Protein AF-A0A9D9GMA0-F1 (afdb_monomer)

Solvent-accessible surface area (backbone atoms only — not comparable to full-atom values): 21368 Å² total; per-residue (Å²): 133,83,78,86,64,74,55,72,68,57,24,52,50,46,33,27,52,55,10,48,53,31,26,52,26,12,48,44,20,32,39,36,28,64,62,29,8,51,48,41,28,50,52,21,52,76,69,72,66,64,52,53,69,70,55,14,25,51,51,30,43,52,53,23,49,50,35,26,51,39,7,42,24,33,51,41,45,41,68,47,72,60,33,48,53,50,49,52,50,52,40,51,54,49,32,56,52,29,47,52,42,48,73,69,60,63,102,68,75,74,52,72,27,21,73,75,47,89,51,54,42,62,57,49,24,53,50,32,52,51,54,46,52,47,47,50,58,33,42,56,76,81,65,80,76,68,86,65,55,71,58,23,55,53,28,40,48,54,44,49,51,48,53,51,52,48,38,57,47,24,72,74,44,64,45,55,70,65,61,50,90,59,21,75,72,31,46,40,75,58,75,92,56,93,81,63,91,85,81,76,70,55,48,64,26,38,33,29,37,45,99,91,45,79,48,78,29,40,86,93,54,65,78,63,94,81,49,43,85,74,49,81,48,75,44,76,63,78,79,86,85,66,100,76,78,76,45,81,58,61,37,19,44,84,87,63,51,75,49,46,68,63,58,27,65,46,53,20,35,37,30,24,25,43,47,65,88,77,45,63,59,76,58,44,52,54,52,44,53,48,36,41,76,39,73,32,50,55,42,40,38,34,31,68,52,67,74,67,45,65,77,59,69,65,64,87,88,57,72,64,28,30,31,54,47,68,54,30,41,54,64,32,82,29,67,44,8,40,36,36,21,49,63,27,29,28,34,43,76,30,29,58,86,62,57,65,90,61,46,40,62,59,67,68,42,59,59,68,62,49,24,52,52,59,51,49,58,27,44,52,53,48,50,52,50,50,49,52,46,51,57,38,60,71,62,82

Foldseek 3Di:
DPPPADDLVVLLVLLLVLLVLLQQLLLLLLLALLLLLVQQQVVCVVVVVRDDSVVSSVVSNVVSLVSNLLSLCSLLVPPVVVSLVVLLVVLVVLLVVLVVCLVVVDPGFSCRRGLQDGDGSVRSNVVSVVSNVSSCSSCPPVPDPDDGDPLSVVLSVLLSVLSVVSSVDSVVWPRLAASFCQGAFRFQQPDPDPPDDDDDQWFWWWWWDAPHDIDIAGPVGDDPPRIHTDDIDTDGDPPDDDPPRDTLDWWAALVRHIDSCVQQAFKEKEFFALDLQPDPQVLLVVLCVVCVVLVHDYAYEYEDHPVVNVVNCHPPPHRYIYDHSVSRCSNPVARRWIWIHGNRGTQDTTHSVGRDPPSNVLSPDDSVVSSCVSSVVSVVVVVVSVVSSVVSSVSD

Structure (mmCIF, N/CA/C/O backbone):
data_AF-A0A9D9GMA0-F1
#
_entry.id   AF-A0A9D9GMA0-F1
#
loop_
_atom_site.group_PDB
_atom_site.id
_atom_site.type_symbol
_atom_site.label_atom_id
_atom_site.label_alt_id
_atom_site.label_comp_id
_atom_site.label_asym_id
_atom_site.label_entity_id
_atom_site.label_seq_id
_atom_site.pdbx_PDB_ins_code
_atom_site.Cartn_x
_atom_site.Cartn_y
_atom_site.Cartn_z
_atom_site.occupancy
_atom_site.B_iso_or_equiv
_atom_site.auth_seq_id
_atom_site.auth_comp_id
_atom_site.auth_asym_id
_atom_site.auth_atom_id
_atom_site.pdbx_PDB_model_num
ATOM 1 N N . MET A 1 1 ? -31.716 15.852 35.879 1.00 39.34 1 MET A N 1
ATOM 2 C CA . MET A 1 1 ? -31.773 15.307 34.503 1.00 39.34 1 MET A CA 1
ATOM 3 C C . MET A 1 1 ? -30.889 14.071 34.415 1.00 39.34 1 MET A C 1
ATOM 5 O O . MET A 1 1 ? -29.683 14.187 34.245 1.00 39.34 1 MET A O 1
ATOM 9 N N . THR A 1 2 ? -31.457 12.881 34.589 1.00 44.59 2 THR A N 1
ATOM 10 C CA . THR A 1 2 ? -30.754 11.619 34.335 1.00 44.59 2 THR A CA 1
ATOM 11 C C . THR A 1 2 ? -30.562 11.485 32.823 1.00 44.59 2 THR A C 1
ATOM 13 O O . THR A 1 2 ? -31.531 11.309 32.086 1.00 44.59 2 THR A O 1
ATOM 16 N N . ARG A 1 3 ? -29.326 11.645 32.322 1.00 55.47 3 ARG A N 1
ATOM 17 C CA . ARG A 1 3 ? -29.017 11.353 30.912 1.00 55.47 3 ARG A CA 1
ATOM 18 C C . ARG A 1 3 ? -29.447 9.908 30.651 1.00 55.47 3 ARG A C 1
ATOM 20 O O . ARG A 1 3 ? -28.863 8.998 31.231 1.00 55.47 3 ARG A O 1
ATOM 27 N N . LYS A 1 4 ? -30.468 9.696 29.811 1.00 57.22 4 LYS A N 1
ATOM 28 C CA . LYS A 1 4 ? -30.790 8.370 29.267 1.00 57.22 4 LYS A CA 1
ATOM 29 C C . LYS A 1 4 ? -29.584 7.932 28.439 1.00 57.22 4 LYS A C 1
ATOM 31 O O . LYS A 1 4 ? -29.408 8.373 27.309 1.00 57.22 4 LYS A O 1
ATOM 36 N N . THR A 1 5 ? -28.695 7.158 29.045 1.00 66.75 5 THR A N 1
ATOM 37 C CA . THR A 1 5 ? -27.529 6.602 28.366 1.00 66.75 5 THR A CA 1
ATOM 38 C C . THR A 1 5 ? -27.965 5.397 27.540 1.00 66.75 5 THR A C 1
ATOM 40 O O . THR A 1 5 ? -28.882 4.667 27.918 1.00 66.75 5 THR A O 1
ATOM 43 N N . LEU A 1 6 ? -27.336 5.203 26.378 1.00 75.38 6 LEU A N 1
ATOM 44 C CA . LEU A 1 6 ? -27.602 4.041 25.531 1.00 75.38 6 LEU A CA 1
ATOM 45 C C . LEU A 1 6 ? -27.348 2.740 26.315 1.00 75.38 6 LEU A C 1
ATOM 47 O O . LEU A 1 6 ? -26.406 2.684 27.118 1.00 75.38 6 LEU A O 1
ATOM 51 N N . PRO A 1 7 ? -28.130 1.672 26.068 1.00 81.69 7 PRO A N 1
ATOM 52 C CA . PRO A 1 7 ? -27.931 0.398 26.740 1.00 81.69 7 PRO A CA 1
ATOM 53 C C . PRO A 1 7 ? -26.517 -0.142 26.487 1.00 81.69 7 PRO A C 1
ATOM 55 O O . PRO A 1 7 ? -25.961 -0.025 25.394 1.00 81.69 7 PRO A O 1
ATOM 58 N N . CYS A 1 8 ? -25.932 -0.770 27.509 1.00 77.50 8 CYS A N 1
ATOM 59 C CA . CYS A 1 8 ? -24.542 -1.242 27.499 1.00 77.50 8 CYS A CA 1
ATOM 60 C C . CYS A 1 8 ? -24.225 -2.173 26.310 1.00 77.50 8 CYS A C 1
ATOM 62 O O . CYS A 1 8 ? -23.134 -2.099 25.743 1.00 77.50 8 CYS A O 1
ATOM 64 N N . GLY A 1 9 ? -25.182 -3.015 25.901 1.00 80.56 9 GLY A N 1
ATOM 65 C CA . GLY A 1 9 ? -25.050 -3.874 24.719 1.00 80.56 9 GLY A CA 1
ATOM 66 C C . GLY A 1 9 ? -24.912 -3.077 23.419 1.00 80.56 9 GLY A C 1
ATOM 67 O O . GLY A 1 9 ? -23.981 -3.315 22.655 1.00 80.56 9 GLY A O 1
ATOM 68 N N . LEU A 1 10 ? -25.766 -2.070 23.220 1.00 85.44 10 LEU A N 1
ATOM 69 C CA . LEU A 1 10 ? -25.743 -1.215 22.032 1.00 85.44 10 LEU A CA 1
ATOM 70 C C . LEU A 1 10 ? -24.462 -0.375 21.960 1.00 85.44 10 LEU A C 1
ATOM 72 O O . LEU A 1 10 ? -23.843 -0.287 20.907 1.00 85.44 10 LEU A O 1
ATOM 76 N N . ARG A 1 11 ? -23.992 0.164 23.091 1.00 86.44 11 ARG A N 1
ATOM 77 C CA . ARG A 1 11 ? -22.711 0.894 23.152 1.00 86.44 11 ARG A CA 1
ATOM 78 C C . ARG A 1 11 ? -21.522 0.020 22.748 1.00 86.44 11 ARG A C 1
ATOM 80 O O . ARG A 1 11 ? -20.636 0.481 22.036 1.00 86.44 11 ARG A O 1
ATOM 87 N N . ARG A 1 12 ? -21.503 -1.247 23.182 1.00 83.69 12 ARG A N 1
ATOM 88 C CA . ARG A 1 12 ? -20.465 -2.216 22.785 1.00 83.69 12 ARG A CA 1
ATOM 89 C C . ARG A 1 12 ? -20.548 -2.570 21.307 1.00 83.69 12 ARG A C 1
ATOM 91 O O . ARG A 1 12 ? -19.506 -2.682 20.676 1.00 83.69 12 ARG A O 1
ATOM 98 N N . PHE A 1 13 ? -21.757 -2.726 20.777 1.00 88.44 13 PHE A N 1
ATOM 99 C CA . PHE A 1 13 ? -21.970 -2.989 19.358 1.00 88.44 13 PHE A CA 1
ATOM 100 C C . PHE A 1 13 ? -21.465 -1.829 18.491 1.00 88.44 13 PHE A C 1
ATOM 102 O O . PHE A 1 13 ? -20.675 -2.051 17.581 1.00 88.44 13 PHE A O 1
ATOM 109 N N . ILE A 1 14 ? -21.823 -0.587 18.835 1.00 90.94 14 ILE A N 1
ATOM 110 C CA . ILE A 1 14 ? -21.345 0.607 18.121 1.00 90.94 14 ILE A CA 1
ATOM 111 C C . ILE A 1 14 ? -19.816 0.720 18.215 1.00 90.94 14 ILE A C 1
ATOM 113 O O . ILE A 1 14 ? -19.159 0.952 17.205 1.00 90.94 14 ILE A O 1
ATOM 117 N N . ALA A 1 15 ? -19.230 0.497 19.398 1.00 89.50 15 ALA A N 1
ATOM 118 C CA . ALA A 1 15 ? -17.775 0.496 19.565 1.00 89.50 15 ALA A CA 1
ATOM 119 C C . ALA A 1 15 ? -17.085 -0.579 18.709 1.00 89.50 15 ALA A C 1
ATOM 121 O O . ALA A 1 15 ? -16.041 -0.308 18.120 1.00 89.50 15 ALA A O 1
ATOM 122 N N . ALA A 1 16 ? -17.665 -1.779 18.617 1.00 90.19 16 ALA A N 1
ATOM 123 C CA . ALA A 1 16 ? -17.144 -2.848 17.773 1.00 90.19 16 ALA A CA 1
ATOM 124 C C . ALA A 1 16 ? -17.257 -2.505 16.281 1.00 90.19 16 ALA A C 1
ATOM 126 O O . ALA A 1 16 ? -16.324 -2.781 15.538 1.00 90.19 16 ALA A O 1
ATOM 127 N N . LEU A 1 17 ? -18.341 -1.850 15.851 1.00 93.12 17 LEU A N 1
ATOM 128 C CA . LEU A 1 17 ? -18.509 -1.391 14.471 1.00 93.12 17 LEU A CA 1
ATOM 129 C C . LEU A 1 17 ? -17.460 -0.338 14.098 1.00 93.12 17 LEU A C 1
ATOM 131 O O . LEU A 1 17 ? -16.771 -0.491 13.093 1.00 93.12 17 LEU A O 1
ATOM 135 N N . VAL A 1 18 ? -17.276 0.691 14.933 1.00 93.88 18 VAL A N 1
ATOM 136 C CA . VAL A 1 18 ? -16.212 1.693 14.734 1.00 93.88 18 VAL A CA 1
ATOM 137 C C . VAL A 1 18 ? -14.837 1.018 14.741 1.00 93.88 18 VAL A C 1
ATOM 139 O O . VAL A 1 18 ? -14.004 1.296 13.883 1.00 93.88 18 VAL A O 1
ATOM 142 N N . GLY A 1 19 ? -14.614 0.082 15.667 1.00 94.31 19 GLY A N 1
ATOM 143 C CA . GLY A 1 19 ? -13.382 -0.697 15.744 1.00 94.31 19 GLY A CA 1
ATOM 144 C C . GLY A 1 19 ? -13.107 -1.532 14.494 1.00 94.31 19 GLY A C 1
ATOM 145 O O . GLY A 1 19 ? -11.964 -1.596 14.053 1.00 94.31 19 GLY A O 1
ATOM 146 N N . LEU A 1 20 ? -14.138 -2.125 13.889 1.00 94.00 20 LEU A N 1
ATOM 147 C CA . LEU A 1 20 ? -14.016 -2.890 12.650 1.00 94.00 20 LEU A CA 1
ATOM 148 C C . LEU A 1 20 ? -13.624 -1.989 11.475 1.00 94.00 20 LEU A C 1
ATOM 150 O O . LEU A 1 20 ? -12.767 -2.375 10.688 1.00 94.00 20 LEU A O 1
ATOM 154 N N . VAL A 1 21 ? -14.190 -0.779 11.390 1.00 94.19 21 VAL A N 1
ATOM 155 C CA . VAL A 1 21 ? -13.814 0.210 10.364 1.00 94.19 21 VAL A CA 1
ATOM 156 C C . VAL A 1 21 ? -12.348 0.618 10.510 1.00 94.19 21 VAL A C 1
ATOM 158 O O . VAL A 1 21 ? -11.615 0.603 9.525 1.00 94.19 21 VAL A O 1
ATOM 161 N N . PHE A 1 22 ? -11.905 0.922 11.734 1.00 94.81 22 PHE A N 1
ATOM 162 C CA . PHE A 1 22 ? -10.503 1.244 12.029 1.00 94.81 22 PHE A CA 1
ATOM 163 C C . PHE A 1 22 ? -9.566 0.082 11.691 1.00 94.81 22 PHE A C 1
ATOM 165 O O . PHE A 1 22 ? -8.534 0.274 11.054 1.00 94.81 22 PHE A O 1
ATOM 172 N N . LEU A 1 23 ? -9.940 -1.140 12.079 1.00 95.06 23 LEU A N 1
ATOM 173 C CA . LEU A 1 23 ? -9.145 -2.326 11.788 1.00 95.06 23 LEU A CA 1
ATOM 174 C C . LEU A 1 23 ? -9.039 -2.574 10.280 1.00 95.06 23 LEU A C 1
ATOM 176 O O . LEU A 1 23 ? -7.938 -2.774 9.782 1.00 95.06 23 LEU A O 1
ATOM 180 N N . ALA A 1 24 ? -10.153 -2.523 9.548 1.00 92.94 24 ALA A N 1
ATOM 181 C CA . ALA A 1 24 ? -10.159 -2.700 8.098 1.00 92.94 24 ALA A CA 1
ATOM 182 C C . ALA A 1 24 ? -9.319 -1.623 7.395 1.00 92.94 24 ALA A C 1
ATOM 184 O O . ALA A 1 24 ? -8.464 -1.941 6.575 1.00 92.94 24 ALA A O 1
ATOM 185 N N . SER A 1 25 ? -9.508 -0.359 7.771 1.00 92.88 25 SER A N 1
ATOM 186 C CA . SER A 1 25 ? -8.748 0.777 7.250 1.00 92.88 25 SER A CA 1
ATOM 187 C C . SER A 1 25 ? -7.241 0.639 7.492 1.00 92.88 25 SER A C 1
ATOM 189 O O . SER A 1 25 ? -6.447 0.763 6.559 1.00 92.88 25 SER A O 1
ATOM 191 N N . GLY A 1 26 ? -6.835 0.317 8.723 1.00 94.25 26 GLY A N 1
ATOM 192 C CA . GLY A 1 26 ? -5.430 0.117 9.065 1.00 94.25 26 GLY A CA 1
ATOM 193 C C . GLY A 1 26 ? -4.807 -1.079 8.336 1.00 94.25 26 GLY A C 1
ATOM 194 O O . GLY A 1 26 ? -3.682 -0.978 7.852 1.00 94.25 26 GLY A O 1
ATOM 195 N N . LEU A 1 27 ? -5.541 -2.185 8.184 1.00 93.88 27 LEU A N 1
ATOM 196 C CA . LEU A 1 27 ? -5.079 -3.364 7.445 1.00 93.88 27 LEU A CA 1
ATOM 197 C C . LEU A 1 27 ? -4.873 -3.087 5.956 1.00 93.88 27 LEU A C 1
ATOM 199 O O . LEU A 1 27 ? -3.858 -3.509 5.409 1.00 93.88 27 LEU A O 1
ATOM 203 N N . LEU A 1 28 ? -5.799 -2.372 5.312 1.00 91.75 28 LEU A N 1
ATOM 204 C CA . LEU A 1 28 ? -5.679 -2.019 3.894 1.00 91.75 28 LEU A CA 1
ATOM 205 C C . LEU A 1 28 ? -4.462 -1.121 3.644 1.00 91.75 28 LEU A C 1
ATOM 207 O O . LEU A 1 28 ? -3.703 -1.359 2.707 1.00 91.75 28 LEU A O 1
ATOM 211 N N . LYS A 1 29 ? -4.197 -0.161 4.537 1.00 92.44 29 LYS A N 1
ATOM 212 C CA . LYS A 1 29 ? -2.972 0.650 4.478 1.00 92.44 29 LYS A CA 1
ATOM 213 C C . LYS A 1 29 ? -1.702 -0.174 4.719 1.00 92.44 29 LYS A C 1
ATOM 215 O O . LYS A 1 29 ? -0.697 0.016 4.040 1.00 92.44 29 LYS A O 1
ATOM 220 N N . LEU A 1 30 ? -1.727 -1.108 5.674 1.00 94.31 30 LEU A N 1
ATOM 221 C CA . LEU A 1 30 ? -0.579 -1.976 5.964 1.00 94.31 30 LEU A CA 1
ATOM 222 C C . LEU A 1 30 ? -0.303 -3.005 4.867 1.00 94.31 30 LEU A C 1
ATOM 224 O O . LEU A 1 30 ? 0.833 -3.465 4.778 1.00 94.31 30 LEU A O 1
ATOM 2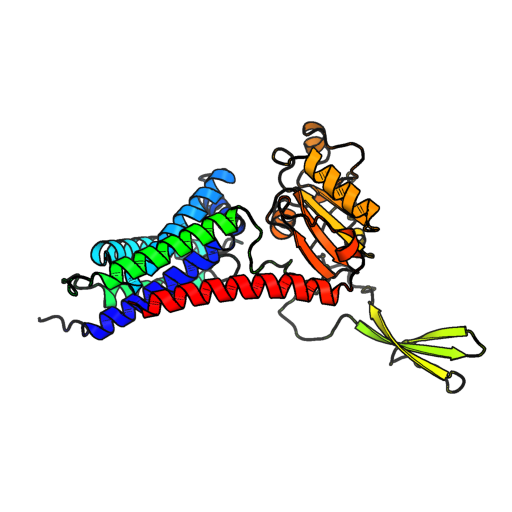28 N N . ALA A 1 31 ? -1.303 -3.352 4.054 1.00 92.19 31 ALA A N 1
ATOM 229 C CA . ALA A 1 31 ? -1.132 -4.228 2.900 1.00 92.19 31 ALA A CA 1
ATOM 230 C C . ALA A 1 31 ? -0.265 -3.580 1.804 1.00 92.19 31 ALA A C 1
ATOM 232 O O . ALA A 1 31 ? 0.486 -4.289 1.137 1.00 92.19 31 ALA A O 1
ATOM 233 N N . ASP A 1 32 ? -0.304 -2.246 1.668 1.00 91.81 32 ASP A N 1
ATOM 234 C CA . ASP A 1 32 ? 0.620 -1.469 0.832 1.00 91.81 32 ASP A CA 1
ATOM 235 C C . ASP A 1 32 ? 1.290 -0.326 1.632 1.00 91.81 32 ASP A C 1
ATOM 237 O O . ASP A 1 32 ? 0.884 0.845 1.566 1.00 91.81 32 ASP A O 1
ATOM 241 N N . PRO A 1 33 ? 2.364 -0.627 2.390 1.00 92.62 33 PRO A N 1
ATOM 242 C CA . PRO A 1 33 ? 3.060 0.383 3.183 1.00 92.62 33 PRO A CA 1
ATOM 243 C C . PRO A 1 33 ? 3.801 1.401 2.309 1.00 92.62 33 PRO A C 1
ATOM 245 O O . PRO A 1 33 ? 4.107 2.503 2.764 1.00 92.62 33 PRO A O 1
ATOM 248 N N . THR A 1 34 ? 4.134 1.039 1.067 1.00 91.44 34 THR A N 1
ATOM 249 C CA . THR A 1 34 ? 4.798 1.942 0.128 1.00 91.44 34 THR A CA 1
ATOM 250 C C . THR A 1 34 ? 3.795 2.963 -0.414 1.00 91.44 34 THR A C 1
ATOM 252 O O . THR A 1 34 ? 4.096 4.153 -0.353 1.00 91.44 34 THR A O 1
ATOM 255 N N . GLY A 1 35 ? 2.600 2.533 -0.835 1.00 88.94 35 GLY A N 1
ATOM 256 C CA . GLY A 1 35 ? 1.496 3.420 -1.224 1.00 88.94 35 GLY A CA 1
ATOM 257 C C . GLY A 1 35 ? 1.071 4.356 -0.089 1.00 88.94 35 GLY A C 1
ATOM 258 O O . GLY A 1 35 ? 1.046 5.574 -0.257 1.00 88.94 35 GLY A O 1
ATOM 259 N N . THR A 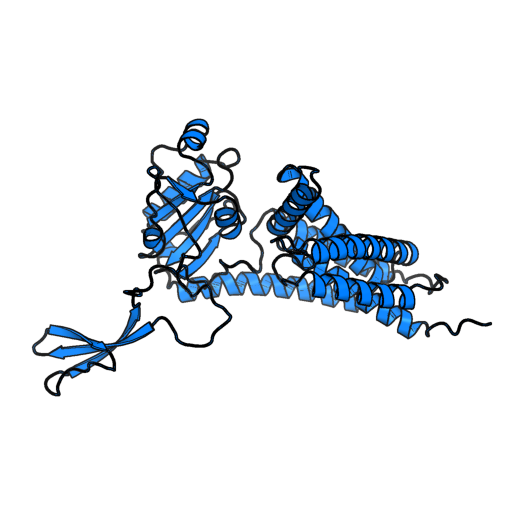1 36 ? 0.893 3.822 1.123 1.00 90.44 36 THR A N 1
ATOM 260 C CA . THR A 1 36 ? 0.600 4.644 2.313 1.00 90.44 36 THR A CA 1
ATOM 261 C C . THR A 1 36 ? 1.688 5.693 2.576 1.00 90.44 36 THR A C 1
ATOM 263 O O . THR A 1 36 ? 1.396 6.834 2.930 1.00 90.44 36 THR A O 1
ATOM 266 N N . GLY A 1 37 ? 2.960 5.337 2.376 1.00 91.00 37 GLY A N 1
ATOM 267 C CA . GLY A 1 37 ? 4.074 6.277 2.491 1.00 91.00 37 GLY A CA 1
ATOM 268 C C . GLY A 1 37 ? 4.053 7.398 1.447 1.00 91.00 37 GLY A C 1
ATOM 269 O O . GLY A 1 37 ? 4.467 8.512 1.764 1.00 91.00 37 GLY A O 1
ATOM 270 N N . LEU A 1 38 ? 3.567 7.132 0.229 1.00 87.19 38 LEU A N 1
ATOM 271 C CA . LEU A 1 38 ? 3.410 8.152 -0.816 1.00 87.19 38 LEU A CA 1
ATOM 272 C C . LEU A 1 38 ? 2.354 9.181 -0.427 1.00 87.19 38 LEU A C 1
ATOM 274 O O . LEU A 1 38 ? 2.645 10.373 -0.464 1.00 87.19 38 LEU A O 1
ATOM 278 N N . ILE A 1 39 ? 1.201 8.723 0.058 1.00 86.38 39 ILE A N 1
ATOM 279 C CA . ILE A 1 39 ? 0.134 9.598 0.552 1.00 86.38 39 ILE A CA 1
ATOM 280 C C . ILE A 1 39 ? 0.659 10.495 1.685 1.00 86.38 39 ILE A C 1
ATOM 282 O O . ILE A 1 39 ? 0.475 11.710 1.672 1.00 86.38 39 ILE A O 1
ATOM 286 N N . VAL A 1 40 ? 1.381 9.929 2.661 1.00 90.19 40 VAL A N 1
ATOM 287 C CA . VAL A 1 40 ? 1.973 10.721 3.759 1.00 90.19 40 VAL A CA 1
ATOM 288 C C . VAL A 1 40 ? 2.997 11.737 3.242 1.00 90.19 40 VAL A C 1
ATOM 290 O O . VAL A 1 40 ? 3.086 12.846 3.772 1.00 90.19 40 VAL A O 1
ATOM 293 N N . ALA A 1 41 ? 3.763 11.396 2.204 1.00 87.31 41 ALA A N 1
ATOM 294 C CA . ALA A 1 41 ? 4.687 12.336 1.579 1.00 87.31 41 ALA A CA 1
ATOM 295 C C . ALA A 1 41 ? 3.942 13.492 0.889 1.00 87.31 41 ALA A C 1
ATOM 297 O O . ALA A 1 41 ? 4.402 14.631 0.963 1.00 87.31 41 ALA A O 1
ATOM 298 N N . GLU A 1 42 ? 2.792 13.228 0.265 1.00 85.00 42 GLU A N 1
ATOM 299 C CA . GLU A 1 42 ? 1.927 14.253 -0.335 1.00 85.00 42 GLU A CA 1
ATOM 300 C C . GLU A 1 42 ? 1.338 15.186 0.722 1.00 85.00 42 GLU A C 1
ATOM 302 O O . GLU A 1 42 ? 1.450 16.402 0.577 1.00 85.00 42 GLU A O 1
ATOM 307 N N . TYR A 1 43 ? 0.859 14.654 1.851 1.00 85.81 43 TYR A N 1
ATOM 308 C CA . TYR A 1 43 ? 0.468 15.480 2.999 1.00 85.81 43 TYR A CA 1
ATOM 309 C C . TYR A 1 43 ? 1.623 16.335 3.529 1.00 85.81 43 TYR A C 1
ATOM 311 O O . TYR A 1 43 ? 1.433 17.502 3.860 1.00 85.81 43 TYR A O 1
ATOM 319 N N . GLY A 1 44 ? 2.839 15.786 3.588 1.00 87.06 44 GLY A N 1
ATOM 320 C CA . GLY A 1 44 ? 4.030 16.542 3.980 1.00 87.06 44 GLY A CA 1
ATOM 321 C C . GLY A 1 44 ? 4.353 17.700 3.037 1.00 87.06 44 GLY A C 1
ATOM 322 O O . GLY A 1 44 ? 4.815 18.745 3.496 1.00 87.06 44 GLY A O 1
ATOM 323 N N . LYS A 1 45 ? 4.103 17.531 1.733 1.00 85.25 45 LYS A N 1
ATOM 324 C CA . LYS A 1 45 ? 4.233 18.603 0.735 1.00 85.25 45 LYS A CA 1
ATOM 325 C C . LYS A 1 45 ? 3.124 19.641 0.891 1.00 85.25 45 LYS A C 1
ATOM 327 O O . LYS A 1 45 ? 3.432 20.825 0.933 1.00 85.25 45 LYS A O 1
ATOM 332 N N . PHE A 1 46 ? 1.876 19.197 1.048 1.00 84.12 46 PHE A N 1
ATOM 333 C CA . PHE A 1 46 ? 0.712 20.062 1.255 1.00 84.12 46 PHE A CA 1
ATOM 334 C C . PHE A 1 46 ? 0.846 20.940 2.508 1.00 84.12 46 PHE A C 1
ATOM 336 O O . PHE A 1 46 ? 0.533 22.122 2.482 1.00 84.12 46 PHE A O 1
ATOM 343 N N . LEU A 1 47 ? 1.373 20.381 3.601 1.00 85.25 47 LEU A N 1
ATOM 344 C CA . LEU A 1 47 ? 1.606 21.102 4.857 1.00 85.25 47 LEU A CA 1
ATOM 345 C C . LEU A 1 47 ? 2.934 21.881 4.887 1.00 85.25 47 LEU A C 1
ATOM 347 O O . LEU A 1 47 ? 3.292 22.415 5.933 1.00 85.25 47 LEU A O 1
ATOM 351 N N . HIS A 1 48 ? 3.690 21.919 3.783 1.00 86.12 48 HIS A N 1
ATOM 352 C CA . HIS A 1 48 ? 5.017 22.547 3.692 1.00 86.12 48 HIS A CA 1
ATOM 353 C C . HIS A 1 48 ? 6.053 22.034 4.719 1.00 86.12 48 HIS A C 1
ATOM 355 O O . HIS A 1 48 ? 7.008 22.730 5.054 1.00 86.12 48 HIS A O 1
ATOM 361 N N . LEU A 1 49 ? 5.896 20.796 5.203 1.00 84.44 49 LEU A N 1
ATOM 362 C CA . LEU A 1 49 ? 6.802 20.146 6.164 1.00 84.44 49 LEU A CA 1
ATOM 363 C C . LEU A 1 49 ? 7.946 19.377 5.481 1.00 84.44 49 LEU A C 1
ATOM 365 O O . LEU A 1 49 ? 8.975 19.130 6.105 1.00 84.44 49 LEU A O 1
ATOM 369 N N . GLY A 1 50 ? 7.779 18.989 4.209 1.00 76.62 50 GLY A N 1
ATOM 370 C CA . GLY A 1 50 ? 8.855 18.436 3.376 1.00 76.62 50 GLY A CA 1
ATOM 371 C C . GLY A 1 50 ? 9.447 17.107 3.869 1.00 76.62 50 GLY A C 1
ATOM 372 O O . GLY A 1 50 ? 10.658 16.994 4.046 1.00 76.62 50 GLY A O 1
ATOM 373 N N . PHE A 1 51 ? 8.624 16.075 4.088 1.00 81.75 51 PHE A N 1
ATOM 374 C CA . PHE A 1 51 ? 9.127 14.779 4.561 1.00 81.75 51 PHE A CA 1
ATOM 375 C C . PHE A 1 51 ? 10.008 14.064 3.531 1.00 81.75 51 PHE A C 1
ATOM 377 O O . PHE A 1 51 ? 9.652 13.929 2.358 1.00 81.75 51 PHE A O 1
ATOM 384 N N . SER A 1 52 ? 11.123 13.493 4.000 1.00 85.50 52 SER A N 1
ATOM 385 C CA . SER A 1 52 ? 11.863 12.519 3.201 1.00 85.50 52 SER A CA 1
ATOM 386 C C . SER A 1 52 ? 11.001 11.279 2.973 1.00 85.50 52 SER A C 1
ATOM 388 O O . SER A 1 52 ? 10.206 10.862 3.814 1.00 85.50 52 SER A O 1
ATOM 390 N N . THR A 1 53 ? 11.178 10.638 1.830 1.00 81.50 53 THR A N 1
ATOM 391 C CA . THR A 1 53 ? 10.366 9.482 1.426 1.00 81.50 53 THR A CA 1
ATOM 392 C C . THR A 1 53 ? 10.521 8.269 2.344 1.00 81.50 53 THR A C 1
ATOM 394 O O . THR A 1 53 ? 9.585 7.490 2.508 1.00 81.50 53 THR A O 1
ATOM 397 N N . GLY A 1 54 ? 11.689 8.110 2.975 1.00 86.81 54 GLY A N 1
ATOM 398 C CA . GLY A 1 54 ? 11.904 7.099 4.010 1.00 86.81 54 GLY A CA 1
ATOM 399 C C . GLY A 1 54 ? 11.104 7.402 5.276 1.00 86.81 54 GLY A C 1
ATOM 400 O O . GLY A 1 54 ? 10.426 6.517 5.796 1.00 86.81 54 GLY A O 1
ATOM 401 N N . LEU A 1 55 ? 11.129 8.660 5.731 1.00 91.00 55 LEU A N 1
ATOM 402 C CA . LEU A 1 55 ? 10.365 9.099 6.896 1.00 91.00 55 LEU A CA 1
ATOM 403 C C . LEU A 1 55 ? 8.856 8.991 6.646 1.00 91.00 55 LEU A C 1
ATOM 405 O O . LEU A 1 55 ? 8.145 8.459 7.491 1.00 91.00 55 LEU A O 1
ATOM 409 N N . ALA A 1 56 ? 8.380 9.407 5.472 1.00 92.19 56 ALA A N 1
ATOM 410 C CA . ALA A 1 56 ? 6.971 9.313 5.100 1.00 92.19 56 ALA A CA 1
ATOM 411 C C . ALA A 1 56 ? 6.456 7.863 5.129 1.00 92.19 56 ALA A C 1
ATOM 413 O O . ALA A 1 56 ? 5.391 7.598 5.682 1.00 92.19 56 ALA A O 1
ATOM 414 N N . LYS A 1 57 ? 7.249 6.900 4.634 1.00 92.06 57 LYS A N 1
ATOM 415 C CA . LYS A 1 57 ? 6.918 5.469 4.735 1.00 92.06 57 LYS A CA 1
ATOM 416 C C . LYS A 1 57 ? 6.847 4.988 6.186 1.00 92.06 57 LYS A C 1
ATOM 418 O O . LYS A 1 57 ? 5.907 4.283 6.542 1.00 92.06 57 LYS A O 1
ATOM 423 N N . VAL A 1 58 ? 7.807 5.370 7.033 1.00 94.81 58 VAL A N 1
ATOM 424 C CA . VAL A 1 58 ? 7.798 4.999 8.461 1.00 94.81 58 VAL A CA 1
ATOM 425 C C . VAL A 1 58 ? 6.578 5.586 9.169 1.00 94.81 58 VAL A C 1
ATOM 427 O O . VAL A 1 58 ? 5.877 4.857 9.866 1.00 94.81 58 VAL A O 1
ATOM 430 N N . LEU A 1 59 ? 6.283 6.869 8.953 1.00 93.81 59 LEU A N 1
ATOM 431 C CA . LEU A 1 59 ? 5.102 7.526 9.510 1.00 93.81 59 LEU A CA 1
ATOM 432 C C . LEU A 1 59 ? 3.810 6.858 9.026 1.00 93.81 59 LEU A C 1
ATOM 434 O O . LEU A 1 59 ? 2.937 6.579 9.842 1.00 93.81 59 LEU A O 1
ATOM 438 N N . GLY A 1 60 ? 3.714 6.518 7.737 1.00 93.75 60 GLY A N 1
ATOM 439 C CA . GLY A 1 60 ? 2.580 5.781 7.177 1.00 93.75 60 GLY A CA 1
ATOM 440 C C . GLY A 1 60 ? 2.360 4.424 7.845 1.00 93.75 60 GLY A C 1
ATOM 441 O O . GLY A 1 60 ? 1.237 4.105 8.235 1.00 93.75 60 GLY A O 1
ATOM 442 N N . ILE A 1 61 ? 3.430 3.654 8.065 1.00 95.06 61 ILE A N 1
ATOM 443 C CA . ILE A 1 61 ? 3.363 2.376 8.789 1.00 95.06 61 ILE A CA 1
ATOM 444 C C . ILE A 1 61 ? 2.917 2.593 10.239 1.00 95.06 61 ILE A C 1
ATOM 446 O O . ILE A 1 61 ? 2.023 1.894 10.709 1.00 95.06 61 ILE A O 1
ATOM 450 N N . VAL A 1 62 ? 3.503 3.561 10.951 1.00 95.88 62 VAL A N 1
ATOM 451 C CA . VAL A 1 62 ? 3.175 3.840 12.360 1.00 95.88 62 VAL A CA 1
ATOM 452 C C . VAL A 1 62 ? 1.717 4.271 12.518 1.00 95.88 62 VAL A C 1
ATOM 454 O O . VAL A 1 62 ? 1.030 3.760 13.401 1.00 95.88 62 VAL A O 1
ATOM 457 N N . LEU A 1 63 ? 1.223 5.157 11.649 1.00 93.56 63 LEU A N 1
ATOM 458 C CA . LEU A 1 63 ? -0.174 5.595 11.653 1.00 93.56 63 LEU A CA 1
ATOM 459 C C . LEU A 1 63 ? -1.127 4.423 11.379 1.00 93.56 63 LEU A C 1
ATOM 461 O O . LEU A 1 63 ? -2.105 4.248 12.103 1.00 93.56 63 LEU A O 1
ATOM 465 N N . SER A 1 64 ? -0.804 3.575 10.401 1.00 95.62 64 SER A N 1
ATOM 466 C CA . SER A 1 64 ? -1.641 2.428 10.014 1.00 95.62 64 SER A CA 1
ATOM 467 C C . SER A 1 64 ? -1.637 1.306 11.058 1.00 95.62 64 SER A C 1
ATOM 469 O O . SER A 1 64 ? -2.670 0.680 11.317 1.00 95.62 64 SER A O 1
ATOM 471 N N . LEU A 1 65 ? -0.494 1.076 11.715 1.00 96.25 65 LEU A N 1
ATOM 472 C CA . LEU A 1 65 ? -0.402 0.209 12.890 1.00 96.25 65 LEU A CA 1
ATOM 473 C C . LEU A 1 65 ? -1.233 0.779 14.036 1.00 96.25 65 LEU A C 1
ATOM 475 O O . LEU A 1 65 ? -2.037 0.052 14.611 1.00 96.25 65 LEU A O 1
ATOM 479 N N . GLY A 1 66 ? -1.087 2.070 14.342 1.00 95.50 66 GLY A N 1
ATOM 480 C CA . GLY A 1 66 ? -1.876 2.741 15.373 1.00 95.50 66 GLY A CA 1
ATOM 481 C C . GLY A 1 66 ? -3.377 2.567 15.147 1.00 95.50 66 GLY A C 1
ATOM 482 O O . GLY A 1 66 ? -4.095 2.168 16.061 1.00 95.50 66 GLY A O 1
ATOM 483 N N . GLU A 1 67 ? -3.842 2.769 13.917 1.00 95.44 67 GLU A N 1
ATOM 484 C CA . GLU A 1 67 ? -5.243 2.584 13.542 1.00 95.44 67 GLU A CA 1
ATOM 485 C C . GLU A 1 67 ? -5.718 1.134 13.704 1.00 95.44 67 GLU A C 1
ATOM 487 O O . GLU A 1 67 ? -6.755 0.888 14.324 1.00 95.44 67 GLU A O 1
ATOM 492 N N . SER A 1 68 ? -4.922 0.166 13.240 1.00 95.94 68 SER A N 1
ATOM 493 C CA . SER A 1 68 ? -5.228 -1.264 13.379 1.00 95.94 68 SER A CA 1
ATOM 494 C C . SER A 1 68 ? -5.305 -1.692 14.848 1.00 95.94 68 SER A C 1
ATOM 496 O O . SER A 1 68 ? -6.219 -2.413 15.249 1.00 95.94 68 SER A O 1
ATOM 498 N N . LEU A 1 69 ? -4.368 -1.222 15.679 1.00 95.81 69 LEU A N 1
ATOM 499 C CA . LEU A 1 69 ? -4.324 -1.523 17.111 1.00 95.81 69 LEU A CA 1
ATOM 500 C C . LEU A 1 69 ? -5.486 -0.873 17.866 1.00 95.81 69 LEU A C 1
ATOM 502 O O . LEU A 1 69 ? -6.064 -1.505 18.753 1.00 95.81 69 LEU A O 1
ATOM 506 N N . LEU A 1 70 ? -5.872 0.353 17.497 1.00 95.31 70 LEU A N 1
ATOM 507 C CA . LEU A 1 70 ? -7.083 0.990 18.017 1.00 95.31 70 LEU A CA 1
ATOM 508 C C . LEU A 1 70 ? -8.328 0.192 17.626 1.00 95.31 70 LEU A C 1
ATOM 510 O O . LEU A 1 70 ? -9.164 -0.076 18.488 1.00 95.31 70 LEU A O 1
ATOM 514 N N . GLY A 1 71 ? -8.415 -0.268 16.377 1.00 95.25 71 GLY A N 1
ATOM 515 C CA . GLY A 1 71 ? -9.481 -1.154 15.915 1.00 95.25 71 GLY A CA 1
ATOM 516 C C . GLY A 1 71 ? -9.583 -2.435 16.749 1.00 95.25 71 GLY A C 1
ATOM 517 O O . GLY A 1 71 ? -10.646 -2.741 17.293 1.00 95.25 71 GLY A O 1
ATOM 518 N N . ILE A 1 72 ? -8.461 -3.134 16.957 1.00 94.81 72 ILE A N 1
ATOM 519 C CA . ILE A 1 72 ? -8.393 -4.340 17.804 1.00 94.81 72 ILE A CA 1
ATOM 520 C C . ILE A 1 72 ? -8.818 -4.030 19.243 1.00 94.81 72 ILE A C 1
ATOM 522 O O . ILE A 1 72 ? -9.592 -4.789 19.834 1.00 94.81 72 ILE A O 1
ATOM 526 N N . ALA A 1 73 ? -8.343 -2.929 19.828 1.00 92.94 73 ALA A N 1
ATOM 527 C CA . ALA A 1 73 ? -8.693 -2.531 21.190 1.00 92.94 73 ALA A CA 1
ATOM 528 C C . ALA A 1 73 ? -10.199 -2.246 21.335 1.00 92.94 73 ALA A C 1
ATOM 530 O O . ALA A 1 73 ? -10.825 -2.678 22.309 1.00 92.94 73 ALA A O 1
ATOM 531 N N . LEU A 1 74 ? -10.807 -1.589 20.343 1.00 92.06 74 LEU A N 1
ATOM 532 C CA . LEU A 1 74 ? -12.238 -1.293 20.315 1.00 92.06 74 LEU A CA 1
ATOM 533 C C . LEU A 1 74 ? -13.099 -2.552 20.156 1.00 92.06 74 LEU A C 1
ATOM 535 O O . LEU A 1 74 ? -14.024 -2.745 20.950 1.00 92.06 74 LEU A O 1
ATOM 539 N N . VAL A 1 75 ? -12.767 -3.438 19.208 1.00 92.62 75 VAL A N 1
ATOM 540 C CA . VAL A 1 75 ? -13.505 -4.698 18.991 1.00 92.62 75 VAL A CA 1
ATOM 541 C C . VAL A 1 75 ? -13.364 -5.625 20.202 1.00 92.62 75 VAL A C 1
ATOM 543 O O . VAL A 1 75 ? -14.359 -6.101 20.750 1.00 92.62 75 VAL A O 1
ATOM 546 N N . SER A 1 76 ? -12.137 -5.821 20.699 1.00 90.00 76 SER A N 1
ATOM 547 C CA . SER A 1 76 ? -11.879 -6.638 21.897 1.00 90.00 76 SER A CA 1
ATOM 548 C C . SER A 1 76 ? -12.516 -6.057 23.156 1.00 90.00 76 SER A C 1
ATOM 550 O O . SER A 1 76 ? -12.970 -6.786 24.053 1.00 90.00 76 SER A O 1
ATOM 552 N N . GLY A 1 77 ? -12.605 -4.730 23.222 1.00 87.94 77 GLY A N 1
ATOM 553 C CA . GLY A 1 77 ? -12.961 -4.001 24.423 1.00 87.94 77 GLY A CA 1
ATOM 554 C C . GLY A 1 77 ? -11.868 -4.078 25.490 1.00 87.94 77 GLY A C 1
ATOM 555 O O . GLY A 1 77 ? -12.178 -4.033 26.683 1.00 87.94 77 GLY A O 1
ATOM 556 N N . VAL A 1 78 ? -10.616 -4.233 25.066 1.00 89.12 78 VAL A N 1
ATOM 557 C CA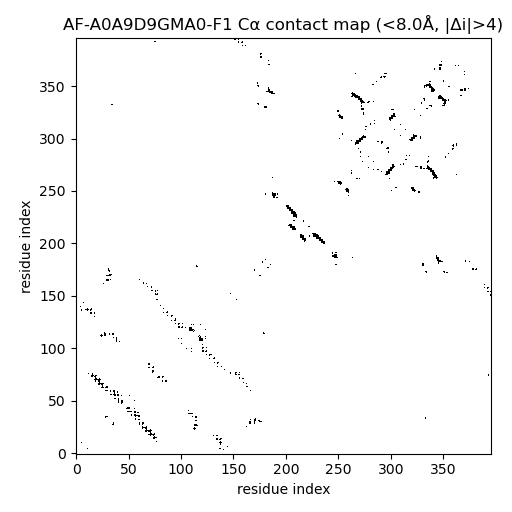 . VAL A 1 78 ? -9.407 -4.104 25.881 1.00 89.12 78 VAL A CA 1
ATOM 558 C C . VAL A 1 78 ? -8.940 -2.643 25.820 1.00 89.12 78 VAL A C 1
ATOM 560 O O . VAL A 1 78 ? -9.203 -1.949 24.848 1.00 89.12 78 VAL A O 1
ATOM 563 N N . LEU A 1 79 ? -8.325 -2.124 26.891 1.00 87.12 79 LEU A N 1
ATOM 564 C CA . LEU A 1 79 ? -7.851 -0.725 26.969 1.00 87.12 79 LEU A CA 1
ATOM 565 C C . LEU A 1 79 ? -8.910 0.347 26.602 1.00 87.12 79 LEU A C 1
ATOM 567 O O . LEU A 1 79 ? -8.562 1.445 26.178 1.00 87.12 79 LEU A O 1
ATOM 571 N N . ARG A 1 80 ? -10.207 0.065 26.814 1.00 82.94 80 ARG A N 1
ATOM 572 C CA . ARG A 1 80 ? -11.343 0.872 26.309 1.00 82.94 80 ARG A CA 1
ATOM 573 C C . ARG A 1 80 ? -11.232 2.373 26.534 1.00 82.94 80 ARG A C 1
ATOM 575 O O . ARG A 1 80 ? -11.581 3.129 25.644 1.00 82.94 80 ARG A O 1
ATOM 582 N N . LYS A 1 81 ? -10.795 2.805 27.721 1.00 85.38 81 LYS A N 1
ATOM 583 C CA . LYS A 1 81 ? -10.681 4.237 28.039 1.00 85.38 81 LYS A CA 1
ATOM 584 C C . LYS A 1 81 ? -9.638 4.923 27.158 1.00 85.38 81 LYS A C 1
ATOM 586 O O . LYS A 1 81 ? -9.904 6.000 26.643 1.00 85.38 81 LYS A O 1
ATOM 591 N N . ILE A 1 82 ? -8.486 4.277 26.979 1.00 89.62 82 ILE A N 1
ATOM 592 C CA . ILE A 1 82 ? -7.399 4.778 26.136 1.00 89.62 82 ILE A CA 1
ATOM 593 C C . ILE A 1 82 ? -7.839 4.738 24.674 1.00 89.62 82 ILE A C 1
ATOM 595 O O . ILE A 1 82 ? -7.742 5.750 23.993 1.00 89.62 82 ILE A O 1
ATOM 599 N N . ALA A 1 83 ? -8.397 3.608 24.222 1.00 91.00 83 ALA A N 1
ATOM 600 C CA . ALA A 1 83 ? -8.872 3.446 22.851 1.00 91.00 83 ALA A CA 1
ATOM 601 C C . ALA A 1 83 ? -9.962 4.467 22.493 1.00 91.00 83 ALA A C 1
ATOM 603 O O . ALA A 1 83 ? -9.876 5.099 21.453 1.00 91.00 83 ALA A O 1
ATOM 604 N N . ALA A 1 84 ? -10.934 4.705 23.378 1.00 89.31 84 ALA A N 1
ATOM 605 C CA . ALA A 1 84 ? -11.987 5.697 23.169 1.00 89.31 84 ALA A CA 1
ATOM 606 C C . ALA A 1 84 ? -11.431 7.117 22.992 1.00 89.31 84 ALA A C 1
ATOM 608 O O . ALA A 1 84 ? -11.774 7.792 22.025 1.00 89.31 84 ALA A O 1
ATOM 609 N N . TRP A 1 85 ? -10.557 7.565 23.901 1.00 90.88 85 TRP A N 1
ATOM 610 C CA . TRP A 1 85 ? -9.935 8.887 23.794 1.00 90.88 85 TRP A CA 1
ATOM 611 C C . TRP A 1 85 ? -9.055 9.004 22.553 1.00 90.88 85 TRP A C 1
ATOM 613 O O . TRP A 1 85 ? -9.172 9.982 21.821 1.00 90.88 85 TRP A O 1
ATOM 623 N N . ALA A 1 86 ? -8.225 7.998 22.281 1.00 93.44 86 ALA A N 1
ATOM 624 C CA . ALA A 1 86 ? -7.372 7.979 21.101 1.00 93.44 86 ALA A CA 1
ATOM 625 C C . ALA A 1 86 ? -8.194 8.006 19.803 1.00 93.44 86 ALA A C 1
ATOM 627 O O . ALA A 1 86 ? -7.885 8.794 18.918 1.00 93.44 86 ALA A O 1
ATOM 628 N N . THR A 1 87 ? -9.280 7.234 19.705 1.00 92.94 87 THR A N 1
ATOM 629 C CA . THR A 1 87 ? -10.189 7.260 18.550 1.00 92.94 87 THR A CA 1
ATOM 630 C C . THR A 1 87 ? -10.842 8.626 18.371 1.00 92.94 87 THR A C 1
ATOM 632 O O . THR A 1 87 ? -10.870 9.128 17.252 1.00 92.94 87 THR A O 1
ATOM 635 N N . LEU A 1 88 ? -11.325 9.261 19.445 1.00 93.06 88 LEU A N 1
ATOM 636 C CA . LEU A 1 88 ? -11.909 10.604 19.362 1.00 93.06 88 LEU A CA 1
ATOM 637 C C . LEU A 1 88 ? -10.883 11.649 18.905 1.00 93.06 88 LEU A C 1
ATOM 639 O O . LEU A 1 88 ? -11.205 12.481 18.062 1.00 93.06 88 LEU A O 1
ATOM 643 N N . VAL A 1 89 ? -9.651 11.587 19.420 1.00 93.62 89 VAL A N 1
ATOM 644 C CA . VAL A 1 89 ? -8.561 12.487 19.011 1.00 93.62 89 VAL A CA 1
ATOM 645 C C . VAL A 1 89 ? -8.191 12.261 17.548 1.00 93.62 89 VAL A C 1
ATOM 647 O O . VAL A 1 89 ? -8.154 13.218 16.782 1.00 93.62 89 VAL A O 1
ATOM 650 N N . VAL A 1 90 ? -7.965 11.010 17.137 1.00 92.38 90 VAL A N 1
ATOM 651 C CA . VAL A 1 90 ? -7.590 10.673 15.755 1.00 92.38 90 VAL A CA 1
ATOM 652 C C . VAL A 1 90 ? -8.693 11.078 14.779 1.00 92.38 90 VAL A C 1
ATOM 654 O O . VAL A 1 90 ? -8.395 11.758 13.803 1.00 92.38 90 VAL A O 1
ATOM 657 N N . LEU A 1 91 ? -9.962 10.745 15.056 1.00 92.25 91 LEU A N 1
ATOM 658 C CA . LEU A 1 91 ? -11.090 11.169 14.218 1.00 92.25 91 LEU A CA 1
ATOM 659 C C . LEU A 1 91 ? -11.253 12.684 14.193 1.00 92.25 91 LEU A C 1
ATOM 661 O O . LEU A 1 91 ? -11.541 13.230 13.134 1.00 92.25 91 LEU A O 1
ATOM 665 N N . GLY A 1 92 ? -11.072 13.369 15.324 1.00 93.06 92 GLY A N 1
ATOM 666 C CA . GLY A 1 92 ? -11.146 14.826 15.391 1.00 93.06 92 GLY A CA 1
ATOM 667 C C . GLY A 1 92 ? -10.082 15.489 14.517 1.00 93.06 92 GLY A C 1
ATOM 668 O O . GLY A 1 92 ? -10.413 16.319 13.673 1.00 93.06 92 GLY A O 1
ATOM 669 N N . LEU A 1 93 ? -8.822 15.061 14.653 1.00 91.94 93 LEU A N 1
ATOM 670 C CA . LEU A 1 93 ? -7.706 15.552 13.840 1.00 91.94 93 LEU A CA 1
ATOM 671 C C . LEU A 1 93 ? -7.922 15.266 12.348 1.00 91.94 93 LEU A C 1
ATOM 673 O O . LEU A 1 93 ? -7.794 16.173 11.528 1.00 91.94 93 LEU A O 1
ATOM 677 N N . PHE A 1 94 ? -8.313 14.036 11.994 1.00 88.38 94 PHE A N 1
ATOM 678 C CA . PHE A 1 94 ? -8.614 13.681 10.605 1.00 88.38 94 PHE A CA 1
ATOM 679 C C . PHE A 1 94 ? -9.812 14.456 10.058 1.00 88.38 94 PHE A C 1
ATOM 681 O O . PHE A 1 94 ? -9.786 14.844 8.899 1.00 88.38 94 PHE A O 1
ATOM 688 N N . SER A 1 95 ? -10.839 14.735 10.866 1.00 91.56 95 SER A N 1
ATOM 689 C CA . SER A 1 95 ? -11.996 15.532 10.435 1.00 91.56 95 SER A CA 1
ATOM 690 C C . SER A 1 95 ? -11.575 16.945 10.044 1.00 91.56 95 SER A C 1
ATOM 692 O O . SER A 1 95 ? -11.937 17.399 8.963 1.00 91.56 95 SER A O 1
ATOM 694 N N . VAL A 1 96 ? -10.751 17.607 10.867 1.00 92.25 96 VAL A N 1
ATOM 695 C CA . VAL A 1 96 ? -10.209 18.943 10.560 1.00 92.25 96 VAL A CA 1
ATOM 696 C C . VAL A 1 96 ? -9.342 18.908 9.300 1.00 92.25 96 VAL A C 1
ATOM 698 O O . VAL A 1 96 ? -9.512 19.750 8.422 1.00 92.25 96 VAL A O 1
ATOM 701 N N . LEU A 1 97 ? -8.465 17.907 9.170 1.00 87.88 97 LEU A N 1
ATOM 702 C CA . LEU A 1 97 ? -7.626 17.738 7.982 1.00 87.88 97 LEU A CA 1
ATOM 703 C C . LEU A 1 97 ? -8.463 17.517 6.712 1.00 87.88 97 LEU A C 1
ATOM 705 O O . LEU A 1 97 ? -8.256 18.200 5.717 1.00 87.88 97 LEU A O 1
ATOM 709 N N . THR A 1 98 ? -9.437 16.604 6.746 1.00 87.12 98 THR A N 1
ATOM 710 C CA . THR A 1 98 ? -10.313 16.328 5.593 1.00 87.12 98 THR A CA 1
ATOM 711 C C . THR A 1 98 ? -11.215 17.506 5.239 1.00 87.12 98 THR A C 1
ATOM 713 O O . THR A 1 98 ? -11.511 17.701 4.066 1.00 87.12 98 THR A O 1
ATOM 716 N N . LEU A 1 99 ? -11.607 18.328 6.218 1.00 90.00 99 LEU A N 1
ATOM 717 C CA . LEU A 1 99 ? -12.308 19.582 5.956 1.00 90.00 99 LEU A CA 1
ATOM 718 C C . LEU A 1 99 ? -11.406 20.572 5.210 1.00 90.00 99 LEU A C 1
ATOM 720 O O . LEU A 1 99 ? -11.846 21.183 4.243 1.00 90.00 99 LEU A O 1
ATOM 724 N N . ALA A 1 100 ? -10.142 20.704 5.626 1.00 88.62 100 ALA A N 1
ATOM 725 C CA . ALA A 1 100 ? -9.174 21.550 4.932 1.00 88.62 100 ALA A CA 1
ATOM 726 C C . ALA A 1 100 ? -8.934 21.072 3.491 1.00 88.62 100 ALA A C 1
ATOM 728 O O . ALA A 1 100 ? -8.935 21.893 2.577 1.00 88.62 100 ALA A O 1
ATOM 729 N N . LEU A 1 101 ? -8.805 19.757 3.277 1.00 84.56 101 LEU A N 1
ATOM 730 C CA . LEU A 1 101 ? -8.713 19.186 1.931 1.00 84.56 101 LEU A CA 1
ATOM 731 C C . LEU A 1 101 ? -9.954 19.497 1.100 1.00 84.56 101 LEU A C 1
ATOM 733 O O . LEU A 1 101 ? -9.814 19.953 -0.022 1.00 84.56 101 LEU A O 1
ATOM 737 N N . TRP A 1 102 ? -11.155 19.331 1.657 1.00 86.25 102 TRP A N 1
ATOM 738 C CA . TRP A 1 102 ? -12.387 19.615 0.925 1.00 86.25 102 TRP A CA 1
ATOM 739 C C . TRP A 1 102 ? -12.501 21.090 0.502 1.00 86.25 102 TRP A C 1
ATOM 741 O O . TRP A 1 102 ? -13.001 21.377 -0.581 1.00 86.25 102 TRP A O 1
ATOM 751 N N . ILE A 1 103 ? -12.006 22.024 1.321 1.00 87.06 103 ILE A N 1
ATOM 752 C CA . ILE A 1 103 ? -12.014 23.460 1.001 1.00 87.06 103 ILE A CA 1
ATOM 753 C C . ILE A 1 103 ? -10.963 23.811 -0.061 1.00 87.06 103 ILE A C 1
ATOM 755 O O . ILE A 1 103 ? -11.255 24.579 -0.973 1.00 87.06 103 ILE A O 1
ATOM 759 N N . VAL A 1 104 ? -9.740 23.288 0.069 1.00 85.31 104 VAL A N 1
ATOM 760 C CA . VAL A 1 104 ? -8.621 23.619 -0.836 1.00 85.31 104 VAL A CA 1
ATOM 761 C C . VAL A 1 104 ? -8.682 22.816 -2.141 1.00 85.31 104 VAL A C 1
ATOM 763 O O . VAL A 1 104 ? -8.170 23.263 -3.161 1.00 85.31 104 VAL A O 1
ATOM 766 N N . ASN A 1 105 ? -9.320 21.647 -2.105 1.00 79.44 105 ASN A N 1
ATOM 767 C CA . ASN A 1 105 ? -9.493 20.686 -3.191 1.00 79.44 105 ASN A CA 1
ATOM 768 C C . ASN A 1 105 ? -8.210 20.387 -4.003 1.00 79.44 105 ASN A C 1
ATOM 770 O O . ASN A 1 105 ? -8.210 20.544 -5.225 1.00 79.44 105 ASN A O 1
ATOM 774 N N . PRO A 1 106 ? -7.098 19.982 -3.355 1.00 77.12 106 PRO A N 1
ATOM 775 C CA . PRO A 1 106 ? -5.886 19.577 -4.067 1.00 77.12 106 PRO A CA 1
ATOM 776 C C . PRO A 1 106 ? -6.077 18.255 -4.833 1.00 77.12 106 PRO A C 1
ATOM 778 O O . PRO A 1 106 ? -6.839 17.391 -4.405 1.00 77.12 106 PRO A O 1
ATOM 781 N N . GLU A 1 107 ? -5.312 18.047 -5.907 1.00 72.50 107 GLU A N 1
ATOM 782 C CA . GLU A 1 107 ? -5.240 16.780 -6.662 1.00 72.50 107 GLU A CA 1
ATOM 783 C C . GLU A 1 107 ? -4.479 15.689 -5.874 1.00 72.50 107 GLU A C 1
ATOM 785 O O . GLU A 1 107 ? -3.387 15.257 -6.244 1.00 72.50 107 GLU A O 1
ATOM 790 N N . MET A 1 108 ? -5.017 15.287 -4.722 1.00 73.88 108 MET A N 1
ATOM 791 C CA . MET A 1 108 ? -4.471 14.225 -3.874 1.00 73.88 108 MET A CA 1
ATOM 792 C C . MET A 1 108 ? -5.577 13.458 -3.154 1.00 73.88 108 MET A C 1
ATOM 794 O O . MET A 1 108 ? -6.628 14.014 -2.821 1.00 73.88 108 MET A O 1
ATOM 798 N N . ASP A 1 109 ? -5.308 12.199 -2.829 1.00 72.94 109 ASP A N 1
ATOM 799 C CA . ASP A 1 109 ? -6.261 11.357 -2.117 1.00 72.94 109 ASP A CA 1
ATOM 800 C C . ASP A 1 109 ? -6.238 11.579 -0.606 1.00 72.94 109 ASP A C 1
ATOM 802 O O . ASP A 1 109 ? -5.207 11.824 0.024 1.00 72.94 109 ASP A O 1
ATOM 806 N N . CYS A 1 110 ? -7.399 11.383 0.025 1.00 75.12 110 CYS A N 1
ATOM 807 C CA . CYS A 1 110 ? -7.486 11.361 1.484 1.00 75.12 110 CYS A CA 1
ATOM 808 C C . CYS A 1 110 ? -6.708 10.180 2.091 1.00 75.12 110 CYS A C 1
ATOM 810 O O . CYS A 1 110 ? -6.323 10.233 3.263 1.00 75.12 110 CYS A O 1
ATOM 812 N N . GLY A 1 111 ? -6.526 9.095 1.325 1.00 74.69 111 GLY A N 1
ATOM 813 C CA . GLY A 1 111 ? -5.765 7.910 1.722 1.00 74.69 111 GLY A CA 1
ATOM 814 C C . GLY A 1 111 ? -6.341 7.143 2.907 1.00 74.69 111 GLY A C 1
ATOM 815 O O . GLY A 1 111 ? -5.647 6.349 3.538 1.00 74.69 111 GLY A O 1
ATOM 816 N N . CYS A 1 112 ? -7.609 7.386 3.245 1.00 76.88 112 CYS A N 1
ATOM 817 C CA . CYS A 1 112 ? -8.247 6.815 4.421 1.00 76.88 112 CYS A CA 1
ATOM 818 C C . CYS A 1 112 ? -8.307 5.288 4.401 1.00 76.88 112 CYS A C 1
ATOM 820 O O . CYS A 1 112 ? -8.323 4.717 5.474 1.00 76.88 112 CYS A O 1
ATOM 822 N N . PHE A 1 113 ? -8.331 4.634 3.244 1.00 74.50 113 PHE A N 1
ATOM 823 C CA . PHE A 1 113 ? -8.348 3.172 3.126 1.00 74.50 113 PHE A CA 1
ATOM 824 C C . PHE A 1 113 ? -7.166 2.658 2.286 1.00 74.50 113 PHE A C 1
ATOM 826 O O . PHE A 1 113 ? -7.213 1.554 1.750 1.00 74.50 113 PHE A O 1
ATOM 833 N N . GLY A 1 114 ? -6.098 3.458 2.181 1.00 78.31 114 GLY A N 1
ATOM 834 C CA . GLY A 1 114 ? -4.995 3.192 1.260 1.00 78.31 114 GLY A CA 1
ATOM 835 C C . GLY A 1 114 ? -5.462 3.210 -0.198 1.00 78.31 114 GLY A C 1
ATOM 836 O O . GLY A 1 114 ? -6.410 3.914 -0.528 1.00 78.31 114 GLY A O 1
ATOM 837 N N . GLU A 1 115 ? -4.811 2.401 -1.033 1.00 72.50 115 GLU A N 1
ATOM 838 C CA . GLU A 1 115 ? -5.090 2.269 -2.475 1.00 72.50 115 GLU A CA 1
ATOM 839 C C . GLU A 1 115 ? -6.410 1.532 -2.781 1.00 72.50 115 GLU A C 1
ATOM 841 O O . GLU A 1 115 ? -6.901 1.559 -3.898 1.00 72.50 115 GLU A O 1
ATOM 846 N N . ALA A 1 116 ? -6.996 0.839 -1.800 1.00 72.50 116 ALA A N 1
ATOM 847 C CA . ALA A 1 116 ? -8.131 -0.050 -2.047 1.00 72.50 116 ALA A CA 1
ATOM 848 C C . ALA A 1 116 ? -9.471 0.679 -2.234 1.00 72.50 116 ALA A C 1
ATOM 850 O O . ALA A 1 116 ? -10.360 0.156 -2.901 1.00 72.50 116 ALA A O 1
ATOM 851 N N . ILE A 1 117 ? -9.657 1.836 -1.585 1.00 76.50 117 ILE A N 1
ATOM 852 C CA . ILE A 1 117 ? -10.900 2.616 -1.669 1.00 76.50 117 ILE A CA 1
ATOM 853 C C . ILE A 1 117 ? -10.549 4.099 -1.739 1.00 76.50 117 ILE A C 1
ATOM 855 O O . ILE A 1 117 ? -10.225 4.728 -0.723 1.00 76.50 117 ILE A O 1
ATOM 859 N N . HIS A 1 118 ? -10.692 4.649 -2.939 1.00 75.50 118 HIS A N 1
ATOM 860 C CA . HIS A 1 118 ? -10.576 6.074 -3.207 1.00 75.50 118 HIS A CA 1
ATOM 861 C C . HIS A 1 118 ? -11.891 6.765 -2.853 1.00 75.50 118 HIS A C 1
ATOM 863 O O . HIS A 1 118 ? -12.959 6.416 -3.352 1.00 75.50 118 HIS A O 1
ATOM 869 N N . LEU A 1 119 ? -11.822 7.708 -1.915 1.00 75.31 119 LEU A N 1
ATOM 870 C CA . LEU A 1 119 ? -12.966 8.494 -1.460 1.00 75.31 119 LEU A CA 1
ATOM 871 C C . LEU A 1 119 ? -12.707 9.955 -1.778 1.00 75.31 119 LEU A C 1
ATOM 873 O O . LEU A 1 119 ? -11.641 10.477 -1.437 1.00 75.31 119 LEU A O 1
ATOM 877 N N . SER A 1 120 ? -13.720 10.638 -2.310 1.00 83.56 120 SER A N 1
ATOM 878 C CA . SER A 1 120 ? -13.646 12.088 -2.474 1.00 83.56 120 SER A CA 1
ATOM 879 C C . SER A 1 120 ? -13.439 12.779 -1.121 1.00 83.56 120 SER A C 1
ATOM 881 O O . SER A 1 120 ? -13.758 12.228 -0.056 1.00 83.56 120 SER A O 1
ATOM 883 N N . HIS A 1 121 ? -12.918 14.008 -1.131 1.00 83.81 121 HIS A N 1
ATOM 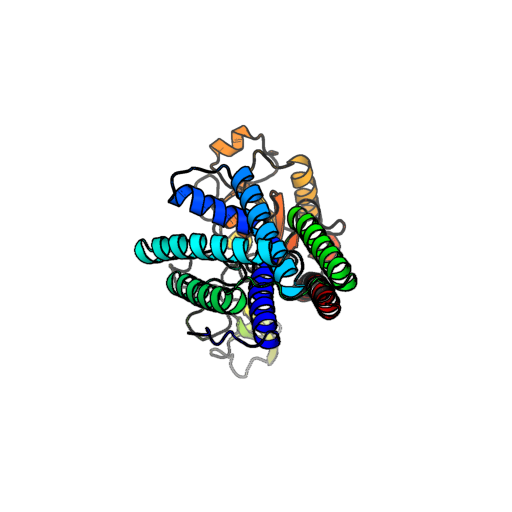884 C CA . HIS A 1 121 ? -12.669 14.748 0.114 1.00 83.81 121 HIS A CA 1
ATOM 885 C C . HIS A 1 121 ? -13.952 14.933 0.932 1.00 83.81 121 HIS A C 1
ATOM 887 O O . HIS A 1 121 ? -13.949 14.730 2.148 1.00 83.81 121 HIS A O 1
ATOM 893 N N . ALA A 1 122 ? -15.075 15.199 0.256 1.00 85.00 122 ALA A N 1
ATOM 894 C CA . ALA A 1 122 ? -16.391 15.314 0.878 1.00 85.00 122 ALA A CA 1
ATOM 895 C C . ALA A 1 122 ? -16.875 13.987 1.493 1.00 85.00 122 ALA A C 1
ATOM 897 O O . ALA A 1 122 ? -17.357 13.970 2.628 1.00 85.00 122 ALA A O 1
ATOM 898 N N . GLN A 1 123 ? -16.721 12.862 0.782 1.00 87.31 123 GLN A N 1
ATOM 899 C CA . GLN A 1 123 ? -17.071 11.534 1.305 1.00 87.31 123 GLN A CA 1
ATOM 900 C C . GLN A 1 123 ? -16.223 11.178 2.533 1.00 87.31 123 GLN A C 1
ATOM 902 O O . GLN A 1 123 ? -16.747 10.686 3.535 1.00 87.31 123 GLN A O 1
ATOM 907 N N . SER A 1 124 ? -14.921 11.469 2.484 1.00 85.75 124 SER A N 1
ATOM 908 C CA . SER A 1 124 ? -13.997 11.240 3.596 1.00 85.75 124 SER A CA 1
ATOM 909 C C . SER A 1 124 ? -14.355 12.074 4.827 1.00 85.75 124 SER A C 1
ATOM 911 O O . SER A 1 124 ? -14.382 11.534 5.937 1.00 85.75 124 SER A O 1
ATOM 913 N N . PHE A 1 125 ? -14.692 13.353 4.637 1.00 89.38 125 PHE A N 1
ATOM 914 C CA . PHE A 1 125 ? -15.144 14.235 5.711 1.00 89.38 125 PHE A CA 1
ATOM 915 C C . PHE A 1 125 ? -16.434 13.718 6.360 1.00 89.38 125 PHE A C 1
ATOM 917 O O . PHE A 1 125 ? -16.460 13.475 7.568 1.00 89.38 125 PHE A O 1
ATOM 924 N N . TRP A 1 126 ? -17.486 13.461 5.575 1.00 90.75 126 TRP A N 1
ATOM 925 C CA . TRP A 1 126 ? -18.766 12.996 6.122 1.00 90.75 126 TRP A CA 1
ATOM 926 C C . TRP A 1 126 ? -18.664 11.642 6.818 1.00 90.75 126 TRP A C 1
ATOM 928 O O . TRP A 1 126 ? -19.243 11.459 7.891 1.00 90.75 126 TRP A O 1
ATOM 938 N N . LYS A 1 127 ? -17.866 10.717 6.276 1.00 92.25 127 LYS A N 1
ATOM 939 C CA . LYS A 1 127 ? -17.543 9.455 6.948 1.00 92.25 127 LYS A CA 1
ATOM 940 C C . LYS A 1 127 ? -16.933 9.708 8.330 1.00 92.25 127 LYS A C 1
ATOM 942 O O . LYS A 1 127 ? -17.363 9.089 9.303 1.00 92.25 127 LYS A O 1
ATOM 947 N N . ASN A 1 128 ? -15.964 10.619 8.441 1.00 92.50 128 ASN A N 1
ATOM 948 C CA . ASN A 1 128 ? -15.336 10.942 9.723 1.00 92.50 128 ASN A CA 1
ATOM 949 C C . ASN A 1 128 ? -16.337 11.558 10.712 1.00 92.50 128 ASN A C 1
ATOM 951 O O . ASN A 1 128 ? -16.334 11.168 11.878 1.00 92.50 128 ASN A O 1
ATOM 955 N N . ILE A 1 129 ? -17.244 12.431 10.257 1.00 94.12 129 ILE A N 1
ATOM 956 C CA . ILE A 1 129 ? -18.309 13.008 11.096 1.00 94.12 129 ILE A CA 1
ATOM 957 C C . ILE A 1 129 ? -19.271 11.930 11.615 1.00 94.12 129 ILE A C 1
ATOM 959 O O . ILE A 1 129 ? -19.587 11.910 12.807 1.00 94.12 129 ILE A O 1
ATOM 963 N N . VAL A 1 130 ? -19.694 10.992 10.762 1.00 94.62 130 VAL A N 1
ATOM 964 C CA . VAL A 1 130 ? -20.546 9.863 11.174 1.00 94.62 130 VAL A CA 1
ATOM 965 C C . VAL A 1 130 ? -19.821 8.982 12.195 1.00 94.62 130 VAL A C 1
ATOM 967 O O . VAL A 1 130 ? -20.379 8.678 13.252 1.00 94.62 130 VAL A O 1
ATOM 970 N N . LEU A 1 131 ? -18.561 8.614 11.935 1.00 93.19 131 LEU A N 1
ATOM 971 C CA . LEU A 1 131 ? -17.753 7.818 12.866 1.00 93.19 131 LEU A CA 1
ATOM 972 C C . LEU A 1 131 ? -17.513 8.546 14.192 1.00 93.19 131 LEU A C 1
ATOM 974 O O . LEU A 1 131 ? -17.512 7.906 15.246 1.00 93.19 131 LEU A O 1
ATOM 978 N N . LEU A 1 132 ? -17.346 9.868 14.167 1.00 93.31 132 LEU A N 1
ATOM 979 C CA . LEU A 1 132 ? -17.199 10.690 15.363 1.00 93.31 132 LEU A CA 1
ATOM 980 C C . LEU A 1 132 ? -18.493 10.686 16.187 1.00 93.31 132 LEU A C 1
ATOM 982 O O . LEU A 1 132 ? -18.442 10.442 17.391 1.00 93.31 132 LEU A O 1
ATOM 986 N N . GLY A 1 133 ? -19.655 10.854 15.549 1.00 92.50 133 GLY A N 1
ATOM 987 C CA . GLY A 1 133 ? -20.963 10.753 16.206 1.00 92.50 133 GLY A CA 1
ATOM 988 C C . GLY A 1 133 ? -21.200 9.381 16.847 1.00 92.50 133 GLY A C 1
ATOM 989 O O . GLY A 1 133 ? -21.581 9.297 18.018 1.00 92.50 133 GLY A O 1
ATOM 990 N N . LEU A 1 134 ? -20.893 8.300 16.121 1.00 92.56 134 LEU A N 1
ATOM 991 C CA . LEU A 1 134 ? -20.964 6.928 16.638 1.00 92.56 134 LEU A CA 1
ATOM 992 C C . LEU A 1 134 ? -19.998 6.706 17.810 1.00 92.56 134 LEU A C 1
ATOM 994 O O . LEU A 1 134 ? -20.374 6.105 18.817 1.00 92.56 134 LEU A O 1
ATOM 998 N N . SER A 1 135 ? -18.777 7.234 17.719 1.00 90.94 135 SER A N 1
ATOM 999 C CA . SER A 1 135 ? -17.773 7.156 18.787 1.00 90.94 135 SER A CA 1
ATOM 1000 C C . SER A 1 135 ? -18.234 7.889 20.047 1.00 90.94 135 SER A C 1
ATOM 1002 O O . SER A 1 135 ? -18.146 7.348 21.150 1.00 90.94 135 SER A O 1
ATOM 1004 N N . LEU A 1 136 ? -18.800 9.090 19.905 1.00 90.62 136 LEU A N 1
ATOM 1005 C CA . LEU A 1 136 ? -19.358 9.852 21.024 1.00 90.62 136 LEU A CA 1
ATOM 1006 C C . LEU A 1 136 ? -20.516 9.094 21.690 1.00 90.62 136 LEU A C 1
ATOM 1008 O O . LEU A 1 136 ? -20.535 8.965 22.915 1.00 90.62 136 LEU A O 1
ATOM 1012 N N . ALA A 1 137 ? -21.429 8.526 20.898 1.00 88.19 137 ALA A N 1
ATOM 1013 C CA . ALA A 1 137 ? -22.542 7.714 21.392 1.00 88.19 137 ALA A CA 1
ATOM 1014 C C . ALA A 1 137 ? -22.073 6.431 22.108 1.00 88.19 137 ALA A C 1
ATOM 1016 O O . ALA A 1 137 ? -22.646 6.025 23.122 1.00 88.19 137 ALA A O 1
ATOM 1017 N N . ALA A 1 138 ? -21.012 5.791 21.613 1.00 86.06 138 ALA A N 1
ATOM 1018 C CA . ALA A 1 138 ? -20.455 4.588 22.220 1.00 86.06 138 ALA A CA 1
ATOM 1019 C C . ALA A 1 138 ? -19.716 4.886 23.532 1.00 86.06 138 ALA A C 1
ATOM 1021 O O . ALA A 1 138 ? -19.855 4.140 24.510 1.00 86.06 138 ALA A O 1
ATOM 1022 N N . PHE A 1 139 ? -18.937 5.968 23.586 1.00 84.12 139 PHE A N 1
ATOM 1023 C CA . PHE A 1 139 ? -17.983 6.201 24.670 1.00 84.12 139 PHE A CA 1
ATOM 1024 C C . PHE A 1 139 ? -18.495 7.125 25.776 1.00 84.12 139 PHE A C 1
ATOM 1026 O O . PHE A 1 139 ? -18.025 6.988 26.901 1.00 84.12 139 PHE A O 1
ATOM 1033 N N . LEU A 1 140 ? -19.497 7.977 25.539 1.00 81.88 140 LEU A N 1
ATOM 1034 C CA . LEU A 1 140 ? -20.024 8.881 26.568 1.00 81.88 140 LEU A CA 1
ATOM 1035 C C . LEU A 1 140 ? -21.274 8.322 27.285 1.00 81.88 140 LEU A C 1
ATOM 1037 O O . LEU A 1 140 ? -22.200 7.850 26.626 1.00 81.88 140 LEU A O 1
ATOM 1041 N N . PRO A 1 141 ? -21.358 8.415 28.630 1.00 72.56 141 PRO A N 1
ATOM 1042 C CA . PRO A 1 141 ? -20.272 8.695 29.575 1.00 72.56 141 PRO A CA 1
ATOM 1043 C C . PRO A 1 141 ? -19.286 7.519 29.646 1.00 72.56 141 PRO A C 1
ATOM 1045 O O . PRO A 1 141 ? -19.689 6.359 29.516 1.00 72.56 141 PRO A O 1
ATOM 1048 N N . LEU A 1 142 ? -18.003 7.822 29.877 1.00 67.00 142 LEU A N 1
ATOM 1049 C CA . LEU A 1 142 ? -16.864 6.882 29.958 1.00 67.00 142 LEU A CA 1
ATOM 1050 C C . LEU A 1 142 ? -16.900 5.984 31.216 1.00 67.00 142 LEU A C 1
ATOM 1052 O O . LEU A 1 142 ? -15.865 5.548 31.733 1.00 67.00 142 LEU A O 1
ATOM 1056 N N . ASP A 1 143 ? -18.102 5.706 31.712 1.00 63.56 143 ASP A N 1
ATOM 1057 C CA . ASP A 1 143 ? -18.343 4.858 32.864 1.00 63.56 143 ASP A CA 1
ATOM 1058 C C . ASP A 1 143 ? -17.957 3.422 32.525 1.00 63.56 143 ASP A C 1
ATOM 1060 O O . ASP A 1 143 ? -18.097 2.952 31.391 1.00 63.56 143 ASP A O 1
ATOM 1064 N N . SER A 1 144 ? -17.381 2.742 33.512 1.00 57.50 144 SER A N 1
ATOM 1065 C CA . SER A 1 144 ? -16.654 1.488 33.359 1.00 57.50 144 SER A CA 1
ATOM 1066 C C . SER A 1 144 ? -17.554 0.351 32.874 1.00 57.50 144 SER A C 1
ATOM 1068 O O . SER A 1 144 ? -18.032 -0.488 33.634 1.00 57.50 144 SER A O 1
ATOM 1070 N N . ILE A 1 145 ? -17.711 0.252 31.555 1.00 60.38 145 ILE A N 1
ATOM 1071 C CA . ILE A 1 145 ? -18.160 -0.966 30.894 1.00 60.38 145 ILE A CA 1
ATOM 1072 C C . ILE A 1 145 ? -17.185 -2.059 31.358 1.00 60.38 145 ILE A C 1
ATOM 1074 O O . ILE A 1 145 ? -16.015 -2.003 30.985 1.00 60.38 145 ILE A O 1
ATOM 1078 N N . GLY A 1 146 ? -17.661 -2.976 32.209 1.00 64.50 146 GLY A N 1
ATOM 1079 C CA . GLY A 1 146 ? -16.887 -3.895 33.064 1.00 64.50 146 GLY A CA 1
ATOM 1080 C C . GLY A 1 146 ? -15.567 -4.463 32.518 1.00 64.50 146 GLY A C 1
ATOM 1081 O O . GLY A 1 146 ? -15.364 -4.577 31.304 1.00 64.50 146 GLY A O 1
ATOM 1082 N N . LYS A 1 147 ? -14.675 -4.855 33.443 1.00 75.31 147 LYS A N 1
ATOM 1083 C CA . LYS A 1 147 ? -13.314 -5.338 33.144 1.00 75.31 147 LYS A CA 1
ATOM 1084 C C . LYS A 1 147 ? -13.328 -6.462 32.085 1.00 75.31 147 LYS A C 1
ATOM 1086 O O . LYS A 1 147 ? -14.144 -7.382 32.191 1.00 75.31 147 LYS A O 1
ATOM 1091 N N . PRO A 1 148 ? -12.462 -6.403 31.057 1.00 80.88 148 PRO A N 1
ATOM 1092 C CA . PRO A 1 148 ? -12.399 -7.440 30.032 1.00 80.88 148 PRO A CA 1
ATOM 1093 C C . PRO A 1 148 ? -11.935 -8.776 30.628 1.00 80.88 148 PRO A C 1
ATOM 1095 O O . PRO A 1 148 ? -11.036 -8.817 31.465 1.00 80.88 148 PRO A O 1
ATOM 1098 N N . LYS A 1 149 ? -12.553 -9.876 30.179 1.00 85.50 149 LYS A N 1
ATOM 1099 C CA . LYS A 1 149 ? -12.146 -11.246 30.533 1.00 85.50 149 LYS A CA 1
ATOM 1100 C C . LYS A 1 149 ? -10.760 -11.559 29.951 1.00 85.50 149 LYS A C 1
ATOM 1102 O O . LYS A 1 149 ? -10.422 -11.036 28.891 1.00 85.50 149 LYS A O 1
ATOM 1107 N N . ALA A 1 150 ? -10.015 -12.479 30.568 1.00 86.81 150 ALA A N 1
ATOM 1108 C CA . ALA A 1 150 ? -8.685 -12.900 30.101 1.00 86.81 150 ALA A CA 1
ATOM 1109 C C . ALA A 1 150 ? -8.670 -13.336 28.620 1.00 86.81 150 ALA A C 1
ATOM 1111 O O . ALA A 1 150 ? -7.785 -12.932 27.872 1.00 86.81 150 ALA A O 1
ATOM 1112 N N . ARG A 1 151 ? -9.714 -14.042 28.153 1.00 89.50 151 ARG A N 1
ATOM 1113 C CA . ARG A 1 151 ? -9.853 -14.440 26.737 1.00 89.50 151 ARG A CA 1
ATOM 1114 C C . ARG A 1 151 ? -9.763 -13.266 25.749 1.00 89.50 151 ARG A C 1
ATOM 1116 O O . ARG A 1 151 ? -9.219 -13.426 24.667 1.00 89.50 151 ARG A O 1
ATOM 1123 N N . LYS A 1 152 ? -10.253 -12.077 26.131 1.00 90.50 152 LYS A N 1
ATOM 1124 C CA . LYS A 1 152 ? -10.244 -10.879 25.275 1.00 90.50 152 LYS A CA 1
ATOM 1125 C C . LYS A 1 152 ? -8.839 -10.307 25.121 1.00 90.50 152 LYS A C 1
ATOM 1127 O O . LYS A 1 152 ? -8.51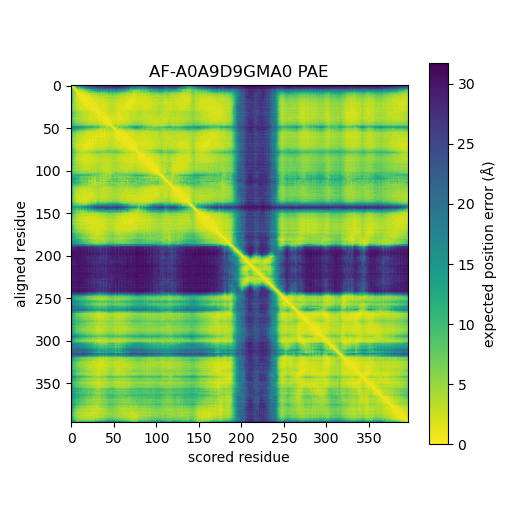4 -9.803 24.056 1.00 90.50 152 LYS A O 1
ATOM 1132 N N . TRP A 1 153 ? -8.014 -10.415 26.164 1.00 91.50 153 TRP A N 1
ATOM 1133 C CA . TRP A 1 153 ? -6.597 -10.058 26.098 1.00 91.50 153 TRP A CA 1
ATOM 1134 C C . TRP A 1 153 ? -5.819 -11.011 25.198 1.00 91.50 153 TRP A C 1
ATOM 1136 O O . TRP A 1 153 ? -5.033 -10.551 24.378 1.00 91.50 153 TRP A O 1
ATOM 1146 N N . ILE A 1 154 ? -6.087 -12.315 25.305 1.00 92.50 154 ILE A N 1
ATOM 1147 C CA . ILE A 1 154 ? -5.464 -13.326 24.440 1.00 92.50 154 ILE A CA 1
ATOM 1148 C C . ILE A 1 154 ? -5.842 -13.070 22.976 1.00 92.50 154 ILE A C 1
ATOM 1150 O O . ILE A 1 154 ? -4.957 -12.960 22.133 1.00 92.50 154 ILE A O 1
ATOM 1154 N N . ALA A 1 155 ? -7.133 -12.884 22.678 1.00 93.06 155 ALA A N 1
ATOM 1155 C CA . ALA A 1 155 ? -7.596 -12.575 21.325 1.00 93.06 155 ALA A CA 1
ATOM 1156 C C . ALA A 1 155 ? -6.986 -11.268 20.783 1.00 93.06 155 ALA A C 1
ATOM 1158 O O . ALA A 1 155 ? -6.482 -11.242 19.664 1.00 93.06 155 ALA A O 1
ATOM 1159 N N . ALA A 1 156 ? -6.948 -10.198 21.587 1.00 93.81 156 ALA A N 1
ATOM 1160 C CA . ALA A 1 156 ? -6.308 -8.942 21.194 1.00 93.81 156 ALA A CA 1
ATOM 1161 C C . ALA A 1 156 ? -4.802 -9.108 20.919 1.00 93.81 156 ALA A C 1
ATOM 1163 O O . ALA A 1 156 ? -4.287 -8.535 19.958 1.00 93.81 156 ALA A O 1
ATOM 1164 N N . GLY A 1 157 ? -4.105 -9.916 21.725 1.00 94.62 157 GLY A N 1
ATOM 1165 C CA . GLY A 1 157 ? -2.693 -10.244 21.529 1.00 94.62 157 GLY A CA 1
ATOM 1166 C C . GLY A 1 157 ? -2.446 -11.020 20.234 1.00 94.62 157 GLY A C 1
ATOM 1167 O O . GLY A 1 157 ? -1.573 -10.640 19.458 1.00 94.62 157 GLY A O 1
ATOM 1168 N N . LEU A 1 158 ? -3.252 -12.049 19.954 1.00 95.12 158 LEU A N 1
ATOM 1169 C CA . LEU A 1 158 ? -3.153 -12.843 18.722 1.00 95.12 158 LEU A CA 1
ATOM 1170 C C . LEU A 1 158 ? -3.469 -12.019 17.466 1.00 95.12 158 LEU A C 1
ATOM 1172 O O . LEU A 1 158 ? -2.763 -12.134 16.462 1.00 95.12 158 LEU A O 1
ATOM 1176 N N . ALA A 1 159 ? -4.489 -11.156 17.524 1.00 95.44 159 ALA A N 1
ATOM 1177 C CA . ALA A 1 159 ? -4.813 -10.240 16.432 1.00 95.44 159 ALA A CA 1
ATOM 1178 C C . ALA A 1 159 ? -3.668 -9.244 16.193 1.00 95.44 159 ALA A C 1
ATOM 1180 O O . ALA A 1 159 ? -3.250 -9.046 15.055 1.00 95.44 159 ALA A O 1
ATOM 1181 N N . THR A 1 160 ? -3.106 -8.681 17.268 1.00 95.75 160 THR A N 1
ATOM 1182 C CA . THR A 1 160 ? -1.958 -7.762 17.201 1.00 95.75 160 THR A CA 1
ATOM 1183 C C . THR A 1 160 ? -0.738 -8.440 16.581 1.00 95.75 160 THR A C 1
ATOM 1185 O O . THR A 1 160 ? -0.126 -7.884 15.673 1.00 95.75 160 THR A O 1
ATOM 1188 N N . ALA A 1 161 ? -0.411 -9.661 17.013 1.00 95.81 161 ALA A N 1
ATOM 1189 C CA . ALA A 1 161 ? 0.672 -10.446 16.428 1.00 95.81 161 ALA A CA 1
ATOM 1190 C C . ALA A 1 161 ? 0.437 -10.700 14.930 1.00 95.81 161 ALA A C 1
ATOM 1192 O O . ALA A 1 161 ? 1.355 -10.523 14.133 1.00 95.81 161 ALA A O 1
ATOM 1193 N N . GLY A 1 162 ? -0.799 -11.026 14.537 1.00 94.88 162 GLY A N 1
ATOM 1194 C CA . GLY A 1 162 ? -1.189 -11.166 13.133 1.00 94.88 162 GLY A CA 1
ATOM 1195 C C . GLY A 1 162 ? -0.937 -9.900 12.315 1.00 94.88 162 GLY A C 1
ATOM 1196 O O . GLY A 1 162 ? -0.278 -9.963 11.281 1.00 94.88 162 GLY A O 1
ATOM 1197 N N . VAL A 1 163 ? -1.397 -8.744 12.803 1.00 96.25 163 VAL A N 1
ATOM 1198 C CA . VAL A 1 163 ? -1.171 -7.440 12.155 1.00 96.25 163 VAL A CA 1
ATOM 1199 C C . VAL A 1 163 ? 0.323 -7.135 12.015 1.00 96.25 163 VAL A C 1
ATOM 1201 O O . VAL A 1 163 ? 0.760 -6.700 10.952 1.00 96.25 163 VAL A O 1
ATOM 1204 N N . LEU A 1 164 ? 1.129 -7.398 13.048 1.00 96.00 164 LEU A N 1
ATOM 1205 C CA . LEU A 1 164 ? 2.578 -7.174 13.004 1.00 96.00 164 LEU A CA 1
ATOM 1206 C C . LEU A 1 164 ? 3.276 -8.094 11.995 1.00 96.00 164 LEU A C 1
ATOM 1208 O O . LEU A 1 164 ? 4.112 -7.626 11.223 1.00 96.00 164 LEU A O 1
ATOM 1212 N N . ILE A 1 165 ? 2.914 -9.379 11.954 1.00 95.06 165 ILE A N 1
ATOM 1213 C CA . ILE A 1 165 ? 3.437 -10.331 10.963 1.00 95.06 165 ILE A CA 1
ATOM 1214 C C . ILE A 1 165 ? 3.055 -9.882 9.547 1.00 95.06 165 ILE A C 1
ATOM 1216 O O . ILE A 1 165 ? 3.921 -9.828 8.672 1.00 95.06 165 ILE A O 1
ATOM 1220 N N . GLY A 1 166 ? 1.794 -9.493 9.333 1.00 94.06 166 GLY A N 1
ATOM 1221 C CA . GLY A 1 166 ? 1.311 -8.959 8.058 1.00 94.06 166 GLY A CA 1
ATOM 1222 C C . GLY A 1 166 ? 2.042 -7.681 7.635 1.00 94.06 166 GLY A C 1
ATOM 1223 O O . GLY A 1 166 ? 2.426 -7.546 6.475 1.00 94.06 166 GLY A O 1
ATOM 1224 N N . CYS A 1 167 ? 2.329 -6.778 8.575 1.00 94.75 167 CYS A N 1
ATOM 1225 C CA . CYS A 1 167 ? 3.122 -5.573 8.330 1.00 94.75 167 CYS A CA 1
ATOM 1226 C C . CYS A 1 167 ? 4.571 -5.904 7.930 1.00 94.75 167 CYS A C 1
ATOM 1228 O O . CYS A 1 167 ? 5.109 -5.311 6.994 1.00 94.75 167 CYS A O 1
ATOM 1230 N N . ILE A 1 168 ? 5.219 -6.850 8.621 1.00 94.31 168 ILE A N 1
ATOM 1231 C CA . ILE A 1 168 ? 6.587 -7.286 8.295 1.00 94.31 168 ILE A CA 1
ATOM 1232 C C . ILE A 1 168 ? 6.623 -7.917 6.901 1.00 94.31 168 ILE A C 1
ATOM 1234 O O . ILE A 1 168 ? 7.542 -7.635 6.128 1.00 94.31 168 ILE A O 1
ATOM 1238 N N . TYR A 1 169 ? 5.625 -8.743 6.580 1.00 93.75 169 TYR A N 1
ATOM 1239 C CA . TYR A 1 169 ? 5.472 -9.357 5.266 1.00 93.75 169 TYR A CA 1
ATOM 1240 C C . TYR A 1 169 ? 5.313 -8.294 4.170 1.00 93.75 169 TYR A C 1
ATOM 1242 O O . TYR A 1 169 ? 6.132 -8.242 3.252 1.00 93.75 169 TYR A O 1
ATOM 1250 N N . SER A 1 170 ? 4.339 -7.392 4.313 1.00 93.19 170 SER A N 1
ATOM 1251 C CA . SER A 1 170 ? 4.002 -6.366 3.310 1.00 93.19 170 SER A CA 1
ATOM 1252 C C . SER A 1 170 ? 5.112 -5.327 3.108 1.00 93.19 170 SER A C 1
ATOM 1254 O O . SER A 1 170 ? 5.181 -4.665 2.080 1.00 93.19 170 SER A O 1
ATOM 1256 N N . ASN A 1 171 ? 6.032 -5.179 4.068 1.00 91.44 171 ASN A N 1
ATOM 1257 C CA . ASN A 1 171 ? 7.217 -4.336 3.893 1.00 91.44 171 ASN A CA 1
ATOM 1258 C C . ASN A 1 171 ? 8.368 -5.038 3.143 1.00 91.44 171 ASN A C 1
ATOM 1260 O O . ASN A 1 171 ? 9.305 -4.372 2.696 1.00 91.44 171 ASN A O 1
ATOM 1264 N N . ARG A 1 172 ? 8.347 -6.372 3.041 1.00 90.69 172 ARG A N 1
ATOM 1265 C CA . ARG A 1 172 ? 9.412 -7.175 2.413 1.00 90.69 172 ARG A CA 1
ATOM 1266 C C . ARG A 1 172 ? 9.038 -7.749 1.053 1.00 90.69 172 ARG A C 1
ATOM 1268 O O . ARG A 1 172 ? 9.947 -7.989 0.259 1.00 90.69 172 ARG A O 1
ATOM 1275 N N . HIS A 1 173 ? 7.751 -7.955 0.822 1.00 92.50 173 HIS A N 1
ATOM 1276 C CA . HIS A 1 173 ? 7.180 -8.570 -0.368 1.00 92.50 173 HIS A CA 1
ATOM 1277 C C . HIS A 1 173 ? 6.213 -7.597 -1.048 1.00 92.50 173 HIS A C 1
ATOM 1279 O O . HIS A 1 173 ? 5.872 -6.559 -0.478 1.00 92.50 173 HIS A O 1
ATOM 1285 N N . LEU A 1 174 ? 5.790 -7.916 -2.272 1.00 91.12 174 LEU A N 1
ATOM 1286 C CA . LEU A 1 174 ? 4.714 -7.164 -2.917 1.00 91.12 174 LEU A CA 1
ATOM 1287 C C . LEU A 1 174 ? 3.389 -7.345 -2.155 1.00 91.12 174 LEU A C 1
ATOM 1289 O O . LEU A 1 174 ? 3.202 -8.380 -1.503 1.00 91.12 174 LEU A O 1
ATOM 1293 N N . PRO A 1 175 ? 2.471 -6.364 -2.244 1.00 89.44 175 PRO A N 1
ATOM 1294 C CA . PRO A 1 175 ? 1.115 -6.520 -1.734 1.00 89.44 175 PRO A CA 1
ATOM 1295 C C . PRO A 1 175 ? 0.467 -7.801 -2.275 1.00 89.44 175 PRO A C 1
ATOM 1297 O O . PRO A 1 175 ? 0.577 -8.112 -3.459 1.00 89.44 175 PRO A O 1
ATOM 1300 N N . LEU A 1 176 ? -0.216 -8.553 -1.405 1.00 87.38 176 LEU A N 1
ATOM 1301 C CA . LEU A 1 176 ? -0.917 -9.788 -1.800 1.00 87.38 176 LEU A CA 1
ATOM 1302 C C . LEU A 1 176 ? -2.097 -9.519 -2.742 1.00 87.38 176 LEU A C 1
ATOM 1304 O O . LEU A 1 176 ? -2.511 -10.402 -3.490 1.00 87.38 176 LEU A O 1
ATOM 1308 N N . VAL A 1 177 ? -2.661 -8.318 -2.662 1.00 84.69 177 VAL A N 1
ATOM 1309 C CA . VAL A 1 177 ? -3.686 -7.820 -3.570 1.00 84.69 177 VAL A CA 1
ATOM 1310 C C . VAL A 1 177 ? -3.205 -6.462 -4.049 1.00 84.69 177 VAL A C 1
ATOM 1312 O O . VAL A 1 177 ? -2.910 -5.589 -3.233 1.00 84.69 177 VAL A O 1
ATOM 1315 N N . ASP A 1 178 ? -3.078 -6.326 -5.362 1.00 83.56 178 ASP A N 1
ATOM 1316 C CA . ASP A 1 178 ? -2.688 -5.083 -6.008 1.00 83.56 178 ASP A CA 1
ATOM 1317 C C . ASP A 1 178 ? -3.956 -4.322 -6.409 1.00 83.56 178 ASP A C 1
ATOM 1319 O O . ASP A 1 178 ? -4.799 -4.866 -7.121 1.00 83.56 178 ASP A O 1
ATOM 1323 N N . PHE A 1 179 ? -4.103 -3.101 -5.896 1.00 81.56 179 PHE A N 1
ATOM 1324 C CA . PHE A 1 179 ? -5.227 -2.203 -6.188 1.00 81.56 179 PHE A CA 1
ATOM 1325 C C . PHE A 1 179 ? -4.825 -1.058 -7.128 1.00 81.56 179 PHE A C 1
ATOM 1327 O O . PHE A 1 179 ? -5.627 -0.172 -7.397 1.00 81.56 179 PHE A O 1
ATOM 1334 N N . THR A 1 180 ? -3.579 -1.055 -7.609 1.00 82.56 180 THR A N 1
ATOM 1335 C CA . THR A 1 180 ? -3.094 -0.027 -8.531 1.00 82.56 180 THR A CA 1
ATOM 1336 C C . THR A 1 180 ? -3.659 -0.222 -9.938 1.00 82.56 180 THR A C 1
ATOM 1338 O O . THR A 1 180 ? -4.136 -1.302 -10.288 1.00 82.56 180 THR A O 1
ATOM 1341 N N . ALA A 1 181 ? -3.500 0.793 -10.793 1.00 79.12 181 ALA A N 1
ATOM 1342 C CA . ALA A 1 181 ? -3.793 0.694 -12.228 1.00 79.12 181 ALA A CA 1
ATOM 1343 C C . ALA A 1 181 ? -3.012 -0.430 -12.941 1.00 79.12 181 ALA A C 1
ATOM 1345 O O . ALA A 1 181 ? -3.385 -0.858 -14.025 1.00 79.12 181 ALA A O 1
ATOM 1346 N N . PHE A 1 182 ? -1.943 -0.937 -12.322 1.00 83.94 182 PHE A N 1
ATOM 1347 C CA . PHE A 1 182 ? -1.154 -2.055 -12.820 1.00 83.94 182 PHE A CA 1
ATOM 1348 C C . PHE A 1 182 ? -1.510 -3.360 -12.094 1.00 83.94 182 PHE A C 1
ATOM 1350 O O . PHE A 1 182 ? -0.614 -4.121 -11.751 1.00 83.94 182 PHE A O 1
ATOM 1357 N N . ALA A 1 183 ? -2.767 -3.646 -11.771 1.00 81.19 183 ALA A N 1
ATOM 1358 C CA . ALA A 1 183 ? -3.111 -4.965 -11.234 1.00 81.19 183 ALA A CA 1
ATOM 1359 C C . ALA A 1 183 ? -2.798 -6.077 -12.269 1.00 81.19 183 ALA A C 1
ATOM 1361 O O . ALA A 1 183 ? -2.849 -5.817 -13.469 1.00 81.19 183 ALA A O 1
ATOM 1362 N N . PRO A 1 184 ? -2.460 -7.318 -11.861 1.00 79.56 184 PRO A N 1
ATOM 1363 C CA . PRO A 1 184 ? -2.352 -8.431 -12.808 1.00 79.56 184 PRO A CA 1
ATOM 1364 C C . PRO A 1 184 ? -3.638 -8.576 -13.637 1.00 79.56 184 PRO A C 1
ATOM 1366 O O . PRO A 1 184 ? -4.729 -8.581 -13.064 1.00 79.56 184 PRO A O 1
ATOM 1369 N N . GLY A 1 185 ? -3.495 -8.678 -14.958 1.00 77.12 185 GLY A N 1
ATOM 1370 C CA . GLY A 1 185 ? -4.574 -8.613 -15.946 1.00 77.12 185 GLY A CA 1
ATOM 1371 C C . GLY A 1 185 ? -4.870 -7.208 -16.487 1.00 77.12 185 GLY A C 1
ATOM 1372 O O . GLY A 1 185 ? -5.736 -7.064 -17.339 1.00 77.12 185 GLY A O 1
ATOM 1373 N N . ALA A 1 186 ? -4.191 -6.160 -16.005 1.00 74.00 186 ALA A N 1
ATOM 1374 C CA . ALA A 1 186 ? -4.335 -4.815 -16.559 1.00 74.00 186 ALA A CA 1
ATOM 1375 C C . ALA A 1 186 ? -3.652 -4.709 -17.928 1.00 74.00 186 ALA A C 1
ATOM 1377 O O . ALA A 1 186 ? -2.502 -5.131 -18.084 1.00 74.00 186 ALA A O 1
ATOM 1378 N N . GLU A 1 187 ? -4.324 -4.091 -18.895 1.00 77.88 187 GLU A N 1
ATOM 1379 C CA . GLU A 1 187 ? -3.750 -3.828 -20.214 1.00 77.88 187 GLU A CA 1
ATOM 1380 C C . GLU A 1 187 ? -3.130 -2.427 -20.260 1.00 77.88 187 GLU A C 1
ATOM 1382 O O . GLU A 1 187 ? -3.708 -1.451 -19.783 1.00 77.88 187 GLU A O 1
ATOM 1387 N N . LEU A 1 188 ? -1.950 -2.307 -20.864 1.00 72.00 188 LEU A N 1
ATOM 1388 C CA . LEU A 1 188 ? -1.189 -1.054 -20.933 1.00 72.00 188 LEU A CA 1
ATOM 1389 C C . LEU A 1 188 ? -1.873 0.048 -21.758 1.00 72.00 188 LEU A C 1
ATOM 1391 O O . LEU A 1 188 ? -1.653 1.233 -21.492 1.00 72.00 188 LEU A O 1
ATOM 1395 N N . PHE A 1 189 ? -2.702 -0.354 -22.725 1.00 62.94 189 PHE A N 1
ATOM 1396 C CA . PHE A 1 189 ? -3.500 0.522 -23.586 1.00 62.94 189 PHE A CA 1
ATOM 1397 C C . PHE A 1 189 ? -5.013 0.412 -23.326 1.00 62.94 189 PHE A C 1
ATOM 1399 O O . PHE A 1 189 ? -5.791 1.001 -24.077 1.00 62.94 189 PHE A O 1
ATOM 1406 N N . ALA A 1 190 ? -5.448 -0.301 -22.275 1.00 50.91 190 ALA A N 1
ATOM 1407 C CA . ALA A 1 190 ? -6.860 -0.306 -21.901 1.00 50.91 190 ALA A CA 1
ATOM 1408 C C . ALA A 1 190 ? -7.291 1.108 -21.497 1.00 50.91 190 ALA A C 1
ATOM 1410 O O . ALA A 1 190 ? -6.619 1.792 -20.724 1.00 50.91 190 ALA A O 1
ATOM 1411 N N . SER A 1 191 ? -8.424 1.526 -22.058 1.00 42.38 191 SER A N 1
ATOM 1412 C CA . SER A 1 191 ? -9.107 2.803 -21.865 1.00 42.38 191 SER A CA 1
ATOM 1413 C C . SER A 1 191 ? -8.959 3.376 -20.451 1.00 42.38 191 SER A C 1
ATOM 1415 O O . SER A 1 191 ? -9.464 2.812 -19.482 1.00 42.38 191 SER A O 1
ATOM 1417 N N . LEU A 1 192 ? -8.356 4.562 -20.349 1.00 39.53 192 LEU A N 1
ATOM 1418 C CA . LEU A 1 192 ? -8.328 5.386 -19.135 1.00 39.53 192 LEU A CA 1
ATOM 1419 C C . LEU A 1 192 ? -9.685 6.031 -18.782 1.00 39.53 192 LEU A C 1
ATOM 1421 O O . LEU A 1 192 ? -9.728 6.903 -17.924 1.00 39.53 192 LEU A O 1
ATOM 1425 N N . ASP A 1 193 ? -10.789 5.569 -19.370 1.00 33.62 193 ASP A N 1
ATOM 1426 C CA . ASP A 1 193 ? -12.142 6.026 -19.052 1.00 33.62 193 ASP A CA 1
ATOM 1427 C C . ASP A 1 193 ? -12.987 4.859 -18.536 1.00 33.62 193 ASP A C 1
ATOM 1429 O O . ASP A 1 193 ? -13.833 4.308 -19.234 1.00 33.62 193 ASP A O 1
ATOM 1433 N N . ASN A 1 194 ? -12.815 4.519 -17.257 1.00 32.72 194 ASN A N 1
ATOM 1434 C CA . ASN A 1 194 ? -13.799 3.728 -16.506 1.00 32.72 194 ASN A CA 1
ATOM 1435 C C . ASN A 1 194 ? -15.069 4.546 -16.179 1.00 32.72 194 ASN A C 1
ATOM 1437 O O . ASN A 1 194 ? -15.641 4.381 -15.104 1.00 32.72 194 ASN A O 1
ATOM 1441 N N . ASP A 1 195 ? -15.509 5.424 -17.084 1.00 29.34 195 ASP A N 1
ATOM 1442 C CA . ASP A 1 195 ? -16.783 6.141 -16.946 1.00 29.34 195 ASP A CA 1
ATOM 1443 C C . ASP A 1 195 ? -17.730 5.958 -18.142 1.00 29.34 195 ASP A C 1
ATOM 1445 O O . ASP A 1 195 ? -18.854 6.45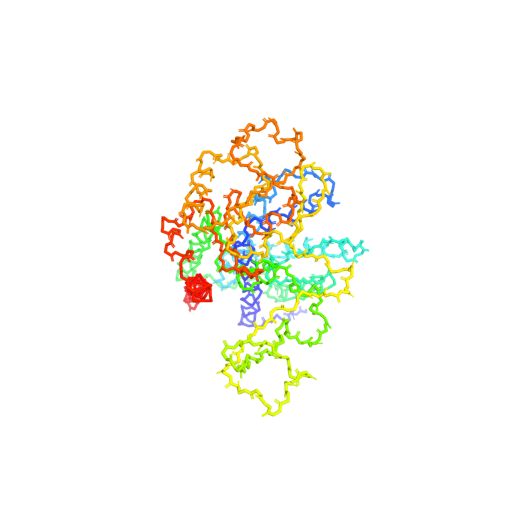1 -18.103 1.00 29.34 195 ASP A O 1
ATOM 1449 N N . TYR A 1 196 ? -17.363 5.178 -19.169 1.00 27.48 196 TYR A N 1
ATOM 1450 C CA . TYR A 1 196 ? -18.301 4.829 -20.239 1.00 27.48 196 TYR A CA 1
ATOM 1451 C C . TYR A 1 196 ? -18.212 3.359 -20.650 1.00 27.48 196 TYR A C 1
ATOM 1453 O O . TYR A 1 196 ? -17.148 2.808 -20.913 1.00 27.48 196 TYR A O 1
ATOM 1461 N N . GLN A 1 197 ? -19.387 2.731 -20.679 1.00 38.94 197 GLN A N 1
ATOM 1462 C CA . GLN A 1 197 ? -19.633 1.412 -21.243 1.00 38.94 197 GLN A CA 1
ATOM 1463 C C . GLN A 1 197 ? -19.159 1.335 -22.707 1.00 38.94 197 GLN A C 1
ATOM 1465 O O . GLN A 1 197 ? -19.381 2.273 -23.464 1.00 38.94 197 GLN A O 1
ATOM 1470 N N . GLU A 1 198 ? -18.637 0.159 -23.072 1.00 32.06 198 GLU A N 1
ATOM 1471 C CA . GLU A 1 198 ? -18.616 -0.488 -24.399 1.00 32.06 198 GLU A CA 1
ATOM 1472 C C . GLU A 1 198 ? -17.253 -0.802 -25.050 1.00 32.06 198 GLU A C 1
ATOM 1474 O O . GLU A 1 198 ? -16.542 0.044 -25.584 1.00 32.06 198 GLU A O 1
ATOM 1479 N N . SER A 1 199 ? -17.080 -2.122 -25.181 1.00 34.16 199 SER A N 1
ATOM 1480 C CA . SER A 1 199 ? -16.456 -2.894 -26.262 1.00 34.16 199 SER A CA 1
ATOM 1481 C C . SER A 1 199 ? -14.963 -3.216 -26.170 1.00 34.16 199 SER A C 1
ATOM 1483 O O . SER A 1 199 ? -14.081 -2.370 -26.277 1.00 34.16 199 SER A O 1
ATOM 1485 N N . ASP A 1 200 ? -14.744 -4.521 -26.011 1.00 38.50 200 ASP A N 1
ATOM 1486 C CA . ASP A 1 200 ? -13.492 -5.260 -26.062 1.00 38.50 200 ASP A CA 1
ATOM 1487 C C . ASP A 1 200 ? -12.625 -4.852 -27.267 1.00 38.50 200 ASP A C 1
ATOM 1489 O O . ASP A 1 200 ? -13.090 -4.820 -28.408 1.00 38.50 200 ASP A O 1
ATOM 1493 N N . GLY A 1 201 ? -11.326 -4.627 -27.038 1.00 46.00 201 GLY A N 1
ATOM 1494 C CA . GLY A 1 201 ? -10.316 -4.334 -28.070 1.00 46.00 201 GLY A CA 1
ATOM 1495 C C . GLY A 1 201 ? -10.019 -5.485 -29.048 1.00 46.00 201 GLY A C 1
ATOM 1496 O O . GLY A 1 201 ? -9.026 -5.447 -29.778 1.00 46.00 201 GLY A O 1
ATOM 1497 N N . TYR A 1 202 ? -10.875 -6.507 -29.086 1.00 45.81 202 TYR A N 1
ATOM 1498 C CA . TYR A 1 202 ? -10.760 -7.679 -29.941 1.00 45.81 202 TYR A CA 1
ATOM 1499 C C . TYR A 1 202 ? -11.843 -7.640 -31.013 1.00 45.81 202 TYR A C 1
ATOM 1501 O O . TYR A 1 202 ? -13.031 -7.764 -30.724 1.00 45.81 202 TYR A O 1
ATOM 1509 N N . THR A 1 203 ? -11.439 -7.516 -32.280 1.00 45.88 203 THR A N 1
ATOM 1510 C CA . THR A 1 203 ? -12.376 -7.769 -33.381 1.00 45.88 203 THR A CA 1
ATOM 1511 C C . THR A 1 203 ? -12.314 -9.259 -33.723 1.00 45.88 203 THR A C 1
ATOM 1513 O O . THR A 1 203 ? -11.211 -9.769 -33.954 1.00 45.88 203 THR A O 1
ATOM 1516 N N . PRO A 1 204 ? -13.448 -9.983 -33.771 1.00 48.81 204 PRO A N 1
ATOM 1517 C CA . PRO A 1 204 ? -13.453 -11.357 -34.254 1.00 48.81 204 PRO A CA 1
ATOM 1518 C C . PRO A 1 204 ? -12.975 -11.374 -35.709 1.00 48.81 204 PRO A C 1
ATOM 1520 O O . PRO A 1 204 ? -13.544 -10.712 -36.584 1.00 48.81 204 PRO A O 1
ATOM 1523 N N . ALA A 1 205 ? -11.893 -12.108 -35.945 1.00 57.91 205 ALA A N 1
ATOM 1524 C CA . ALA A 1 205 ? -11.259 -12.266 -37.235 1.00 57.91 205 ALA A CA 1
ATOM 1525 C C . ALA A 1 205 ? -11.387 -13.728 -37.670 1.00 57.91 205 ALA A C 1
ATOM 1527 O O . ALA A 1 205 ? -11.116 -14.658 -36.923 1.00 57.91 205 ALA A O 1
ATOM 1528 N N . PHE A 1 206 ? -11.825 -13.957 -38.893 1.00 70.81 206 PHE A N 1
ATOM 1529 C CA . PHE A 1 206 ? -12.102 -15.269 -39.447 1.00 70.81 206 PHE A CA 1
ATOM 1530 C C . PHE A 1 206 ? -11.070 -15.550 -40.530 1.00 70.81 206 PHE A C 1
ATOM 1532 O O . PHE A 1 206 ? -10.952 -14.804 -41.501 1.00 70.81 206 PHE A O 1
ATOM 1539 N N . VAL A 1 207 ? -10.304 -16.619 -40.356 1.00 66.69 207 VAL A N 1
ATOM 1540 C CA . VAL A 1 207 ? -9.328 -17.069 -41.345 1.00 66.69 207 VAL A CA 1
ATOM 1541 C C . VAL A 1 207 ? -10.046 -17.965 -42.347 1.00 66.69 207 VAL A C 1
ATOM 1543 O O . VAL A 1 207 ? -10.655 -18.972 -41.974 1.00 66.69 207 VAL A O 1
ATOM 1546 N N . TYR A 1 208 ? -9.972 -17.588 -43.617 1.00 73.50 208 TYR A N 1
ATOM 1547 C CA . TYR A 1 208 ? -10.512 -18.321 -44.751 1.00 73.50 208 TYR A CA 1
ATOM 1548 C C . TYR A 1 208 ? -9.377 -18.757 -45.684 1.00 73.50 208 TYR A C 1
ATOM 1550 O O . TYR A 1 208 ? -8.364 -18.072 -45.803 1.00 73.50 208 TYR A O 1
ATOM 1558 N N . GLU A 1 209 ? -9.549 -19.880 -46.376 1.00 70.44 209 GLU A N 1
ATOM 1559 C CA . GLU A 1 209 ? -8.563 -20.443 -47.300 1.00 70.44 209 GLU A CA 1
ATOM 1560 C C . GLU A 1 209 ? -9.136 -20.590 -48.711 1.00 70.44 209 GLU A C 1
ATOM 1562 O O . GLU A 1 209 ? -10.285 -21.012 -48.893 1.00 70.44 209 GLU A O 1
ATOM 1567 N N . LYS A 1 210 ? -8.317 -20.248 -49.711 1.00 74.81 210 LYS A N 1
ATOM 1568 C CA . LYS A 1 210 ? -8.601 -20.455 -51.133 1.00 74.81 210 LYS A CA 1
ATOM 1569 C C . LYS A 1 210 ? -7.313 -20.827 -51.866 1.00 74.81 210 LYS A C 1
ATOM 1571 O O . LYS A 1 210 ? -6.294 -20.161 -51.705 1.00 74.81 210 LYS A O 1
ATOM 1576 N N . ASP A 1 211 ? -7.356 -21.910 -52.643 1.00 65.50 211 ASP A N 1
ATOM 1577 C CA . ASP A 1 211 ? -6.234 -22.414 -53.454 1.00 65.50 211 ASP A CA 1
ATOM 1578 C C . ASP A 1 211 ? -4.902 -22.564 -52.676 1.00 65.50 211 ASP A C 1
ATOM 1580 O O . ASP A 1 211 ? -3.818 -22.310 -53.202 1.00 65.50 211 ASP A O 1
ATOM 1584 N N . GLY A 1 212 ? -4.978 -22.971 -51.400 1.00 64.69 212 GLY A N 1
ATOM 1585 C CA . GLY A 1 212 ? -3.821 -23.181 -50.519 1.00 64.69 212 GLY A CA 1
ATOM 1586 C C . GLY A 1 212 ? -3.229 -21.913 -49.888 1.00 64.69 212 GLY A C 1
ATOM 1587 O O . GLY A 1 212 ? -2.174 -21.990 -49.259 1.00 64.69 212 GLY A O 1
ATOM 1588 N N . GLN A 1 213 ? -3.877 -20.751 -50.039 1.00 56.12 213 GLN A N 1
ATOM 1589 C CA . GLN A 1 213 ? -3.498 -19.497 -49.379 1.00 56.12 213 GLN A CA 1
ATOM 1590 C C . GLN A 1 213 ? -4.553 -19.082 -48.345 1.00 56.12 213 GLN A C 1
ATOM 1592 O O . GLN A 1 213 ? -5.752 -19.090 -48.628 1.00 56.12 213 GLN A O 1
ATOM 1597 N N . GLN A 1 214 ? -4.098 -18.707 -47.146 1.00 74.12 214 GLN A N 1
ATOM 1598 C CA . GLN A 1 214 ? -4.955 -18.270 -46.041 1.00 74.12 214 GLN A CA 1
ATOM 1599 C C . GLN A 1 214 ? -5.027 -16.741 -45.973 1.00 74.12 214 GLN A C 1
ATOM 1601 O O . GLN A 1 214 ? -4.004 -16.060 -46.045 1.00 74.12 214 GLN A O 1
ATOM 1606 N N . GLY A 1 215 ? -6.239 -16.211 -45.812 1.00 56.03 215 GLY A N 1
ATOM 1607 C CA . GLY A 1 215 ? -6.535 -14.792 -45.635 1.00 56.03 215 GLY A CA 1
ATOM 1608 C C . GLY A 1 215 ? -7.425 -14.563 -44.415 1.00 56.03 215 GLY A C 1
ATOM 1609 O O . GLY A 1 215 ? -8.295 -15.379 -44.115 1.00 56.03 215 GLY A O 1
ATOM 1610 N N . THR A 1 216 ? -7.208 -13.459 -43.702 1.00 57.84 216 THR A N 1
ATOM 1611 C CA . THR A 1 216 ? -7.948 -13.125 -42.477 1.00 57.84 216 THR A CA 1
ATOM 1612 C C . THR A 1 216 ? -8.949 -12.002 -42.740 1.00 57.84 216 THR A C 1
ATOM 1614 O O . THR A 1 216 ? -8.572 -10.945 -43.241 1.00 57.84 216 THR A O 1
ATOM 1617 N N . PHE A 1 217 ? -10.213 -12.221 -42.379 1.00 66.44 217 PHE A N 1
ATOM 1618 C CA . PHE A 1 217 ? -11.350 -11.349 -42.686 1.00 66.44 217 PHE A CA 1
ATOM 1619 C C . PHE A 1 217 ? -12.145 -11.012 -41.418 1.00 66.44 217 PHE A C 1
ATOM 1621 O O . PHE A 1 217 ? -12.279 -11.848 -40.534 1.00 66.44 217 PHE A O 1
ATOM 1628 N N . THR A 1 218 ? -12.694 -9.806 -41.296 1.00 63.62 218 THR A N 1
ATOM 1629 C CA . THR A 1 218 ? -13.547 -9.414 -40.154 1.00 63.62 218 THR A CA 1
ATOM 1630 C C . THR A 1 218 ? -15.029 -9.648 -40.455 1.00 63.62 218 THR A C 1
ATOM 1632 O O . THR A 1 218 ? -15.404 -9.817 -41.614 1.00 63.62 218 THR A O 1
ATOM 1635 N N . LEU A 1 219 ? -15.891 -9.630 -39.426 1.00 61.25 219 LEU A N 1
ATOM 1636 C CA . LEU A 1 219 ? -17.341 -9.863 -39.575 1.00 61.25 219 LEU A CA 1
ATOM 1637 C C . LEU A 1 219 ? -18.005 -8.917 -40.603 1.00 61.25 219 LEU A C 1
ATOM 1639 O O . LEU A 1 219 ? -18.911 -9.327 -41.322 1.00 61.25 219 LEU A O 1
ATOM 1643 N N . ASP A 1 220 ? -17.510 -7.680 -40.711 1.00 58.06 220 ASP A N 1
ATOM 1644 C CA . ASP A 1 220 ? -18.031 -6.654 -41.629 1.00 58.06 220 ASP A CA 1
ATOM 1645 C C . ASP A 1 220 ? -17.518 -6.793 -43.077 1.00 58.06 220 ASP A C 1
ATOM 1647 O O . ASP A 1 220 ? -18.049 -6.171 -43.999 1.00 58.06 220 ASP A O 1
ATOM 1651 N N . HIS A 1 221 ? -16.480 -7.607 -43.297 1.00 65.69 221 HIS A N 1
ATOM 1652 C CA . HIS A 1 221 ? -15.799 -7.773 -44.584 1.00 65.69 221 HIS A CA 1
ATOM 1653 C C . HIS A 1 221 ? -15.489 -9.247 -44.859 1.00 65.69 221 HIS A C 1
ATOM 1655 O O . HIS A 1 221 ? -14.339 -9.627 -45.076 1.00 65.69 221 HIS A O 1
ATOM 1661 N N . LEU A 1 222 ? -16.528 -10.085 -44.835 1.00 73.88 222 LEU A N 1
ATOM 1662 C CA . LEU A 1 222 ? -16.410 -11.502 -45.171 1.00 73.88 222 LEU A CA 1
ATOM 1663 C C . LEU A 1 222 ? -16.081 -11.703 -46.664 1.00 73.88 222 LEU A C 1
ATOM 1665 O O . LEU A 1 222 ? -16.552 -10.931 -47.507 1.00 73.88 222 LEU A O 1
ATOM 1669 N N . PRO A 1 223 ? -15.291 -12.736 -47.005 1.00 73.44 223 PRO A N 1
ATOM 1670 C CA . PRO A 1 223 ? -14.981 -13.056 -48.390 1.00 73.44 223 PRO A CA 1
ATOM 1671 C C . PRO A 1 223 ? -16.205 -13.621 -49.121 1.00 73.44 223 PRO A C 1
ATOM 1673 O O . PRO A 1 223 ? -17.196 -14.031 -48.512 1.00 73.44 223 PRO A O 1
ATOM 1676 N N . ASP A 1 224 ? -16.134 -13.651 -50.450 1.00 77.38 224 ASP A N 1
ATOM 1677 C CA . ASP A 1 224 ? -17.171 -14.261 -51.278 1.00 77.38 224 ASP A CA 1
ATOM 1678 C C . ASP A 1 224 ? -17.243 -15.793 -51.086 1.00 77.38 224 ASP A C 1
ATOM 1680 O O . ASP A 1 224 ? -16.372 -16.426 -50.486 1.00 77.38 224 ASP A O 1
ATOM 1684 N N . SER A 1 225 ? -18.289 -16.422 -51.630 1.00 77.94 225 SER A N 1
ATOM 1685 C CA . SER A 1 225 ? -18.546 -17.865 -51.485 1.00 77.94 225 SER A CA 1
ATOM 1686 C C . SER A 1 225 ? -17.482 -18.781 -52.114 1.00 77.94 225 SER A C 1
ATOM 1688 O O . SER A 1 225 ? -17.656 -19.997 -52.108 1.00 77.94 225 SER A O 1
ATOM 1690 N N . SER A 1 226 ? -16.406 -18.225 -52.683 1.00 77.25 226 SER A N 1
ATOM 1691 C CA . SER A 1 226 ? -15.284 -18.987 -53.236 1.00 77.25 226 SER A CA 1
ATOM 1692 C C . SER A 1 226 ? -14.203 -19.339 -52.205 1.00 77.25 226 SER A C 1
ATOM 1694 O O . SER A 1 226 ? -13.259 -20.054 -52.538 1.00 77.25 226 SER A O 1
ATOM 1696 N N . TRP A 1 227 ? -14.337 -18.861 -50.965 1.00 78.75 227 TRP A N 1
ATOM 1697 C CA . TRP A 1 227 ? -13.414 -19.115 -49.860 1.00 78.75 227 TRP A CA 1
ATOM 1698 C C . TRP A 1 227 ? -14.001 -20.088 -48.831 1.00 78.75 227 TRP A C 1
ATOM 1700 O O . TRP A 1 227 ? -15.192 -20.041 -48.526 1.00 78.75 227 TRP A O 1
ATOM 1710 N N . THR A 1 228 ? -13.159 -20.945 -48.245 1.00 75.00 228 THR A N 1
ATOM 1711 C CA . THR A 1 228 ? -13.581 -21.913 -47.217 1.00 75.00 228 THR A CA 1
ATOM 1712 C C . THR A 1 228 ? -13.150 -21.447 -45.834 1.00 75.00 228 THR A C 1
ATOM 1714 O O . THR A 1 228 ? -11.985 -21.120 -45.622 1.00 75.00 228 THR A O 1
ATOM 1717 N N . PHE A 1 229 ? -14.081 -21.412 -44.883 1.00 77.88 229 PHE A N 1
ATOM 1718 C CA . PHE A 1 229 ? -13.779 -21.046 -43.501 1.00 77.88 229 PHE A CA 1
ATOM 1719 C C . PHE A 1 229 ? -12.867 -22.089 -42.837 1.00 77.88 229 PHE A C 1
ATOM 1721 O O . PHE A 1 229 ? -13.153 -23.284 -42.905 1.00 77.88 229 PHE A O 1
ATOM 1728 N N . VAL A 1 230 ? -11.805 -21.633 -42.165 1.00 80.25 230 VAL A N 1
ATOM 1729 C CA . VAL A 1 230 ? -10.845 -22.502 -41.463 1.00 80.25 230 VAL A CA 1
ATOM 1730 C C . VAL A 1 230 ? -10.979 -22.376 -39.947 1.00 80.25 230 VAL A C 1
ATOM 1732 O O . VAL A 1 230 ? -11.176 -23.381 -39.265 1.00 80.25 230 VAL A O 1
ATOM 1735 N N . ARG A 1 231 ? -10.847 -21.159 -39.396 1.00 58.34 231 ARG A N 1
ATOM 1736 C CA . ARG A 1 231 ? -10.883 -20.914 -37.942 1.00 58.34 231 ARG A CA 1
ATOM 1737 C C . ARG A 1 231 ? -11.202 -19.461 -37.593 1.00 58.34 231 ARG A C 1
ATOM 1739 O O . ARG A 1 231 ? -10.963 -18.563 -38.396 1.00 58.34 231 ARG A O 1
ATOM 1746 N N . ALA A 1 232 ? -11.696 -19.236 -36.378 1.00 61.88 232 ALA A N 1
ATOM 1747 C CA . ALA A 1 232 ? -11.849 -17.904 -35.799 1.00 61.88 232 ALA A CA 1
ATOM 1748 C C . ALA A 1 232 ? -10.643 -17.590 -34.897 1.00 61.88 232 ALA A C 1
ATOM 1750 O O . ALA A 1 232 ? -10.279 -18.407 -34.056 1.00 61.88 232 ALA A O 1
ATOM 1751 N N . ASP A 1 233 ? -10.044 -16.422 -35.098 1.00 57.53 233 ASP A N 1
ATOM 1752 C CA . ASP A 1 233 ? -8.979 -15.816 -34.299 1.00 57.53 233 ASP A CA 1
ATOM 1753 C C . ASP A 1 233 ? -9.475 -14.469 -33.735 1.00 57.53 233 ASP A C 1
ATOM 1755 O O . ASP A 1 233 ? -10.427 -13.862 -34.232 1.00 57.53 233 ASP A O 1
ATOM 1759 N N . SER A 1 234 ? -8.821 -13.972 -32.692 1.00 55.84 234 SER A N 1
ATOM 1760 C CA . SER A 1 234 ? -9.061 -12.633 -32.150 1.00 55.84 234 SER A CA 1
ATOM 1761 C C . SER A 1 234 ? -7.872 -11.744 -32.504 1.00 55.84 234 SER A C 1
ATOM 1763 O O . SER A 1 234 ? -6.772 -11.962 -31.996 1.00 55.84 234 SER A O 1
ATOM 1765 N N . LEU A 1 235 ? -8.064 -10.761 -33.390 1.00 44.47 235 LEU A N 1
ATOM 1766 C CA . LEU A 1 235 ? -7.002 -9.819 -33.749 1.00 44.47 235 LEU A CA 1
ATOM 1767 C C . LEU A 1 235 ? -7.136 -8.530 -32.934 1.00 44.47 235 LEU A C 1
ATOM 1769 O O . LEU A 1 235 ? -8.200 -7.905 -32.907 1.00 44.47 235 LEU A O 1
ATOM 1773 N N . TYR A 1 236 ? -6.030 -8.134 -32.303 1.00 45.00 236 TYR A N 1
ATOM 1774 C CA . TYR A 1 236 ? -5.869 -6.838 -31.652 1.00 45.00 236 TYR A CA 1
ATOM 1775 C C . TYR A 1 236 ? -5.858 -5.735 -32.714 1.00 45.00 236 TYR A C 1
ATOM 1777 O O . TYR A 1 236 ? -5.017 -5.735 -33.619 1.00 45.00 236 TYR A O 1
ATOM 1785 N N . ARG A 1 237 ? -6.792 -4.787 -32.624 1.00 37.88 237 ARG A N 1
ATOM 1786 C CA . ARG A 1 237 ? -6.769 -3.584 -33.461 1.00 37.88 237 ARG A CA 1
ATOM 1787 C C . ARG A 1 237 ? -5.945 -2.526 -32.731 1.00 37.88 237 ARG A C 1
ATOM 1789 O O . ARG A 1 237 ? -6.427 -1.953 -31.761 1.00 37.88 237 ARG A O 1
ATOM 1796 N N . LEU A 1 238 ? -4.744 -2.212 -33.230 1.00 38.31 238 LEU A N 1
ATOM 1797 C CA . LEU A 1 238 ? -4.106 -0.935 -32.890 1.00 38.31 238 LEU A CA 1
ATOM 1798 C C . LEU A 1 238 ? -5.099 0.174 -33.276 1.00 38.31 238 LEU A C 1
ATOM 1800 O O . LEU A 1 238 ? -5.545 0.183 -34.430 1.00 38.31 238 LEU A O 1
ATOM 1804 N N . PRO A 1 239 ? -5.504 1.068 -32.359 1.00 40.69 239 PRO A N 1
ATOM 1805 C CA . PRO A 1 239 ? -6.457 2.117 -32.677 1.00 40.69 239 PRO A CA 1
ATOM 1806 C C . PRO A 1 239 ? -5.813 3.100 -33.659 1.00 40.69 239 PRO A C 1
ATOM 1808 O O . PRO A 1 239 ? -5.122 4.044 -33.284 1.00 40.69 239 PRO A O 1
ATOM 1811 N N . ILE A 1 240 ? -6.039 2.879 -34.954 1.00 33.84 240 ILE A N 1
ATOM 1812 C CA . ILE A 1 240 ? -5.723 3.858 -35.988 1.00 33.84 240 ILE A CA 1
ATOM 1813 C C . ILE A 1 240 ? -6.710 5.012 -35.795 1.00 33.84 240 ILE A C 1
ATOM 1815 O O . ILE A 1 240 ? -7.887 4.890 -36.130 1.00 33.84 240 ILE A O 1
ATOM 1819 N N . GLY A 1 241 ? -6.230 6.127 -35.242 1.00 35.62 241 GLY A N 1
ATOM 1820 C CA . GLY A 1 241 ? -6.946 7.404 -35.296 1.00 35.62 241 GLY A CA 1
ATOM 1821 C C . GLY A 1 241 ? -7.566 7.939 -34.001 1.00 35.62 241 GLY A C 1
ATOM 1822 O O . GLY A 1 241 ? -8.617 8.571 -34.076 1.00 35.62 241 GLY A O 1
ATOM 1823 N N . ARG A 1 242 ? -6.923 7.791 -32.834 1.00 33.16 242 ARG A N 1
ATOM 1824 C CA . ARG A 1 242 ? -7.135 8.715 -31.697 1.00 33.16 242 ARG A CA 1
ATOM 1825 C C . ARG A 1 242 ? -5.797 9.116 -31.075 1.00 33.16 242 ARG A C 1
ATOM 1827 O O . ARG A 1 242 ? -5.202 8.351 -30.330 1.00 33.16 242 ARG A O 1
ATOM 1834 N N . SER A 1 243 ? -5.332 10.326 -31.376 1.00 34.16 243 SER A N 1
ATOM 1835 C CA . SER A 1 243 ? -4.049 10.881 -30.918 1.00 34.16 243 SER A CA 1
ATOM 1836 C C . SER A 1 243 ? -4.049 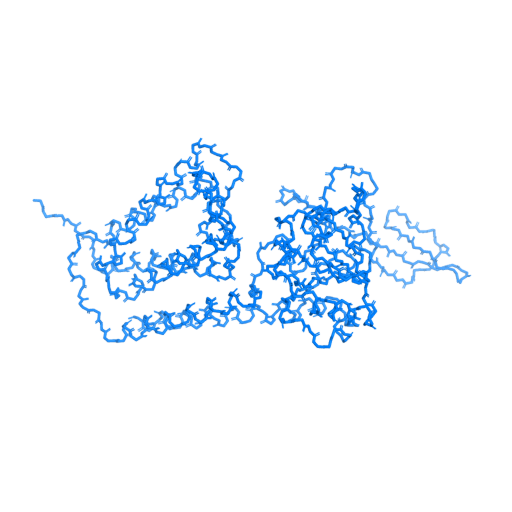11.392 -29.467 1.00 34.16 243 SER A C 1
ATOM 1838 O O . SER A 1 243 ? -3.258 12.272 -29.145 1.00 34.16 243 SER A O 1
ATOM 1840 N N . GLU A 1 244 ? -4.938 10.911 -28.595 1.00 39.41 244 GLU A N 1
ATOM 1841 C CA . GLU A 1 244 ? -5.106 11.482 -27.243 1.00 39.41 244 GLU A CA 1
ATOM 1842 C C . GLU A 1 244 ? -5.129 10.449 -26.108 1.00 39.41 244 GLU A C 1
ATOM 1844 O O . GLU A 1 244 ? -5.243 10.821 -24.943 1.00 39.41 244 GLU A O 1
ATOM 1849 N N . GLN A 1 245 ? -4.984 9.153 -26.395 1.00 48.62 245 GLN A N 1
ATOM 1850 C CA . GLN A 1 245 ? -4.951 8.137 -25.340 1.00 48.62 245 GLN A CA 1
ATOM 1851 C C . GLN A 1 245 ? -3.510 7.893 -24.889 1.00 48.62 245 GLN A C 1
ATOM 1853 O O . GLN A 1 245 ? -2.745 7.191 -25.546 1.00 48.62 245 GLN A O 1
ATOM 1858 N N . LYS A 1 246 ? -3.134 8.507 -23.762 1.00 53.62 246 LYS A N 1
ATOM 1859 C CA . LYS A 1 246 ? -1.846 8.251 -23.111 1.00 53.62 246 LYS A CA 1
ATOM 1860 C C . LYS A 1 246 ? -1.879 6.851 -22.472 1.00 53.62 246 LYS A C 1
ATOM 1862 O O . LYS A 1 246 ? -2.800 6.588 -21.701 1.00 53.62 246 LYS A O 1
ATOM 1867 N N . PRO A 1 247 ? -0.914 5.960 -22.751 1.00 66.06 247 PRO A N 1
ATOM 1868 C CA . PRO A 1 247 ? -0.857 4.650 -22.107 1.00 66.06 247 PRO A CA 1
ATOM 1869 C C . PRO A 1 247 ? -0.667 4.775 -20.596 1.00 66.06 247 PRO A C 1
ATOM 1871 O O . PRO A 1 247 ? -0.074 5.740 -20.105 1.00 66.06 247 PRO A O 1
ATOM 1874 N N . ILE A 1 248 ? -1.119 3.757 -19.855 1.00 70.31 248 ILE A N 1
ATOM 1875 C CA . ILE A 1 248 ? -0.943 3.693 -18.393 1.00 70.31 248 ILE A CA 1
ATOM 1876 C C . ILE A 1 248 ? 0.557 3.692 -18.045 1.00 70.31 248 ILE A C 1
ATOM 1878 O O . ILE A 1 248 ? 0.977 4.285 -17.049 1.00 70.31 248 ILE A O 1
ATOM 1882 N N . LEU A 1 249 ? 1.379 3.060 -18.892 1.00 81.56 249 LEU A N 1
ATOM 1883 C CA . LEU A 1 249 ? 2.837 3.104 -18.824 1.00 81.56 249 LEU A CA 1
ATOM 1884 C C . LEU A 1 249 ? 3.389 3.967 -19.959 1.00 81.56 249 LEU A C 1
ATOM 1886 O O . LEU A 1 249 ? 3.396 3.533 -21.106 1.00 81.56 249 LEU A O 1
ATOM 1890 N N . SER A 1 250 ? 3.894 5.152 -19.619 1.00 83.19 250 SER A N 1
ATOM 1891 C CA . SER A 1 250 ? 4.562 6.042 -20.570 1.00 83.19 250 SER A CA 1
ATOM 1892 C C . SER A 1 250 ? 6.034 6.222 -20.198 1.00 83.19 250 SER A C 1
ATOM 1894 O O . SER A 1 250 ? 6.364 6.424 -19.021 1.00 83.19 250 SER A O 1
ATOM 1896 N N . PHE A 1 251 ? 6.924 6.089 -21.178 1.00 87.12 251 PHE A N 1
ATOM 1897 C CA . PHE A 1 251 ? 8.370 6.180 -21.012 1.00 87.12 251 PHE A CA 1
ATOM 1898 C C . PHE A 1 251 ? 9.070 6.653 -22.291 1.00 87.12 251 PHE A C 1
ATOM 1900 O O . PHE A 1 251 ? 8.588 6.457 -23.405 1.00 87.12 251 PHE A O 1
ATOM 1907 N N . SER A 1 252 ? 10.238 7.267 -22.124 1.00 87.00 252 SER A N 1
ATOM 1908 C CA . SER A 1 252 ? 11.041 7.809 -23.220 1.00 87.00 252 SER A CA 1
ATOM 1909 C C . SER A 1 252 ? 12.442 7.208 -23.275 1.00 87.00 252 SER A C 1
ATOM 1911 O O . SER A 1 252 ? 12.948 6.691 -22.278 1.00 87.00 252 SER A O 1
ATOM 1913 N N . ASP A 1 253 ? 13.083 7.298 -24.436 1.00 87.88 253 ASP A N 1
ATOM 1914 C CA . ASP A 1 253 ? 14.530 7.106 -24.566 1.00 87.88 253 ASP A CA 1
ATOM 1915 C C . ASP A 1 253 ? 15.315 8.293 -23.961 1.00 87.88 253 ASP A C 1
ATOM 1917 O O . ASP A 1 253 ? 14.734 9.211 -23.362 1.00 87.88 253 ASP A O 1
ATOM 1921 N N . ALA A 1 254 ? 16.647 8.248 -24.064 1.00 85.12 254 ALA A N 1
ATOM 1922 C CA . ALA A 1 254 ? 17.533 9.287 -23.539 1.00 85.12 254 ALA A CA 1
ATOM 1923 C C . ALA A 1 254 ? 17.379 10.624 -24.285 1.00 85.12 254 ALA A C 1
ATOM 1925 O O . ALA A 1 254 ? 17.620 11.686 -23.712 1.00 85.12 254 ALA A O 1
ATOM 1926 N N . GLU A 1 255 ? 16.944 10.575 -25.543 1.00 84.44 255 GLU A N 1
ATOM 1927 C CA . GLU A 1 255 ? 16.672 11.726 -26.397 1.00 84.44 255 GLU A CA 1
ATOM 1928 C C . GLU A 1 255 ? 15.285 12.346 -26.141 1.00 84.44 255 GLU A C 1
ATOM 1930 O O . GLU A 1 255 ? 14.988 13.426 -26.654 1.00 84.44 255 GLU A O 1
ATOM 1935 N N . GLY A 1 256 ? 14.445 11.696 -25.329 1.00 80.94 256 GLY A N 1
ATOM 1936 C CA . GLY A 1 256 ? 13.108 12.166 -24.972 1.00 80.94 256 GLY A CA 1
ATOM 1937 C C . GLY A 1 256 ? 12.007 11.746 -25.948 1.00 80.94 256 GLY A C 1
ATOM 1938 O O . GLY A 1 256 ? 10.887 12.248 -25.847 1.00 80.94 256 GLY A O 1
ATOM 1939 N N . ASN A 1 257 ? 12.275 10.821 -26.872 1.00 85.12 257 ASN A N 1
ATOM 1940 C CA . ASN A 1 257 ? 11.240 10.241 -27.721 1.00 85.12 257 ASN A CA 1
ATOM 1941 C C . ASN A 1 257 ? 10.479 9.168 -26.941 1.00 85.12 257 ASN A C 1
ATOM 1943 O O . ASN A 1 257 ? 11.083 8.271 -26.352 1.00 85.12 257 ASN A O 1
ATOM 1947 N N . TYR A 1 258 ? 9.148 9.229 -26.962 1.00 82.69 258 TYR A N 1
ATOM 1948 C CA . TYR A 1 258 ? 8.304 8.214 -26.335 1.00 82.69 258 TYR A CA 1
ATOM 1949 C C . TYR A 1 258 ? 8.427 6.863 -27.048 1.00 82.69 258 TYR A C 1
ATOM 1951 O O . TYR A 1 258 ? 8.402 6.792 -28.279 1.00 82.69 258 TYR A O 1
ATOM 1959 N N . LYS A 1 259 ? 8.552 5.791 -26.262 1.00 84.12 259 LYS A N 1
ATOM 1960 C CA . LYS A 1 259 ? 8.772 4.411 -26.734 1.00 84.12 259 LYS A CA 1
ATOM 1961 C C . LYS A 1 259 ? 7.731 3.435 -26.189 1.00 84.12 259 LYS A C 1
ATOM 1963 O O . LYS A 1 259 ? 7.972 2.235 -26.125 1.00 84.12 259 LYS A O 1
ATOM 1968 N N . ASP A 1 260 ? 6.557 3.949 -25.832 1.00 78.19 260 ASP A N 1
ATOM 1969 C CA . ASP A 1 260 ? 5.509 3.234 -25.097 1.00 78.19 260 ASP A CA 1
ATOM 1970 C C . ASP A 1 260 ? 5.099 1.892 -25.745 1.00 78.19 260 ASP A C 1
ATOM 1972 O O . ASP A 1 260 ? 4.872 0.896 -25.054 1.00 78.19 260 ASP A O 1
ATOM 1976 N N . GLU A 1 261 ? 5.090 1.828 -27.081 1.00 71.75 261 GLU A N 1
ATOM 1977 C CA . GLU A 1 261 ? 4.783 0.619 -27.863 1.00 71.75 261 GLU A CA 1
ATOM 1978 C C . GLU A 1 261 ? 5.761 -0.543 -27.604 1.00 71.75 261 GLU A C 1
ATOM 1980 O O . GLU A 1 261 ? 5.407 -1.717 -27.757 1.00 71.75 261 GLU A O 1
ATOM 1985 N N . GLU A 1 262 ? 6.989 -0.257 -27.159 1.00 73.88 262 GLU A N 1
ATOM 1986 C CA . GLU A 1 262 ? 7.986 -1.289 -26.879 1.00 73.88 262 GLU A CA 1
ATOM 1987 C C . GLU A 1 262 ? 7.597 -2.192 -25.708 1.00 73.88 262 GLU A C 1
ATOM 1989 O O . GLU A 1 262 ? 7.992 -3.361 -25.691 1.00 73.88 262 GLU A O 1
ATOM 1994 N N . ALA A 1 263 ? 6.800 -1.692 -24.759 1.00 70.25 263 ALA A N 1
ATOM 1995 C CA . ALA A 1 263 ? 6.315 -2.481 -23.630 1.00 70.25 263 ALA A CA 1
ATOM 1996 C C . ALA A 1 263 ? 5.167 -3.430 -24.010 1.00 70.25 263 ALA A C 1
ATOM 1998 O O . ALA A 1 263 ? 4.858 -4.346 -23.249 1.00 70.25 263 ALA A O 1
ATOM 1999 N N . VAL A 1 264 ? 4.565 -3.243 -25.188 1.00 68.44 264 VAL A N 1
ATOM 2000 C CA . VAL A 1 264 ? 3.356 -3.959 -25.617 1.00 68.44 264 VAL A CA 1
ATOM 2001 C C . VAL A 1 264 ? 3.653 -5.092 -26.582 1.00 68.44 264 VAL A C 1
ATOM 2003 O O . VAL A 1 264 ? 2.932 -6.080 -26.603 1.00 68.44 264 VAL A O 1
ATOM 2006 N N . LEU A 1 265 ? 4.744 -5.019 -27.341 1.00 68.81 265 LEU A N 1
ATOM 2007 C CA . LEU A 1 265 ? 5.038 -6.034 -28.351 1.00 68.81 265 LEU A CA 1
ATOM 2008 C C . LEU A 1 265 ? 5.758 -7.257 -27.763 1.00 68.81 265 LEU A C 1
ATOM 2010 O O . LEU A 1 265 ? 6.961 -7.205 -27.460 1.00 68.81 265 LEU A O 1
ATOM 2014 N N . GLY A 1 266 ? 5.039 -8.383 -27.702 1.00 77.69 266 GLY A N 1
ATOM 2015 C CA . GLY A 1 266 ? 5.549 -9.698 -27.331 1.00 77.69 266 GLY A CA 1
ATOM 2016 C C . GLY A 1 266 ? 5.745 -9.893 -25.828 1.00 77.69 266 GLY A C 1
ATOM 2017 O O . GLY A 1 266 ? 5.102 -9.262 -24.994 1.00 77.69 266 GLY A O 1
ATOM 2018 N N . LYS A 1 267 ? 6.668 -10.796 -25.473 1.00 86.50 267 LYS A N 1
ATOM 2019 C CA . LYS A 1 267 ? 6.997 -11.145 -24.082 1.00 86.50 267 LYS A CA 1
ATOM 2020 C C . LYS A 1 267 ? 8.035 -10.180 -23.509 1.00 86.50 267 LYS A C 1
ATOM 2022 O O . LYS A 1 267 ? 9.240 -10.358 -23.721 1.00 86.50 267 LYS A O 1
ATOM 2027 N N . ARG A 1 268 ? 7.578 -9.162 -22.781 1.00 90.12 268 ARG A N 1
ATOM 2028 C CA . ARG A 1 268 ? 8.407 -8.087 -22.216 1.00 90.12 268 ARG A CA 1
ATOM 2029 C C . ARG A 1 268 ? 8.566 -8.243 -20.712 1.00 90.12 268 ARG A C 1
ATOM 2031 O O . ARG A 1 268 ? 7.591 -8.409 -19.991 1.00 90.12 268 ARG A O 1
ATOM 2038 N N . VAL A 1 269 ? 9.800 -8.169 -20.219 1.00 92.31 269 VAL A N 1
ATOM 2039 C CA . VAL A 1 269 ? 10.078 -8.187 -18.771 1.00 92.31 269 VAL A CA 1
ATOM 2040 C C . VAL A 1 269 ? 10.619 -6.829 -18.360 1.00 92.31 269 VAL A C 1
ATOM 2042 O O . VAL A 1 269 ? 11.791 -6.524 -18.552 1.00 92.31 269 VAL A O 1
ATOM 2045 N N . VAL A 1 270 ? 9.752 -6.005 -17.795 1.00 93.25 270 VAL A N 1
ATOM 2046 C CA . VAL A 1 270 ? 10.050 -4.625 -17.431 1.00 93.25 270 VAL A CA 1
ATOM 2047 C C . VAL A 1 270 ? 10.598 -4.572 -16.008 1.00 93.25 270 VAL A C 1
ATOM 2049 O O . VAL A 1 270 ? 9.915 -4.947 -15.057 1.00 93.25 270 VAL A O 1
ATOM 2052 N N . PHE A 1 271 ? 11.825 -4.091 -15.843 1.00 94.25 271 PHE A N 1
ATOM 2053 C CA . PHE A 1 271 ? 12.442 -3.827 -14.547 1.00 94.25 271 PHE A CA 1
ATOM 2054 C C . PHE A 1 271 ? 12.233 -2.363 -14.162 1.00 94.25 271 PHE A C 1
ATOM 2056 O O . PHE A 1 271 ? 12.679 -1.470 -14.876 1.00 94.25 271 PHE A O 1
ATOM 2063 N N . SER A 1 272 ? 11.577 -2.105 -13.030 1.00 94.31 272 SER A N 1
ATOM 2064 C CA . SER A 1 272 ? 11.232 -0.743 -12.592 1.00 94.31 272 SER A CA 1
ATOM 2065 C C . SER A 1 272 ? 12.192 -0.237 -11.515 1.00 94.31 272 SER A C 1
ATOM 2067 O O . SER A 1 272 ? 12.217 -0.755 -10.395 1.00 94.31 272 SER A O 1
ATOM 2069 N N . VAL A 1 273 ? 12.961 0.808 -11.819 1.00 94.19 273 VAL A N 1
ATOM 2070 C CA . VAL A 1 273 ? 13.930 1.436 -10.909 1.00 94.19 273 VAL A CA 1
ATOM 2071 C C . VAL A 1 273 ? 13.539 2.886 -10.647 1.00 94.19 273 VAL A C 1
ATOM 2073 O O . VAL A 1 273 ? 13.961 3.808 -11.330 1.00 94.19 273 VAL A O 1
ATOM 2076 N N . TYR A 1 274 ? 12.748 3.118 -9.604 1.00 91.88 274 TYR A N 1
ATOM 2077 C CA . TYR A 1 274 ? 12.349 4.475 -9.212 1.00 91.88 274 TYR A CA 1
ATOM 2078 C C . TYR A 1 274 ? 13.371 5.172 -8.292 1.00 91.88 274 TYR A C 1
ATOM 2080 O O . TYR A 1 274 ? 13.220 6.351 -7.981 1.00 91.88 274 TYR A O 1
ATOM 2088 N N . ARG A 1 275 ? 14.393 4.452 -7.808 1.00 89.94 275 ARG A N 1
ATOM 2089 C CA . ARG A 1 275 ? 15.528 5.003 -7.044 1.00 89.94 275 ARG A CA 1
ATOM 2090 C C . ARG A 1 275 ? 16.846 4.338 -7.426 1.00 89.94 275 ARG A C 1
ATOM 2092 O O . ARG A 1 275 ? 17.244 3.385 -6.741 1.00 89.94 275 ARG A O 1
ATOM 2099 N N . PRO A 1 276 ? 17.506 4.808 -8.491 1.00 89.31 276 PRO A N 1
ATOM 2100 C CA . PRO A 1 276 ? 18.784 4.276 -8.966 1.00 89.31 276 PRO A CA 1
ATOM 2101 C C . PRO A 1 276 ? 19.820 4.099 -7.851 1.00 89.31 276 PRO A C 1
ATOM 2103 O O . PRO A 1 276 ? 20.468 3.060 -7.738 1.00 89.31 276 PRO A O 1
ATOM 2106 N N . GLU A 1 277 ? 19.911 5.081 -6.957 1.00 88.75 277 GLU A N 1
ATOM 2107 C CA . GLU A 1 277 ? 20.908 5.182 -5.894 1.00 88.75 277 GLU A CA 1
ATOM 2108 C C . GLU A 1 277 ? 20.726 4.150 -4.769 1.00 88.75 277 GLU A C 1
ATOM 2110 O O . GLU A 1 277 ? 21.630 3.929 -3.964 1.00 88.75 277 GLU A O 1
ATOM 2115 N N . LYS A 1 278 ? 19.555 3.501 -4.695 1.00 88.44 278 LYS A N 1
ATOM 2116 C CA . LYS A 1 278 ? 19.234 2.476 -3.683 1.00 88.44 278 LYS A CA 1
ATOM 2117 C C . LYS A 1 278 ? 19.041 1.081 -4.274 1.00 88.44 278 LYS A C 1
ATOM 2119 O O . LYS A 1 278 ? 18.607 0.181 -3.551 1.00 88.44 278 LYS A O 1
ATOM 2124 N N . VAL A 1 279 ? 19.308 0.888 -5.566 1.00 90.38 279 VAL A N 1
ATOM 2125 C CA . VAL A 1 279 ? 19.201 -0.422 -6.222 1.00 90.38 279 VAL A CA 1
ATOM 2126 C C . VAL A 1 279 ? 20.491 -1.222 -6.074 1.00 90.38 279 VAL A C 1
ATOM 2128 O O . VAL A 1 279 ? 21.602 -0.711 -6.159 1.00 90.38 279 VAL A O 1
ATOM 2131 N N . HIS A 1 280 ? 20.339 -2.535 -5.898 1.00 90.62 280 HIS A N 1
ATOM 2132 C CA . HIS A 1 280 ? 21.442 -3.481 -6.023 1.00 90.62 280 HIS A CA 1
ATOM 2133 C C . HIS A 1 280 ? 21.634 -3.887 -7.492 1.00 90.62 280 HIS A C 1
ATOM 2135 O O . HIS A 1 280 ? 21.124 -4.927 -7.919 1.00 90.62 280 HIS A O 1
ATOM 2141 N N . TRP A 1 281 ? 22.391 -3.092 -8.249 1.00 89.56 281 TRP A N 1
ATOM 2142 C CA . TRP A 1 281 ? 22.590 -3.269 -9.695 1.00 89.56 281 TRP A CA 1
ATOM 2143 C C . TRP A 1 281 ? 23.073 -4.664 -10.098 1.00 89.56 281 TRP A C 1
ATOM 2145 O O . TRP A 1 281 ? 22.504 -5.267 -11.001 1.00 89.56 281 TRP A O 1
ATOM 2155 N N . GLY A 1 282 ? 24.012 -5.261 -9.356 1.00 89.81 282 GLY A N 1
ATOM 2156 C CA . GLY A 1 282 ? 24.482 -6.622 -9.648 1.00 89.81 282 GLY A CA 1
ATOM 2157 C C . GLY A 1 282 ? 23.405 -7.708 -9.495 1.00 89.81 282 GLY A C 1
ATOM 2158 O O . GLY A 1 282 ? 23.462 -8.745 -10.153 1.00 89.81 282 GLY A O 1
ATOM 2159 N N . ARG A 1 283 ? 22.385 -7.500 -8.648 1.00 91.06 283 ARG A N 1
ATOM 2160 C CA . ARG A 1 283 ? 21.232 -8.416 -8.597 1.00 91.06 283 ARG A CA 1
ATOM 2161 C C . ARG A 1 283 ? 20.323 -8.198 -9.800 1.00 91.06 283 ARG A C 1
ATOM 2163 O O . ARG A 1 283 ? 19.929 -9.183 -10.416 1.00 91.06 283 ARG A O 1
ATOM 2170 N N . LEU A 1 284 ? 20.019 -6.940 -10.111 1.00 92.44 284 LEU A N 1
ATOM 2171 C CA . LEU A 1 284 ? 19.163 -6.576 -11.235 1.00 92.44 284 LEU A CA 1
ATOM 2172 C C . LEU A 1 284 ? 19.740 -7.105 -12.550 1.00 92.44 284 LEU A C 1
ATOM 2174 O O . LEU A 1 284 ? 19.030 -7.800 -13.262 1.00 92.44 284 LEU A O 1
ATOM 2178 N N . GLN A 1 285 ? 21.034 -6.902 -12.812 1.00 91.94 285 GLN A N 1
ATOM 2179 C CA . GLN A 1 285 ? 21.699 -7.400 -14.021 1.00 91.94 285 GLN A CA 1
ATOM 2180 C C . GLN A 1 285 ? 21.612 -8.930 -14.139 1.00 91.94 285 GLN A C 1
ATOM 2182 O O . GLN A 1 285 ? 21.349 -9.458 -15.215 1.00 91.94 285 GLN A O 1
ATOM 2187 N N . ARG A 1 286 ? 21.749 -9.676 -13.030 1.00 91.62 286 ARG A N 1
ATOM 2188 C CA . ARG A 1 286 ? 21.550 -11.138 -13.052 1.00 91.62 286 ARG A CA 1
ATOM 2189 C C . ARG A 1 286 ? 20.124 -11.526 -13.437 1.00 91.62 286 ARG A C 1
ATOM 2191 O O . ARG A 1 286 ? 19.955 -12.477 -14.194 1.00 91.62 286 ARG A O 1
ATOM 2198 N N . HIS A 1 287 ? 19.118 -10.824 -12.920 1.00 93.31 287 HIS A N 1
ATOM 2199 C CA . HIS A 1 287 ? 17.718 -11.084 -13.266 1.00 93.31 287 HIS A CA 1
ATOM 2200 C C . HIS A 1 287 ? 17.408 -10.684 -14.711 1.00 93.31 287 HIS A C 1
ATOM 2202 O O . HIS A 1 287 ? 16.755 -11.442 -15.422 1.00 93.31 287 HIS A O 1
ATOM 2208 N N . TYR A 1 288 ? 17.937 -9.545 -15.158 1.00 92.81 288 TYR A N 1
ATOM 2209 C CA . TYR A 1 288 ? 17.837 -9.061 -16.530 1.00 92.81 288 TYR A CA 1
ATOM 2210 C C . TYR A 1 288 ? 18.404 -10.088 -17.517 1.00 92.81 288 TYR A C 1
ATOM 2212 O O . TYR A 1 288 ? 17.705 -10.550 -18.416 1.00 92.81 288 TYR A O 1
ATOM 2220 N N . ASN A 1 289 ? 19.630 -10.558 -17.270 1.00 92.06 289 ASN A N 1
ATOM 2221 C CA . ASN A 1 289 ? 20.286 -11.564 -18.104 1.00 92.06 289 ASN A CA 1
ATOM 2222 C C . ASN A 1 289 ? 19.566 -12.920 -18.063 1.00 92.06 289 ASN A C 1
ATOM 2224 O O . ASN A 1 289 ? 19.544 -13.635 -19.064 1.00 92.06 289 ASN A O 1
ATOM 2228 N N . ALA A 1 290 ? 18.972 -13.295 -16.926 1.00 92.31 290 ALA A N 1
ATOM 2229 C CA . ALA A 1 290 ? 18.161 -14.507 -16.826 1.00 92.31 290 ALA A CA 1
ATOM 2230 C C . ALA A 1 290 ? 16.878 -14.410 -17.668 1.00 92.31 290 ALA A C 1
ATOM 2232 O O . ALA A 1 290 ? 16.541 -15.367 -18.361 1.00 92.31 290 ALA A O 1
ATOM 2233 N N . ALA A 1 291 ? 16.202 -13.256 -17.654 1.00 91.94 291 ALA A N 1
ATOM 2234 C CA . ALA A 1 291 ? 15.018 -13.006 -18.473 1.00 91.94 291 ALA A CA 1
ATOM 2235 C C . ALA A 1 291 ? 15.350 -13.013 -19.976 1.00 91.94 291 ALA A C 1
ATOM 2237 O O . ALA A 1 291 ? 14.643 -13.659 -20.746 1.00 91.94 291 ALA A O 1
ATOM 2238 N N . ALA A 1 292 ? 16.465 -12.384 -20.372 1.00 91.31 292 ALA A N 1
ATOM 2239 C CA . ALA A 1 292 ? 16.964 -12.409 -21.750 1.00 91.31 292 ALA A CA 1
ATOM 2240 C C . ALA A 1 292 ? 17.246 -13.841 -22.240 1.00 91.31 292 ALA A C 1
ATOM 2242 O O . ALA A 1 292 ? 16.786 -14.248 -23.305 1.00 91.31 292 ALA A O 1
ATOM 2243 N N . LYS A 1 293 ? 17.961 -14.645 -21.439 1.00 91.50 293 LYS A N 1
ATOM 2244 C CA . LYS A 1 293 ? 18.271 -16.051 -21.768 1.00 91.50 293 LYS A CA 1
ATOM 2245 C C . LYS A 1 293 ? 17.031 -16.938 -21.869 1.00 91.50 293 LYS A C 1
ATOM 2247 O O . LYS A 1 293 ? 17.049 -17.925 -22.594 1.00 91.50 293 LYS A O 1
ATOM 2252 N N . ALA A 1 294 ? 15.975 -16.595 -21.142 1.00 89.38 294 ALA A N 1
ATOM 2253 C CA . ALA A 1 294 ? 14.701 -17.298 -21.153 1.00 89.38 294 ALA A CA 1
ATOM 2254 C C . ALA A 1 294 ? 13.804 -16.942 -22.358 1.00 89.38 294 ALA A C 1
ATOM 2256 O O . ALA A 1 294 ? 12.679 -17.427 -22.439 1.00 89.38 294 ALA A O 1
ATOM 2257 N N . GLY A 1 295 ? 14.280 -16.106 -23.289 1.00 85.94 295 GLY A N 1
ATOM 2258 C CA . GLY A 1 295 ? 13.525 -15.681 -24.471 1.00 85.94 295 GLY A CA 1
ATOM 2259 C C . GLY A 1 295 ? 12.588 -14.496 -24.223 1.00 85.94 295 GLY A C 1
ATOM 2260 O O . GLY A 1 295 ? 11.862 -14.095 -25.131 1.00 85.94 295 GLY A O 1
ATOM 2261 N N . GLY A 1 296 ? 12.607 -13.918 -23.018 1.00 85.25 296 GLY A N 1
ATOM 2262 C CA . GLY A 1 296 ? 11.981 -12.628 -22.756 1.00 85.25 296 GLY A CA 1
ATOM 2263 C C . GLY A 1 296 ? 12.817 -11.492 -23.335 1.00 85.25 296 GLY A C 1
ATOM 2264 O O . GLY A 1 296 ? 14.037 -11.596 -23.448 1.00 85.25 296 GLY A O 1
ATOM 2265 N N . ARG A 1 297 ? 12.166 -10.382 -23.676 1.00 88.94 297 ARG A N 1
ATOM 2266 C CA . ARG A 1 297 ? 12.836 -9.132 -24.045 1.00 88.94 297 ARG A CA 1
ATOM 2267 C C . ARG A 1 297 ? 12.816 -8.205 -22.832 1.00 88.94 297 ARG A C 1
ATOM 2269 O O . ARG A 1 297 ? 11.789 -7.561 -22.594 1.00 88.94 297 ARG A O 1
ATOM 2276 N N . PRO A 1 298 ? 13.862 -8.211 -21.989 1.00 91.00 298 PRO A N 1
ATOM 2277 C CA . PRO A 1 298 ? 13.866 -7.370 -20.811 1.00 91.00 298 PRO A CA 1
ATOM 2278 C C . PRO A 1 298 ? 14.002 -5.893 -21.196 1.00 91.00 298 PRO A C 1
ATOM 2280 O O . PRO A 1 298 ? 14.626 -5.565 -22.199 1.00 91.00 298 PRO A O 1
ATOM 2283 N N . LEU A 1 299 ? 13.398 -5.026 -20.392 1.00 90.94 299 LEU A N 1
ATOM 2284 C CA . LEU A 1 299 ? 13.409 -3.575 -20.543 1.00 90.94 299 LEU A CA 1
ATOM 2285 C C . LEU A 1 299 ? 13.754 -2.972 -19.184 1.00 90.94 299 LEU A C 1
ATOM 2287 O O . LEU A 1 299 ? 13.166 -3.374 -18.178 1.00 90.94 299 LEU A O 1
ATOM 2291 N N . LEU A 1 300 ? 14.690 -2.030 -19.124 1.00 92.25 300 LEU A N 1
ATOM 2292 C CA . LEU A 1 300 ? 14.998 -1.314 -17.891 1.00 92.25 300 LEU A CA 1
ATOM 2293 C C . LEU A 1 300 ? 14.335 0.063 -17.927 1.00 92.25 300 LEU A C 1
ATOM 2295 O O . LEU A 1 300 ? 14.687 0.891 -18.757 1.00 92.25 300 LEU A O 1
ATOM 2299 N N . LEU A 1 301 ? 13.416 0.319 -16.996 1.00 92.56 301 LEU A N 1
ATOM 2300 C CA . LEU A 1 301 ? 12.832 1.643 -16.797 1.00 92.56 301 LEU A CA 1
ATOM 2301 C C . LEU A 1 301 ? 13.382 2.279 -15.529 1.00 92.56 301 LEU A C 1
ATOM 2303 O O . LEU A 1 301 ? 13.371 1.665 -14.456 1.00 92.56 301 LEU A O 1
ATOM 2307 N N . VAL A 1 302 ? 13.814 3.527 -15.638 1.00 92.25 302 VAL A N 1
ATOM 2308 C CA . VAL A 1 302 ? 14.478 4.258 -14.568 1.00 92.25 302 VAL A CA 1
ATOM 2309 C C . VAL A 1 302 ? 13.821 5.618 -14.353 1.00 92.25 302 VAL A C 1
ATOM 2311 O O . VAL A 1 302 ? 13.479 6.321 -15.295 1.00 92.25 302 VAL A O 1
ATOM 2314 N N . SER A 1 303 ? 13.636 6.002 -13.091 1.00 90.50 303 SER A N 1
ATOM 2315 C CA . SER A 1 303 ? 13.224 7.360 -12.742 1.00 90.50 303 SER A CA 1
ATOM 2316 C C . SER A 1 303 ? 14.447 8.252 -12.667 1.00 90.50 303 SER A C 1
ATOM 2318 O O . SER A 1 303 ? 15.348 7.992 -11.869 1.00 90.50 303 SER A O 1
ATOM 2320 N N . GLY A 1 304 ? 14.424 9.349 -13.415 1.00 83.69 304 GLY A N 1
ATOM 2321 C CA . GLY A 1 304 ? 15.492 10.340 -13.441 1.00 83.69 304 GLY A CA 1
ATOM 2322 C C . GLY A 1 304 ? 15.718 10.869 -14.849 1.00 83.69 304 GLY A C 1
ATOM 2323 O O . GLY A 1 304 ? 14.898 10.654 -15.735 1.00 83.69 304 GLY A O 1
ATOM 2324 N N . THR A 1 305 ? 16.839 11.552 -15.028 1.00 80.38 305 THR A N 1
ATOM 2325 C CA . THR A 1 305 ? 17.346 11.985 -16.334 1.00 80.38 305 THR A CA 1
ATOM 2326 C C . THR A 1 305 ? 18.606 11.191 -16.696 1.00 80.38 305 THR A C 1
ATOM 2328 O O . THR A 1 305 ? 19.217 10.601 -15.789 1.00 80.38 305 THR A O 1
ATOM 2331 N N . PRO A 1 306 ? 19.032 11.171 -17.970 1.00 79.69 306 PRO A N 1
ATOM 2332 C CA . PRO A 1 306 ? 20.285 10.533 -18.371 1.00 79.69 306 PRO A CA 1
ATOM 2333 C C . PRO A 1 306 ? 21.487 10.962 -17.520 1.00 79.69 306 PRO A C 1
ATOM 2335 O O . PRO A 1 306 ? 22.208 10.114 -17.000 1.00 79.69 306 PRO A O 1
ATOM 2338 N N . GLU A 1 307 ? 21.606 12.256 -17.216 1.00 77.44 307 GLU A N 1
ATOM 2339 C CA . GLU A 1 307 ? 22.709 12.802 -16.415 1.00 77.44 307 GLU A CA 1
ATOM 2340 C C . GLU A 1 307 ? 22.685 12.292 -14.967 1.00 77.44 307 GLU A C 1
ATOM 2342 O O . GLU A 1 307 ? 23.724 12.079 -14.341 1.00 77.44 307 GLU A O 1
ATOM 2347 N N . SER A 1 308 ? 21.490 12.076 -14.406 1.00 76.88 308 SER A N 1
ATOM 2348 C CA . SER A 1 308 ? 21.347 11.518 -13.055 1.00 76.88 308 SER A CA 1
ATOM 2349 C C . SER A 1 308 ? 21.760 10.045 -12.975 1.00 76.88 308 SER A C 1
ATOM 2351 O O . SER A 1 308 ? 22.090 9.548 -11.897 1.00 76.88 308 SER A O 1
ATOM 2353 N N . LEU A 1 309 ? 21.737 9.352 -14.115 1.00 77.69 309 LEU A N 1
ATOM 2354 C CA . LEU A 1 309 ? 21.996 7.924 -14.248 1.00 77.69 309 LEU A CA 1
ATOM 2355 C C . LEU A 1 309 ? 23.501 7.649 -14.399 1.00 77.69 309 LEU A C 1
ATOM 2357 O O . LEU A 1 309 ? 24.006 6.691 -13.806 1.00 77.69 309 LEU A O 1
ATOM 2361 N N . ASP A 1 310 ? 24.227 8.558 -15.057 1.00 74.06 310 ASP A N 1
ATOM 2362 C CA . ASP A 1 310 ? 25.695 8.553 -15.153 1.00 74.06 310 ASP A CA 1
ATOM 2363 C C . ASP A 1 310 ? 26.370 8.547 -13.773 1.00 74.06 310 ASP A C 1
ATOM 2365 O O . ASP A 1 310 ? 27.378 7.873 -13.551 1.00 74.06 310 ASP A O 1
ATOM 2369 N N . ALA A 1 311 ? 25.770 9.228 -12.792 1.00 72.44 311 ALA A N 1
ATOM 2370 C CA . ALA A 1 311 ? 26.277 9.283 -11.421 1.00 72.44 311 ALA A CA 1
ATOM 2371 C C . ALA A 1 311 ? 26.184 7.942 -10.662 1.00 72.44 311 ALA A C 1
ATOM 2373 O O . ALA A 1 311 ? 26.814 7.780 -9.614 1.00 72.44 311 ALA A O 1
ATOM 2374 N N . VAL A 1 312 ? 25.389 6.985 -11.152 1.00 74.75 312 VAL A N 1
ATOM 2375 C CA . VAL A 1 312 ? 25.038 5.744 -10.437 1.00 74.75 312 VAL A CA 1
ATOM 2376 C C . VAL A 1 312 ? 25.746 4.509 -11.024 1.00 74.75 312 VAL A C 1
ATOM 2378 O O . VAL A 1 312 ? 25.645 3.417 -10.465 1.00 74.75 312 VAL A O 1
ATOM 2381 N N . ASN A 1 313 ? 26.550 4.693 -12.081 1.00 70.00 313 ASN A N 1
ATOM 2382 C CA . ASN A 1 313 ? 27.363 3.658 -12.733 1.00 70.00 313 ASN A CA 1
ATOM 2383 C C . ASN A 1 313 ? 26.541 2.407 -13.095 1.00 70.00 313 ASN A C 1
ATOM 2385 O O . ASN A 1 313 ? 26.831 1.283 -12.666 1.00 70.00 313 ASN A O 1
ATOM 2389 N N . VAL A 1 314 ? 25.454 2.630 -13.836 1.00 76.19 314 VAL A N 1
ATOM 2390 C CA . VAL A 1 314 ? 24.585 1.560 -14.331 1.00 76.19 314 VAL A CA 1
ATOM 2391 C C . VAL A 1 314 ? 25.385 0.647 -15.269 1.00 76.19 314 VAL A C 1
ATOM 2393 O O . VAL A 1 314 ? 26.174 1.145 -16.071 1.00 76.19 314 VAL A O 1
ATOM 2396 N N . PRO A 1 315 ? 25.231 -0.689 -15.175 1.00 75.88 315 PRO A N 1
ATOM 2397 C CA . PRO A 1 315 ? 25.922 -1.601 -16.078 1.00 75.88 315 PRO A CA 1
ATOM 2398 C C . PRO A 1 315 ? 25.642 -1.259 -17.546 1.00 75.88 315 PRO A C 1
ATOM 2400 O O . PRO A 1 315 ? 24.486 -1.213 -17.954 1.00 75.88 315 PRO A O 1
ATOM 2403 N N . ILE A 1 316 ? 26.710 -1.079 -18.329 1.00 61.81 316 ILE A N 1
ATOM 2404 C CA . ILE A 1 316 ? 26.691 -0.606 -19.730 1.00 61.81 316 ILE A CA 1
ATOM 2405 C C . ILE A 1 316 ? 25.829 -1.494 -20.651 1.00 61.81 316 ILE A C 1
ATOM 2407 O O . ILE A 1 316 ? 25.335 -1.044 -21.675 1.00 61.81 316 ILE A O 1
ATOM 2411 N N . GLU A 1 317 ? 25.621 -2.759 -20.282 1.00 68.00 317 GLU A N 1
ATOM 2412 C CA . GLU A 1 317 ? 24.804 -3.722 -21.037 1.00 68.00 317 GLU A CA 1
ATOM 2413 C C . GLU A 1 317 ? 23.285 -3.479 -20.928 1.00 68.00 317 GLU A C 1
ATOM 2415 O O . GLU A 1 317 ? 22.510 -4.178 -21.581 1.00 68.00 317 GLU A O 1
ATOM 2420 N N . LEU A 1 318 ? 22.843 -2.552 -20.073 1.00 73.88 318 LEU A N 1
ATOM 2421 C CA . LEU A 1 318 ? 21.430 -2.278 -19.829 1.00 73.88 318 LEU A CA 1
ATOM 2422 C C . LEU A 1 318 ? 21.014 -0.996 -20.552 1.00 73.88 318 LEU A C 1
ATOM 2424 O O . LEU A 1 318 ? 21.296 0.103 -20.081 1.00 73.88 318 LEU A O 1
ATOM 2428 N N . GLU A 1 319 ? 20.304 -1.141 -21.668 1.00 79.19 319 GLU A N 1
ATOM 2429 C CA . GLU A 1 319 ? 19.616 -0.018 -22.304 1.00 79.19 319 GLU A CA 1
ATOM 2430 C C . GLU A 1 319 ? 18.487 0.46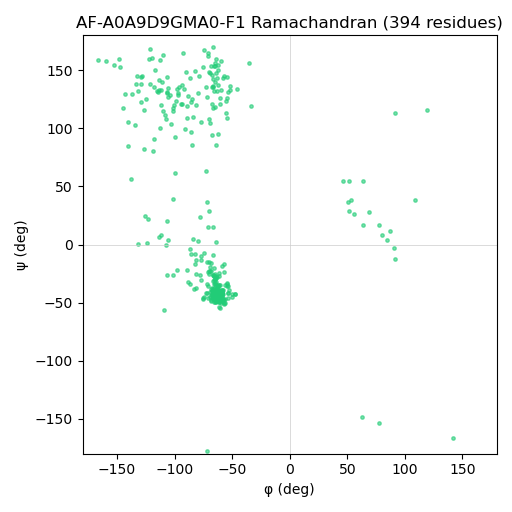3 -21.379 1.00 79.19 319 GLU A C 1
ATOM 2432 O O . GLU A 1 319 ? 17.586 -0.303 -21.019 1.00 79.19 319 GLU A O 1
ATOM 2437 N N . ALA A 1 320 ? 18.597 1.710 -20.921 1.00 86.44 320 ALA A N 1
ATOM 2438 C CA . ALA A 1 320 ? 17.700 2.304 -19.941 1.00 86.44 320 ALA A CA 1
ATOM 2439 C C . ALA A 1 320 ? 16.752 3.301 -20.609 1.00 86.44 320 ALA A C 1
ATOM 2441 O O . ALA A 1 320 ? 17.178 4.172 -21.362 1.00 86.44 320 ALA A O 1
ATOM 2442 N N . PHE A 1 321 ? 15.478 3.206 -20.251 1.00 90.06 321 PHE A N 1
ATOM 2443 C CA . PHE A 1 321 ? 14.439 4.155 -20.624 1.00 90.06 321 PHE A CA 1
ATOM 2444 C C . PHE A 1 321 ? 13.951 4.897 -19.383 1.00 90.06 321 PHE A C 1
ATOM 2446 O O . PHE A 1 321 ? 14.094 4.419 -18.253 1.00 90.06 321 PHE A O 1
ATOM 2453 N N . TYR A 1 322 ? 13.346 6.059 -19.586 1.00 89.69 322 TYR A N 1
ATOM 2454 C CA . TYR A 1 322 ? 13.035 7.008 -18.528 1.00 89.69 322 TYR A CA 1
ATOM 2455 C C . TYR A 1 322 ? 11.530 7.146 -18.339 1.00 89.69 322 TYR A C 1
ATOM 2457 O O . TYR A 1 322 ? 10.776 7.286 -19.296 1.00 89.69 322 TYR A O 1
ATOM 2465 N N . SER A 1 323 ? 11.080 7.089 -17.088 1.00 89.94 323 SER A N 1
ATOM 2466 C CA . SER A 1 323 ? 9.671 7.263 -16.725 1.00 89.94 323 SER A CA 1
ATOM 2467 C C . SER A 1 323 ? 9.550 7.903 -15.347 1.00 89.94 323 SER A C 1
ATOM 2469 O O . SER A 1 323 ? 10.474 7.870 -14.530 1.00 89.94 323 SER A O 1
ATOM 2471 N N . ASP A 1 324 ? 8.400 8.497 -15.064 1.00 87.12 324 ASP A N 1
ATOM 2472 C CA . ASP A 1 324 ? 8.148 9.227 -13.830 1.00 87.12 324 ASP A CA 1
ATOM 2473 C C . ASP A 1 324 ? 8.233 8.322 -12.588 1.00 87.12 324 ASP A C 1
ATOM 2475 O O . ASP A 1 324 ? 7.754 7.184 -12.560 1.00 87.12 324 ASP A O 1
ATOM 2479 N N . TYR A 1 325 ? 8.759 8.874 -11.488 1.00 86.00 325 TYR A N 1
ATOM 2480 C CA . TYR A 1 325 ? 8.864 8.183 -10.196 1.00 86.00 325 TYR A CA 1
ATOM 2481 C C . TYR A 1 325 ? 7.543 7.534 -9.756 1.00 86.00 325 TYR A C 1
ATOM 2483 O O . TYR A 1 325 ? 7.538 6.393 -9.288 1.00 86.00 325 TYR A O 1
ATOM 2491 N N . LYS A 1 326 ? 6.426 8.269 -9.886 1.00 83.12 326 LYS A N 1
ATOM 2492 C CA . LYS A 1 326 ? 5.085 7.801 -9.498 1.00 83.12 326 LYS A CA 1
ATOM 2493 C C . LYS A 1 326 ? 4.632 6.622 -10.362 1.00 83.12 326 LYS A C 1
ATOM 2495 O O . LYS A 1 326 ? 4.077 5.669 -9.819 1.00 83.12 326 LYS A O 1
ATOM 2500 N N . THR A 1 327 ? 4.920 6.651 -11.657 1.00 87.06 327 THR A N 1
ATOM 2501 C CA . THR A 1 327 ? 4.575 5.584 -12.603 1.00 87.06 327 THR A CA 1
ATOM 2502 C C . THR A 1 327 ? 5.338 4.308 -12.265 1.00 87.06 327 THR A C 1
ATOM 2504 O O . THR A 1 327 ? 4.730 3.267 -12.027 1.00 87.06 327 THR A O 1
ATOM 2507 N N . LEU A 1 328 ? 6.658 4.395 -12.075 1.00 91.56 328 LEU A N 1
ATOM 2508 C CA . LEU A 1 328 ? 7.490 3.227 -11.767 1.00 91.56 328 LEU A CA 1
ATOM 2509 C C . LEU A 1 328 ? 7.211 2.607 -10.396 1.00 91.56 328 LEU A C 1
ATOM 2511 O O . LEU A 1 328 ? 7.183 1.381 -10.273 1.00 91.56 328 LEU A O 1
ATOM 2515 N N . ILE A 1 329 ? 6.979 3.420 -9.361 1.00 90.12 329 ILE A N 1
ATOM 2516 C CA . ILE A 1 329 ? 6.635 2.886 -8.036 1.00 90.12 329 ILE A CA 1
ATOM 2517 C C . ILE A 1 329 ? 5.224 2.289 -8.003 1.00 90.12 329 ILE A C 1
ATOM 2519 O O . ILE A 1 329 ? 4.941 1.451 -7.148 1.00 90.12 329 ILE A O 1
ATOM 2523 N N . THR A 1 330 ? 4.329 2.713 -8.896 1.00 87.81 330 THR A N 1
ATOM 2524 C CA . THR A 1 330 ? 2.972 2.155 -9.040 1.00 87.81 330 THR A CA 1
ATOM 2525 C C . THR A 1 330 ? 2.989 0.881 -9.870 1.00 87.81 330 THR A C 1
ATOM 2527 O O . THR A 1 330 ? 2.350 -0.098 -9.492 1.00 87.81 330 THR A O 1
ATOM 2530 N N . LEU A 1 331 ? 3.827 0.827 -10.906 1.00 91.12 331 LEU A N 1
ATOM 2531 C CA . LEU A 1 331 ? 4.087 -0.392 -11.661 1.00 91.12 331 LEU A CA 1
ATOM 2532 C C . LEU A 1 331 ? 4.654 -1.493 -10.761 1.00 91.12 331 LEU A C 1
ATOM 2534 O O . LEU A 1 331 ? 4.159 -2.619 -10.784 1.00 91.12 331 LEU A O 1
ATOM 2538 N N . ASN A 1 332 ? 5.656 -1.187 -9.935 1.00 93.88 332 ASN A N 1
ATOM 2539 C CA . ASN A 1 332 ? 6.220 -2.156 -9.005 1.00 93.88 332 ASN A CA 1
ATOM 2540 C C . ASN A 1 332 ? 6.654 -1.486 -7.694 1.00 93.88 332 ASN A C 1
ATOM 2542 O O . ASN A 1 332 ? 7.581 -0.679 -7.652 1.00 93.88 332 ASN A O 1
ATOM 2546 N N . ARG A 1 333 ? 6.021 -1.879 -6.579 1.00 92.44 333 ARG A N 1
ATOM 2547 C CA . ARG A 1 333 ? 6.329 -1.353 -5.234 1.00 92.44 333 ARG A CA 1
ATOM 2548 C C . ARG A 1 333 ? 7.728 -1.749 -4.731 1.00 92.44 333 ARG A C 1
ATOM 2550 O O . ARG A 1 333 ? 8.162 -1.256 -3.686 1.00 92.44 333 ARG A O 1
ATOM 2557 N N . SER A 1 334 ? 8.426 -2.648 -5.432 1.00 93.81 334 SER A N 1
ATOM 2558 C CA . SER A 1 334 ? 9.802 -3.056 -5.155 1.00 93.81 334 SER A CA 1
ATOM 2559 C C . SER A 1 334 ? 10.773 -2.351 -6.104 1.00 93.81 334 SER A C 1
ATOM 2561 O O . SER A 1 334 ? 10.707 -2.533 -7.314 1.00 93.81 334 SER A O 1
ATOM 2563 N N . ASN A 1 335 ? 11.717 -1.582 -5.557 1.00 93.00 335 ASN A N 1
ATOM 2564 C CA . ASN A 1 335 ? 12.754 -0.918 -6.350 1.00 93.00 335 ASN A CA 1
ATOM 2565 C C . ASN A 1 335 ? 13.669 -1.957 -7.027 1.00 93.00 335 ASN A C 1
ATOM 2567 O O . ASN A 1 335 ? 14.329 -2.738 -6.334 1.00 93.00 335 ASN A O 1
ATOM 2571 N N . GLY A 1 336 ? 13.707 -1.971 -8.361 1.00 93.25 336 GLY A N 1
ATOM 2572 C CA . GLY A 1 336 ? 14.361 -3.007 -9.168 1.00 93.25 336 GLY A CA 1
ATOM 2573 C C . GLY A 1 336 ? 13.558 -4.309 -9.285 1.00 93.25 336 GLY A C 1
ATOM 2574 O O . GLY A 1 336 ? 14.132 -5.357 -9.586 1.00 93.25 336 GLY A O 1
ATOM 2575 N N . GLY A 1 337 ? 12.260 -4.272 -8.971 1.00 94.75 337 GLY A N 1
ATOM 2576 C CA . GLY A 1 337 ? 11.329 -5.368 -9.220 1.00 94.75 337 GLY A CA 1
ATOM 2577 C C . GLY A 1 337 ? 11.037 -5.533 -10.710 1.00 94.75 337 GLY A C 1
ATOM 2578 O O . GLY A 1 337 ? 11.302 -4.633 -11.503 1.00 94.75 337 GLY A O 1
ATOM 2579 N N . ALA A 1 338 ? 10.506 -6.697 -11.075 1.00 95.06 338 ALA A N 1
ATOM 2580 C CA . ALA A 1 338 ? 10.191 -7.050 -12.454 1.00 95.06 338 ALA A CA 1
ATOM 2581 C C . ALA A 1 338 ? 8.680 -7.196 -12.652 1.00 95.06 338 ALA A C 1
ATOM 2583 O O . ALA A 1 338 ? 7.995 -7.747 -11.788 1.00 95.06 338 ALA A O 1
ATOM 2584 N N . SER A 1 339 ? 8.190 -6.745 -13.798 1.00 93.81 339 SER A N 1
ATOM 2585 C CA . SER A 1 339 ? 6.811 -6.880 -14.260 1.00 93.81 339 SER A CA 1
ATOM 2586 C C . SER A 1 339 ? 6.830 -7.542 -15.636 1.00 93.81 339 SER A C 1
ATOM 2588 O O . SER A 1 339 ? 7.549 -7.092 -16.525 1.00 93.81 339 SER A O 1
ATOM 2590 N N . TYR A 1 340 ? 6.102 -8.640 -15.804 1.00 92.88 340 TYR A N 1
ATOM 2591 C CA . TYR A 1 340 ? 6.020 -9.371 -17.066 1.00 92.88 340 TYR A CA 1
ATOM 2592 C C . TYR A 1 340 ? 4.756 -8.984 -17.813 1.00 92.88 340 TYR A C 1
ATOM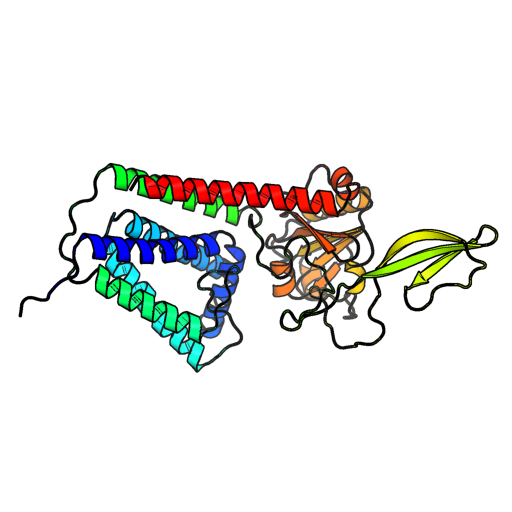 2594 O O . TYR A 1 340 ? 3.656 -9.150 -17.289 1.00 92.88 340 TYR A O 1
ATOM 2602 N N . PHE A 1 341 ? 4.949 -8.511 -19.037 1.00 89.44 341 PHE A N 1
ATOM 2603 C CA . PHE A 1 341 ? 3.901 -8.207 -19.988 1.00 89.44 341 PHE A CA 1
ATOM 2604 C C . PHE A 1 341 ? 3.939 -9.201 -21.147 1.00 89.44 341 PHE A C 1
ATOM 2606 O O . PHE A 1 341 ? 5.018 -9.563 -21.630 1.00 89.44 341 PHE A O 1
ATOM 2613 N N . ALA A 1 342 ? 2.766 -9.626 -21.598 1.00 85.94 342 ALA A N 1
ATOM 2614 C CA . ALA A 1 342 ? 2.594 -10.394 -22.820 1.00 85.94 342 ALA A CA 1
ATOM 2615 C C . ALA A 1 342 ? 1.560 -9.677 -23.684 1.00 85.94 342 ALA A C 1
ATOM 2617 O O . ALA A 1 342 ? 0.419 -9.524 -23.264 1.00 85.94 342 ALA A O 1
ATOM 2618 N N . ASP A 1 343 ? 1.989 -9.199 -24.851 1.00 82.12 343 ASP A N 1
ATOM 2619 C CA . ASP A 1 343 ? 1.114 -8.563 -25.845 1.00 82.12 343 ASP A CA 1
ATOM 2620 C C . ASP A 1 343 ? 0.271 -7.399 -25.274 1.00 82.12 343 ASP A C 1
ATOM 2622 O O . ASP A 1 343 ? -0.890 -7.210 -25.618 1.00 82.12 343 ASP A O 1
ATOM 2626 N N . GLY A 1 344 ? 0.873 -6.607 -24.375 1.00 76.31 344 GLY A N 1
ATOM 2627 C CA . GLY A 1 344 ? 0.246 -5.443 -23.735 1.00 76.31 344 GLY A CA 1
ATOM 2628 C C . GLY A 1 344 ? -0.470 -5.725 -22.415 1.00 76.31 344 GLY A C 1
ATOM 2629 O O . GLY A 1 344 ? -0.759 -4.777 -21.687 1.00 76.31 344 GLY A O 1
ATOM 2630 N N . GLU A 1 345 ? -0.695 -6.989 -22.057 1.00 83.50 345 GLU A N 1
ATOM 2631 C CA . GLU A 1 345 ? -1.317 -7.380 -20.790 1.00 83.50 345 GLU A CA 1
ATOM 2632 C C . GLU A 1 345 ? -0.259 -7.627 -19.710 1.00 83.50 345 GLU A C 1
ATOM 2634 O O . GLU A 1 345 ? 0.736 -8.322 -19.930 1.00 83.50 345 GLU A O 1
ATOM 2639 N N . LEU A 1 346 ? -0.472 -7.088 -18.509 1.00 87.31 346 LEU A N 1
ATOM 2640 C CA . LEU A 1 346 ? 0.363 -7.366 -17.349 1.00 87.31 346 LEU A CA 1
ATOM 2641 C C . LEU A 1 346 ? 0.033 -8.739 -16.748 1.00 87.31 346 LEU A C 1
ATOM 2643 O O . LEU A 1 346 ? -0.923 -8.901 -15.996 1.00 87.31 346 LEU A O 1
ATOM 2647 N N . ILE A 1 347 ? 0.905 -9.712 -16.974 1.00 89.31 347 ILE A N 1
ATOM 2648 C CA . ILE A 1 347 ? 0.714 -11.098 -16.536 1.00 89.31 347 ILE A CA 1
ATOM 2649 C C . ILE A 1 347 ? 1.124 -11.310 -15.079 1.00 89.31 347 ILE A C 1
ATOM 2651 O O . ILE A 1 347 ? 0.503 -12.073 -14.340 1.00 89.31 347 ILE A O 1
ATOM 2655 N N . GLY A 1 348 ? 2.206 -10.669 -14.641 1.00 89.50 348 GLY A N 1
ATOM 2656 C CA . GLY A 1 348 ? 2.757 -10.938 -13.319 1.00 89.50 348 GLY A CA 1
ATOM 2657 C C . GLY A 1 348 ? 3.767 -9.911 -12.850 1.00 89.50 348 GLY A C 1
ATOM 2658 O O . GLY A 1 348 ? 4.379 -9.196 -13.640 1.00 89.50 348 GLY A O 1
ATOM 2659 N N . LYS A 1 349 ? 3.957 -9.859 -11.531 1.00 92.94 349 LYS A N 1
ATOM 2660 C CA . LYS A 1 349 ? 4.935 -8.990 -10.879 1.00 92.94 349 LYS A CA 1
ATOM 2661 C C . LYS A 1 349 ? 5.738 -9.763 -9.855 1.00 92.94 349 LYS A C 1
ATOM 2663 O O . LYS A 1 349 ? 5.202 -10.586 -9.114 1.00 92.94 349 LYS A O 1
ATOM 2668 N N . TRP A 1 350 ? 7.008 -9.405 -9.738 1.00 94.38 350 TRP A N 1
ATOM 2669 C CA . TRP A 1 350 ? 7.899 -9.930 -8.717 1.00 94.38 350 TRP A CA 1
ATOM 2670 C C . TRP A 1 350 ? 8.678 -8.802 -8.061 1.00 94.38 350 TRP A C 1
ATOM 2672 O O . TRP A 1 350 ? 9.186 -7.889 -8.719 1.00 94.38 350 TRP A O 1
ATOM 2682 N N . ALA A 1 351 ? 8.808 -8.883 -6.739 1.00 94.62 351 ALA A N 1
ATOM 2683 C CA . ALA A 1 351 ? 9.758 -8.047 -6.027 1.00 94.62 351 ALA A CA 1
ATOM 2684 C C . ALA A 1 351 ? 11.188 -8.410 -6.444 1.00 94.62 351 ALA A C 1
ATOM 2686 O O . ALA A 1 351 ? 11.484 -9.564 -6.753 1.00 94.62 351 ALA A O 1
ATOM 2687 N N . ALA A 1 352 ? 12.127 -7.474 -6.299 1.00 93.06 352 ALA A N 1
ATOM 2688 C CA . ALA A 1 352 ? 13.549 -7.730 -6.552 1.00 93.06 352 ALA A CA 1
ATOM 2689 C C . ALA A 1 352 ? 14.141 -8.865 -5.684 1.00 93.06 352 ALA A C 1
ATOM 2691 O O . ALA A 1 352 ? 15.233 -9.366 -5.950 1.00 93.06 352 ALA A O 1
ATOM 2692 N N . ARG A 1 353 ? 13.474 -9.230 -4.584 1.00 93.06 353 ARG A N 1
ATOM 2693 C CA . ARG A 1 353 ? 13.828 -10.356 -3.703 1.00 93.06 353 ARG A CA 1
ATOM 2694 C C . ARG A 1 353 ? 13.201 -11.677 -4.147 1.00 93.06 353 ARG A C 1
ATOM 2696 O O . ARG A 1 353 ? 13.807 -12.718 -3.924 1.00 93.06 353 ARG A O 1
ATOM 2703 N N . ASP A 1 354 ? 12.015 -11.608 -4.736 1.00 93.12 354 ASP A N 1
ATOM 2704 C CA . ASP A 1 354 ? 11.149 -12.754 -5.019 1.00 93.12 354 ASP A CA 1
ATOM 2705 C C . ASP A 1 354 ? 11.143 -13.093 -6.516 1.00 93.12 354 ASP A C 1
ATOM 2707 O O . ASP A 1 354 ? 10.215 -13.729 -7.011 1.00 93.12 354 ASP A O 1
ATOM 2711 N N . PHE A 1 355 ? 12.168 -12.642 -7.245 1.00 93.75 355 PHE A N 1
ATOM 2712 C CA . PHE A 1 355 ? 12.320 -12.937 -8.662 1.00 93.75 355 PHE A CA 1
ATOM 2713 C C . PHE A 1 355 ? 12.409 -14.459 -8.874 1.00 93.75 355 PHE A C 1
ATOM 2715 O O . PHE A 1 355 ? 13.147 -15.137 -8.144 1.00 93.75 355 PHE A O 1
ATOM 2722 N N . PRO A 1 356 ? 11.657 -15.018 -9.836 1.00 92.12 356 PRO A N 1
ATOM 2723 C CA . PRO A 1 356 ? 11.540 -16.457 -9.992 1.00 92.12 356 PRO A CA 1
ATOM 2724 C C . PRO A 1 356 ? 12.867 -17.072 -10.438 1.00 92.12 356 PRO A C 1
ATOM 2726 O O . PRO A 1 356 ? 13.536 -16.581 -11.346 1.00 92.12 356 PRO A O 1
ATOM 2729 N N . LYS A 1 357 ? 13.242 -18.190 -9.805 1.00 89.94 357 LYS A N 1
ATOM 2730 C CA . LYS A 1 357 ? 14.420 -18.973 -10.214 1.00 89.94 357 LYS A CA 1
ATOM 2731 C C . LYS A 1 357 ? 14.210 -19.637 -11.574 1.00 89.94 357 LYS A C 1
ATOM 2733 O O . LYS A 1 357 ? 15.145 -19.706 -12.362 1.00 89.94 357 LYS A O 1
ATOM 2738 N N . ASP A 1 358 ? 12.988 -20.099 -11.828 1.00 90.75 358 ASP A N 1
ATOM 2739 C CA . ASP A 1 358 ? 12.566 -20.694 -13.095 1.00 90.75 358 ASP A CA 1
ATOM 2740 C C . ASP A 1 358 ? 11.796 -19.673 -13.946 1.00 90.75 358 ASP A C 1
ATOM 2742 O O . ASP A 1 358 ? 10.607 -19.815 -14.226 1.00 90.75 358 ASP A O 1
ATOM 2746 N N . ILE A 1 359 ? 12.468 -18.577 -14.309 1.00 91.38 359 ILE A N 1
ATOM 2747 C CA . ILE A 1 359 ? 11.881 -17.573 -15.207 1.00 91.38 359 ILE A CA 1
ATOM 2748 C C . ILE A 1 359 ? 11.621 -18.157 -16.605 1.00 91.38 359 ILE A C 1
ATOM 2750 O O . ILE A 1 359 ? 10.663 -17.765 -17.259 1.00 91.38 359 ILE A O 1
ATOM 2754 N N . ALA A 1 360 ? 12.421 -19.136 -17.042 1.00 89.38 360 ALA A N 1
ATOM 2755 C CA . ALA A 1 360 ? 12.243 -19.811 -18.325 1.00 89.38 360 ALA A CA 1
ATOM 2756 C C . ALA A 1 360 ? 10.923 -20.583 -18.396 1.00 89.38 360 ALA A C 1
ATOM 2758 O O . ALA A 1 360 ? 10.166 -20.384 -19.344 1.00 89.38 360 ALA A O 1
ATOM 2759 N N . GLY A 1 361 ? 10.602 -21.386 -17.376 1.00 87.75 361 GLY A N 1
ATOM 2760 C CA . GLY A 1 361 ? 9.314 -22.073 -17.296 1.00 87.75 361 GLY A CA 1
ATOM 2761 C C . GLY A 1 361 ? 8.132 -21.103 -17.262 1.00 87.75 361 GLY A C 1
ATOM 2762 O O . GLY A 1 361 ? 7.135 -21.325 -17.945 1.00 87.75 361 GLY A O 1
ATOM 2763 N N . GLN A 1 362 ? 8.258 -19.983 -16.542 1.00 87.62 362 GLN A N 1
ATOM 2764 C CA . GLN A 1 362 ? 7.194 -18.974 -16.472 1.00 87.62 362 GLN A CA 1
ATOM 2765 C C . GLN A 1 362 ? 6.988 -18.239 -17.800 1.00 87.62 362 GLN A C 1
ATOM 2767 O O . GLN A 1 362 ? 5.853 -18.087 -18.236 1.00 87.62 362 GLN A O 1
ATOM 2772 N N . LEU A 1 363 ? 8.058 -17.833 -18.488 1.00 87.69 363 LEU A N 1
ATOM 2773 C CA . LEU A 1 363 ? 7.940 -17.185 -19.798 1.00 87.69 363 LEU A CA 1
ATOM 2774 C C . LEU A 1 363 ? 7.486 -18.156 -20.898 1.00 87.69 363 LEU A C 1
ATOM 2776 O O . LEU A 1 363 ? 6.901 -17.717 -21.888 1.00 87.69 363 LEU A O 1
ATOM 2780 N N . ALA A 1 364 ? 7.735 -19.459 -20.748 1.00 87.12 364 ALA A N 1
ATOM 2781 C CA . ALA A 1 364 ? 7.248 -20.488 -21.666 1.00 87.12 364 ALA A CA 1
ATOM 2782 C C . ALA A 1 364 ? 5.766 -20.843 -21.450 1.00 87.12 364 ALA A C 1
ATOM 2784 O O . ALA A 1 364 ? 5.109 -21.273 -22.397 1.00 87.12 364 ALA A O 1
ATOM 2785 N N . ALA A 1 365 ? 5.244 -20.661 -20.234 1.00 86.56 365 ALA A N 1
ATOM 2786 C CA . ALA A 1 365 ? 3.856 -20.955 -19.897 1.00 86.56 365 ALA A CA 1
ATOM 2787 C C . ALA A 1 365 ? 2.860 -20.074 -20.672 1.00 86.56 365 ALA A C 1
ATOM 2789 O O . ALA A 1 365 ? 3.195 -18.988 -21.158 1.00 86.56 365 ALA A O 1
ATOM 2790 N N . ASN A 1 366 ? 1.611 -20.544 -20.755 1.00 85.94 366 ASN A N 1
ATOM 2791 C CA . ASN A 1 366 ? 0.514 -19.727 -21.255 1.00 85.94 366 ASN A CA 1
ATOM 2792 C C . ASN A 1 366 ? 0.351 -18.488 -20.340 1.00 85.94 366 ASN A C 1
ATOM 2794 O O . ASN A 1 366 ? 0.228 -18.661 -19.122 1.00 85.94 366 ASN A O 1
ATOM 2798 N N . PRO A 1 367 ? 0.361 -17.258 -20.892 1.00 82.94 367 PRO A N 1
ATOM 2799 C CA . PRO A 1 367 ? 0.233 -16.027 -20.113 1.00 82.94 367 PRO A CA 1
ATOM 2800 C C . PRO A 1 367 ? -1.004 -15.993 -19.206 1.00 82.94 367 PRO A C 1
ATOM 2802 O O . PRO A 1 367 ? -0.895 -15.621 -18.038 1.00 82.94 367 PRO A O 1
ATOM 2805 N N . VAL A 1 368 ? -2.152 -16.462 -19.701 1.00 80.19 368 VAL A N 1
ATOM 2806 C CA . VAL A 1 368 ? -3.422 -16.467 -18.960 1.00 80.19 368 VAL A CA 1
ATOM 2807 C C . VAL A 1 368 ? -3.346 -17.413 -17.762 1.00 80.19 368 VAL A C 1
ATOM 2809 O O . VAL A 1 368 ? -3.700 -17.042 -16.640 1.00 80.19 368 VAL A O 1
ATOM 2812 N N . ASP A 1 369 ? -2.821 -18.623 -17.963 1.00 79.94 369 ASP A N 1
ATOM 2813 C CA . ASP A 1 369 ? -2.659 -19.605 -16.884 1.00 79.94 369 ASP A CA 1
ATOM 2814 C C . ASP A 1 369 ? -1.680 -19.108 -15.816 1.00 79.94 369 ASP A C 1
ATOM 2816 O O . ASP A 1 369 ? -1.928 -19.259 -14.616 1.00 79.94 369 ASP A O 1
ATOM 2820 N N . LEU A 1 370 ? -0.583 -18.469 -16.236 1.00 83.62 370 LEU A N 1
ATOM 2821 C CA . LEU A 1 370 ? 0.391 -17.887 -15.320 1.00 83.62 370 LEU A CA 1
ATOM 2822 C C . LEU A 1 370 ? -0.217 -16.736 -14.506 1.00 83.62 370 LEU A C 1
ATOM 2824 O O . LEU A 1 370 ? -0.060 -16.719 -13.282 1.00 83.62 370 LEU A O 1
ATOM 2828 N N . SER A 1 371 ? -0.933 -15.811 -15.154 1.00 83.38 371 SER A N 1
ATOM 2829 C CA . SER A 1 371 ? -1.624 -14.696 -14.488 1.00 83.38 371 SER A CA 1
ATOM 2830 C C . SER A 1 371 ? -2.622 -15.208 -13.445 1.00 83.38 371 SER A C 1
ATOM 2832 O O . SER A 1 371 ? -2.601 -14.803 -12.274 1.00 83.38 371 SER A O 1
ATOM 2834 N N . ASN A 1 372 ? -3.430 -16.206 -13.815 1.00 79.88 372 ASN A N 1
ATOM 2835 C CA . ASN A 1 372 ? -4.375 -16.863 -12.915 1.00 79.88 372 ASN A CA 1
ATOM 2836 C C . ASN A 1 372 ? -3.674 -17.565 -11.744 1.00 79.88 372 ASN A C 1
ATOM 2838 O O . ASN A 1 372 ? -4.117 -17.466 -10.597 1.00 79.88 372 ASN A O 1
ATOM 2842 N N . HIS A 1 373 ? -2.556 -18.249 -11.985 1.00 82.19 373 HIS A N 1
ATOM 2843 C CA . HIS A 1 373 ? -1.804 -18.929 -10.933 1.00 82.19 373 HIS A CA 1
ATOM 2844 C C . HIS A 1 373 ? -1.176 -17.952 -9.923 1.00 82.19 373 HIS A C 1
ATOM 2846 O O . HIS A 1 373 ? -1.281 -18.148 -8.704 1.00 82.19 373 HIS A O 1
ATOM 2852 N N . LEU A 1 374 ? -0.555 -16.871 -10.407 1.00 82.00 374 LEU A N 1
ATOM 2853 C CA . LEU A 1 374 ? 0.075 -15.853 -9.563 1.00 82.00 374 LEU A CA 1
ATOM 2854 C C . LEU A 1 374 ? -0.966 -15.072 -8.748 1.00 82.00 374 LEU A C 1
ATOM 2856 O O . LEU A 1 374 ? -0.792 -14.863 -7.538 1.00 82.00 374 LEU A O 1
ATOM 2860 N N . SER A 1 375 ? -2.072 -14.683 -9.386 1.00 78.69 375 SER A N 1
ATOM 2861 C CA . SER A 1 375 ? -3.151 -13.934 -8.739 1.00 78.69 375 SER A CA 1
ATOM 2862 C C . SER A 1 375 ? -3.914 -14.784 -7.719 1.00 78.69 375 SER A C 1
ATOM 2864 O O . SER A 1 375 ? -4.128 -14.335 -6.589 1.00 78.69 375 SER A O 1
ATOM 2866 N N . SER A 1 376 ? -4.268 -16.030 -8.051 1.00 80.25 376 SER A N 1
ATOM 2867 C CA . SER A 1 376 ? -4.995 -16.932 -7.145 1.00 80.25 376 SER A CA 1
ATOM 2868 C C . SER A 1 376 ? -4.192 -17.255 -5.887 1.00 80.25 376 SER A C 1
ATOM 2870 O O . SER A 1 376 ? -4.713 -17.132 -4.779 1.00 80.25 376 SER A O 1
ATOM 2872 N N . THR A 1 377 ? -2.903 -17.572 -6.027 1.00 83.56 377 THR A N 1
ATOM 2873 C CA . THR A 1 377 ? -2.022 -17.872 -4.889 1.00 83.56 377 THR A CA 1
ATOM 2874 C C . THR A 1 377 ? -1.958 -16.706 -3.901 1.00 83.56 377 THR A C 1
ATOM 2876 O O . THR A 1 377 ? -2.005 -16.901 -2.682 1.00 83.56 377 THR A O 1
ATOM 2879 N N . SER A 1 378 ? -1.865 -15.481 -4.416 1.00 84.75 378 SER A N 1
ATOM 2880 C CA . SER A 1 378 ? -1.789 -14.268 -3.599 1.00 84.75 378 SER A CA 1
ATOM 2881 C C . SER A 1 378 ? -3.136 -13.943 -2.939 1.00 84.75 378 SER A C 1
ATOM 2883 O O . SER A 1 378 ? -3.181 -13.680 -1.733 1.00 84.75 378 SER A O 1
ATOM 2885 N N . ARG A 1 379 ? -4.251 -14.097 -3.672 1.00 85.12 379 ARG A N 1
ATOM 2886 C CA . ARG A 1 379 ? -5.617 -13.949 -3.138 1.00 85.12 379 ARG A CA 1
ATOM 2887 C C . ARG A 1 379 ? -5.925 -14.957 -2.031 1.00 85.12 379 ARG A C 1
ATOM 2889 O O . ARG A 1 379 ? -6.471 -14.561 -1.007 1.00 85.12 379 ARG A O 1
ATOM 2896 N N . ILE A 1 380 ? -5.527 -16.223 -2.177 1.00 88.19 380 ILE A N 1
ATOM 2897 C CA . ILE A 1 380 ? -5.735 -17.259 -1.150 1.00 88.19 380 ILE A CA 1
ATOM 2898 C C . ILE A 1 380 ? -4.994 -16.899 0.143 1.00 88.19 380 ILE A C 1
ATOM 2900 O O . ILE A 1 380 ? -5.561 -17.011 1.230 1.00 88.19 380 ILE A O 1
ATOM 2904 N N . LYS A 1 381 ? -3.749 -16.413 0.053 1.00 90.00 381 LYS A N 1
ATOM 2905 C CA . LYS A 1 381 ? -2.995 -15.945 1.231 1.00 90.00 381 LYS A CA 1
ATOM 2906 C C . LYS A 1 381 ? -3.685 -14.760 1.907 1.00 90.00 381 LYS A C 1
ATOM 2908 O O . LYS A 1 381 ? -3.802 -14.748 3.132 1.00 90.00 381 LYS A O 1
ATOM 2913 N N . ALA A 1 382 ? -4.167 -13.794 1.123 1.00 88.62 382 ALA A N 1
ATOM 2914 C CA . ALA A 1 382 ? -4.892 -12.638 1.645 1.00 88.62 382 ALA A CA 1
ATOM 2915 C C . ALA A 1 382 ? -6.200 -13.055 2.340 1.00 88.62 382 ALA A C 1
ATOM 2917 O O . ALA A 1 382 ? -6.451 -12.657 3.476 1.00 88.62 382 ALA A O 1
ATOM 2918 N N . GLN A 1 383 ? -6.995 -13.918 1.704 1.00 89.62 383 GLN A N 1
ATOM 2919 C CA . GLN A 1 383 ? -8.229 -14.466 2.271 1.00 89.62 383 GLN A CA 1
ATOM 2920 C C . GLN A 1 383 ? -7.955 -15.265 3.547 1.00 89.62 383 GLN A C 1
ATOM 2922 O O . GLN A 1 383 ? -8.630 -15.058 4.550 1.00 89.62 383 GLN A O 1
ATOM 2927 N N . GLY A 1 384 ? -6.928 -16.118 3.549 1.00 91.81 384 GLY A N 1
ATOM 2928 C CA . GLY A 1 384 ? -6.509 -16.872 4.730 1.00 91.81 384 GLY A CA 1
ATOM 2929 C C . GLY A 1 384 ? -6.123 -15.964 5.900 1.00 91.81 384 GLY A C 1
ATOM 2930 O O . GLY A 1 384 ? -6.517 -16.221 7.036 1.00 91.81 384 GLY A O 1
ATOM 2931 N N . PHE A 1 385 ? -5.420 -14.861 5.629 1.00 92.44 385 PHE A N 1
ATOM 2932 C CA . PHE A 1 385 ? -5.076 -13.868 6.646 1.00 92.44 385 PHE A CA 1
ATOM 2933 C C . PHE A 1 385 ? -6.311 -13.142 7.205 1.00 92.44 385 PHE A C 1
ATOM 2935 O O . PHE A 1 385 ? -6.448 -13.002 8.422 1.00 92.44 385 PHE A O 1
ATOM 2942 N N . VAL A 1 386 ? -7.244 -12.732 6.340 1.00 89.94 386 VAL A N 1
ATOM 2943 C CA . VAL A 1 386 ? -8.512 -12.117 6.766 1.00 89.94 386 VAL A CA 1
ATOM 2944 C C . VAL A 1 386 ? -9.338 -13.098 7.599 1.00 89.94 386 VAL A C 1
ATOM 2946 O O . VAL A 1 386 ? -9.825 -12.729 8.666 1.00 89.94 386 VAL A O 1
ATOM 2949 N N . LEU A 1 387 ? -9.450 -14.359 7.172 1.00 91.69 387 LEU A N 1
ATOM 2950 C CA . LEU A 1 387 ? -10.161 -15.407 7.906 1.00 91.69 387 LEU A CA 1
ATOM 2951 C C . LEU A 1 387 ? -9.528 -15.684 9.272 1.00 91.69 387 LEU A C 1
ATOM 2953 O O . LEU A 1 387 ? -10.254 -15.814 10.255 1.00 91.69 387 LEU A O 1
ATOM 2957 N N . TYR A 1 388 ? -8.196 -15.713 9.360 1.00 93.12 388 TYR A N 1
ATOM 2958 C CA . TYR A 1 388 ? -7.475 -15.815 10.631 1.00 93.12 388 TYR A CA 1
ATOM 2959 C C . TYR A 1 388 ? -7.857 -14.677 11.587 1.00 93.12 388 TYR A C 1
ATOM 2961 O O . TYR A 1 388 ? -8.191 -14.926 12.748 1.00 93.12 388 TYR A O 1
ATOM 2969 N N . LEU A 1 389 ? -7.870 -13.431 11.100 1.00 90.31 389 LEU A N 1
ATOM 2970 C CA . LEU A 1 389 ? -8.266 -12.287 11.918 1.00 90.31 389 LEU A CA 1
ATOM 2971 C C . LEU A 1 389 ? -9.735 -12.375 12.333 1.00 90.31 389 LEU A C 1
ATOM 2973 O O . LEU A 1 389 ? -10.030 -12.222 13.514 1.00 90.31 389 LEU A O 1
ATOM 2977 N N . LEU A 1 390 ? -10.648 -12.685 11.411 1.00 88.75 390 LEU A N 1
ATOM 2978 C CA . LEU A 1 390 ? -12.071 -12.848 11.720 1.00 88.75 390 LEU A CA 1
ATOM 2979 C C . LEU A 1 390 ? -12.307 -13.948 12.764 1.00 88.75 390 LEU A C 1
ATOM 2981 O O . LEU A 1 390 ? -13.050 -13.729 13.719 1.00 88.75 390 LEU A O 1
ATOM 2985 N N . ALA A 1 391 ? -11.629 -15.091 12.642 1.00 90.69 391 ALA A N 1
ATOM 2986 C CA . ALA A 1 391 ? -11.713 -16.180 13.610 1.00 90.69 391 ALA A CA 1
ATOM 2987 C C . ALA A 1 391 ? -11.260 -15.739 15.010 1.00 90.69 391 ALA A C 1
ATOM 2989 O O . ALA A 1 391 ? -11.916 -16.058 16.001 1.00 90.69 391 ALA A O 1
ATOM 2990 N N . ILE A 1 392 ? -10.187 -14.948 15.108 1.00 90.06 392 ILE A N 1
ATOM 2991 C CA . ILE A 1 392 ? -9.739 -14.383 16.388 1.00 90.06 392 ILE A CA 1
ATOM 2992 C C . ILE A 1 392 ? -10.744 -13.375 16.937 1.00 90.06 392 ILE A C 1
ATOM 2994 O O . ILE A 1 392 ? -11.005 -13.363 18.141 1.00 90.06 392 ILE A O 1
ATOM 2998 N N . LEU A 1 393 ? -11.325 -12.538 16.076 1.00 83.56 393 LEU A N 1
ATOM 2999 C CA . LEU A 1 393 ? -12.322 -11.561 16.500 1.00 83.56 393 LEU A CA 1
ATOM 3000 C C . LEU A 1 393 ? -13.598 -12.232 17.031 1.00 83.56 393 LEU A C 1
ATOM 3002 O O . LEU A 1 393 ? -14.217 -11.693 17.943 1.00 83.56 393 LEU A O 1
ATOM 3006 N N . LEU A 1 394 ? -13.953 -13.427 16.546 1.00 84.56 394 LEU A N 1
ATOM 3007 C CA . LEU A 1 394 ? -15.070 -14.225 17.072 1.00 84.56 394 LEU A CA 1
ATOM 3008 C C . LEU A 1 394 ? -14.817 -14.792 18.483 1.00 84.56 394 LEU A C 1
ATOM 3010 O O . LEU A 1 394 ? -15.769 -15.124 19.188 1.00 84.56 394 LEU A O 1
ATOM 3014 N N . LEU A 1 395 ? -13.560 -14.882 18.936 1.00 79.44 395 LEU A N 1
ATOM 3015 C CA . LEU A 1 395 ? -13.219 -15.365 20.286 1.00 79.44 395 LEU A CA 1
ATOM 3016 C C . LEU A 1 395 ? -13.461 -14.321 21.398 1.00 79.44 395 LEU A C 1
ATOM 3018 O O . LEU A 1 395 ? -13.378 -14.638 22.594 1.00 79.44 395 LEU A O 1
ATOM 3022 N N . ILE A 1 396 ? -13.740 -13.070 21.025 1.00 77.06 396 ILE A N 1
ATOM 3023 C CA . ILE A 1 396 ? -13.911 -11.911 21.917 1.00 77.06 396 ILE A CA 1
ATOM 3024 C C . ILE A 1 396 ? -15.310 -11.921 22.546 1.00 77.06 396 ILE A C 1
ATOM 3026 O O . ILE A 1 396 ? -15.413 -11.961 23.810 1.00 77.06 396 ILE A O 1
#

Radius of gyration: 25.9 Å; Cα contacts (8 Å, |Δi|>4): 616; chains: 1; bounding box: 59×47×88 Å

Nearest PDB structures (foldseek):
  5kpj-assembly1_A  TM=1.047E-01  e=1.781E-02  Mus musculus
  6s7p-assembly1_A  TM=1.303E-01  e=2.008E-01  Homo sapiens
  7zk4-assembly1_A  TM=1.497E-01  e=4.652E-01  Mus musculus

Secondary structure (DSSP, 8-state):
----PPPHHHHHHHHHHHHHHHHHHHHHHHH-HHHHHHHHHHHHHHTT----HHHHHHHHHHHHHHHHHHHHHHHHTSSHHHHHHHHHHHHHHHHHHHHHHHHH--SS---EEEET----HHHHHHHHHHHHHHHHHHHSS-----PPPHHHHHHHHHHHHHHHHHHHHHHHS--SS--STT-TT-BTTS-S-TTS----SEEEEEEEEETTEEEEEETTSPPPTTSEEEEEEEEE---TT-TT---SS--B-TTS-B-GGGGTSSEEEEEEES-GGG--HHHHHHHHHHHHHTT-EEEEEESS-HHHHHTTT--TT--EEE--HHHHHHH-SSTTEEEEEETTEEEEEE-TTS--TTHHHHHHS-HHHHHHHHHHHHHHHHHHHHHHHHHHHHT-

Mean predicted aligned error: 10.92 Å

Sequence (396 aa):
MTRKTLPCGLRRFIAALVGLVFLASGLLKLADPTGTGLIVAEYGKFLHLGFSTGLAKVLGIVLSLGESLLGIALVSGVLRKIAAWATLVVLGLFSVLTLALWIVNPEMDCGCFGEAIHLSHAQSFWKNIVLLGLSLAAFLPLDSIGKPKARKWIAAGLATAGVLIGCIYSNRHLPLVDFTAFAPGAELFASLDNDYQESDGYTPAFVYEKDGQQGTFTLDHLPDSSWTFVRADSLYRLPIGRSEQKPILSFSDAEGNYKDEEAVLGKRVVFSVYRPEKVHWGRLQRHYNAAAKAGGRPLLLVSGTPESLDAVNVPIELEAFYSDYKTLITLNRSNGGASYFADGELIGKWAARDFPKDIAGQLAANPVDLSNHLSSTSRIKAQGFVLYLLAILLLI

pLDDT: mean 81.68, std 15.0, range [27.48, 96.25]